Protein 6S2X (pdb70)

Radius of gyration: 28.88 Å; Cα contacts (8 Å, |Δi|>4): 1711; chains: 2; bounding box: 68×76×65 Å

B-factor: mean 22.98, std 7.36, range [11.02, 63.25]

Nearest PDB structures (foldseek):
  6s2x-assembly2_BBB  TM=1.002E+00  e=4.169E-82  Legionella pneumophila 130b
  4wiw-assembly6_F  TM=5.582E-01  e=1.006E-09  Desulfitobacterium hafniense DCB-2
  8zqa-assembly1_H  TM=5.591E-01  e=7.089E-05  Rhodothermus profundi
  8zqa-assembly1_E  TM=4.522E-01  e=8.534E-06  Rhodothermus profundi
  9g3z-assembly1_d  TM=2.606E-01  e=6.322E-03  Sus scrofa

Sequence (678 aa):
GRIIGYVPGWKTPPAAQELASAGYTHVMIAFGVFSTNTPGVIVPAFETITKEYIQSSLHQAGIKVILSLGGALTSIPNTTVDFHQVLVASSSPEAFKQTFINSLKELISQYGFDGFDTDIEHGIINASSGSFSQPQGDIAVLASIINTMYSQNSSLLITLTPQVANIAATSGFDQTWGNYASLIMQTHQSLAWVGIQLYNTGCAFGIDQVCYGPTPTDTPDFSVAMATDLLENWPATVNGRPTGFQPYISYLRPSQIVIGYPSPNASSGGSDGSPVTPTTTIKRAIQCLKTAIAGNTSCGVYVPPRAYGNIGGVFNWEVTYDKNNQFKFAKELKNCAINGVCEGRIIGYVPGWKTPPAAQELASAGYTHVMIAFGVFSTNTPGVIVPAFETITKEYIQSSLHQAGIKVILSLGGALTSIPNTTVDFHQVLVASSSPEAFKQTFINSLKELISQYGFDGFDTDIEHGIINASSGSFSQPQGDIAVLASIINTMYSQNSSLLITLTPQVANIAATSGFDQTWGNYASLIMQTHQSLAWVGIQLYNTGCAFGIDQVCYGPTPTDTPDFSVAMATDLLENWPATVNGRPTGFQPYISYLRPSQIVIGYPSPNASGGSDGSPVTPTTTIKRAIQCLKTAIAGNTSCGVYVPPRAYGNIGGVFNWEVTYDKNNQFKFAKELKNCAINGVCE

Foldseek 3Di:
DFEEFEAELVDQGDQLLLCLVLQHQEYEYDAFWAAQVQQQATHDPRPNAALVRCVRNVVSNHAYAHEAADDFDPDPRTGSANLSSCVSDPHLVSNLVSNLVNVVVCCVRSVHLAYEYPRLHHLFFDDALQDTDGNLVSVLCSQQVNCVVPVRHAYEYEDELQCQAFDLDGTSRHVSVLSSCSSHVSRHQAYEYELFPDFFGQALLRDTDHCPPLLFLQRQQRSQLSQQAFRDQDHPRHGPSTGGRHHPHALLRYEYEFWAAALVCDTPTDDGRDLQNVLQSQQQLQALDDDSSHHDPDGRPGHRHGGNFYYHDHVVRCVNVSVCNSNVCNCCRPVVPRD/DAEEFEAELVDQGDQLLLCLVLQHAEYEYDAFWAAQVQQQATHDPRNNAALVRCVRNVVSNHAYAHEAQDDADPDPRTGSANLSSCVSDPHLVSNLVSNLVNVVVVCVRSVHQAYEYPRLHHLFFDDALQDTDGNLVSVLCSQQVNCVVPVRHAYEYEDELQCQAFDLDHTSRHVSVLSSCSSHVVRHQAYEYELFPDFFGDALQRDTDHCPPLLFLQRVQRSQLSQQAFRDCDDPNHGNSTGGRHHPHALLRYEYEFWAAALVRDTPTDDGRDLQNVLQSQLQLQALDDDSSHHDPDGRPGHRHGGNFYYHHHVVRCVNVSVCNSNVCNCCRPPVPRD

Structure (mmCIF, N/CA/C/O backbone):
data_6S2X
#
_entry.id   6S2X
#
_cell.length_a   97.370
_cell.length_b   56.640
_cell.length_c   128.960
_cell.angle_alpha   90.000
_cell.angle_beta   93.790
_cell.angle_gamma   90.000
#
_symmetry.space_group_name_H-M   'C 1 2 1'
#
loop_
_entity.id
_entity.type
_entity.pdbx_description
1 polymer ChiA
2 non-polymer (4S)-2-METHYL-2,4-PENTANEDIOL
3 non-polymer (4R)-2-METHYLPENTANE-2,4-DIOL
4 water water
#
loop_
_atom_site.group_PDB
_atom_site.id
_atom_site.type_symbol
_atom_site.label_atom_id
_atom_site.label_alt_id
_atom_site.label_comp_id
_atom_site.label_asym_id
_atom_site.label_entity_id
_atom_site.label_seq_id
_atom_site.pdbx_PDB_ins_code
_atom_site.Cartn_x
_atom_site.Cartn_y
_atom_site.Cartn_z
_atom_site.occupancy
_atom_site.B_iso_or_equiv
_atom_site.auth_seq_id
_atom_site.auth_comp_id
_atom_site.auth_asym_id
_atom_site.auth_atom_id
_atom_site.pdbx_PDB_model_num
ATOM 1 N N . GLY A 1 21 ? 18.721 43.619 30.292 1.000 26.746 424 GLY AAA N 1
ATOM 2 C CA . GLY A 1 21 ? 18.942 43.520 28.842 1.000 24.061 424 GLY AAA CA 1
ATOM 3 C C . GLY A 1 21 ? 20.405 43.663 28.466 1.000 22.570 424 GLY AAA C 1
ATOM 4 O O . GLY A 1 21 ? 21.278 43.539 29.337 1.000 23.220 424 GLY AAA O 1
ATOM 8 N N . ARG A 1 22 ? 20.668 43.875 27.176 1.000 21.093 425 ARG AAA N 1
ATOM 9 C CA . ARG A 1 22 ? 22.012 43.676 26.588 1.000 20.645 425 ARG AAA CA 1
ATOM 10 C C . ARG A 1 22 ? 22.367 44.847 25.668 1.000 19.765 425 ARG AAA C 1
ATOM 11 O O . ARG A 1 22 ? 21.498 45.378 25.003 1.000 18.859 425 ARG AAA O 1
ATOM 32 N N . ILE A 1 23 ? 23.642 45.198 25.656 1.000 19.724 426 ILE AAA N 1
ATOM 33 C CA . ILE A 1 23 ? 24.255 46.066 24.625 1.000 19.536 426 ILE AAA CA 1
ATOM 34 C C . ILE A 1 23 ? 25.314 45.213 23.928 1.000 18.804 426 ILE AAA C 1
ATOM 35 O O . ILE A 1 23 ? 26.322 44.836 24.579 1.000 18.192 426 ILE AAA O 1
ATOM 51 N N . ILE A 1 24 ? 25.049 44.905 22.669 1.000 17.387 427 ILE AAA N 1
ATOM 52 C CA . ILE A 1 24 ? 25.810 43.909 21.884 1.000 17.073 427 ILE AAA CA 1
ATOM 53 C C . ILE A 1 24 ? 26.603 44.661 20.818 1.000 16.981 427 ILE AAA C 1
ATOM 54 O O . ILE A 1 24 ? 26.002 45.482 20.091 1.000 17.306 427 ILE AAA O 1
ATOM 70 N N . GLY A 1 25 ? 27.891 44.361 20.695 1.000 16.541 428 GLY AAA N 1
ATOM 71 C CA . GLY A 1 25 ? 28.716 44.964 19.642 1.000 16.842 428 GLY AAA CA 1
ATOM 72 C C . GLY A 1 25 ? 29.356 43.923 18.772 1.000 16.390 428 GLY AAA C 1
ATOM 73 O O . GLY A 1 25 ? 30.009 43.033 19.310 1.000 16.557 428 GLY AAA O 1
ATOM 77 N N . TYR A 1 26 ? 29.232 44.070 17.460 1.000 16.080 429 TYR AAA N 1
ATOM 78 C CA . TYR A 1 26 ? 30.009 43.275 16.486 1.000 16.305 429 TYR AAA CA 1
ATOM 79 C C . TYR A 1 26 ? 31.432 43.823 16.420 1.000 16.858 429 TYR AAA C 1
ATOM 80 O O . TYR A 1 26 ? 31.634 45.041 16.311 1.000 17.458 429 TYR AAA O 1
ATOM 98 N N . VAL A 1 27 ? 32.392 42.912 16.488 1.000 17.377 430 VAL AAA N 1
ATOM 99 C CA . VAL A 1 27 ? 33.845 43.214 16.457 1.000 18.687 430 VAL AAA CA 1
ATOM 100 C C . VAL A 1 27 ? 34.406 42.599 15.188 1.000 18.643 430 VAL AAA C 1
ATOM 101 O O . VAL A 1 27 ? 34.546 41.376 15.100 1.000 18.471 430 VAL AAA O 1
ATOM 114 N N . PRO A 1 28 ? 34.721 43.413 14.149 1.000 19.244 431 PRO AAA N 1
ATOM 115 C CA . PRO A 1 28 ? 35.315 42.871 12.931 1.000 19.296 431 PRO AAA CA 1
ATOM 116 C C . PRO A 1 28 ? 36.690 42.258 13.191 1.000 20.453 431 PRO AAA C 1
ATOM 117 O O . PRO A 1 28 ? 37.548 42.902 13.792 1.000 21.512 431 PRO AAA O 1
ATOM 128 N N . GLY A 1 29 ? 36.890 41.046 12.699 1.000 20.192 432 GLY AAA N 1
ATOM 129 C CA . GLY A 1 29 ? 38.137 40.297 12.929 1.000 21.184 432 GLY AAA CA 1
ATOM 130 C C . GLY A 1 29 ? 39.247 40.704 11.976 1.000 22.440 432 GLY AAA C 1
ATOM 131 O O . GLY A 1 29 ? 40.338 40.069 12.019 1.000 23.480 432 GLY AAA O 1
ATOM 135 N N . TRP A 1 30 ? 39.013 41.723 11.149 1.000 22.819 433 TRP AAA N 1
ATOM 136 C CA . TRP A 1 30 ? 40.002 42.248 10.176 1.000 24.713 433 TRP AAA CA 1
ATOM 137 C C . TRP A 1 30 ? 40.419 43.674 10.569 1.000 25.351 433 TRP AAA C 1
ATOM 138 O O . TRP A 1 30 ? 41.226 44.279 9.834 1.000 25.934 433 TRP AAA O 1
ATOM 159 N N . LYS A 1 31 ? 39.923 44.176 11.702 1.000 24.734 434 LYS AAA N 1
ATOM 160 C CA . LYS A 1 31 ? 40.293 45.513 12.233 1.000 25.607 434 LYS AAA CA 1
ATOM 161 C C . LYS A 1 31 ? 40.807 45.350 13.662 1.000 25.418 434 LYS AAA C 1
ATOM 162 O O . LYS A 1 31 ? 40.369 44.414 14.351 1.000 23.639 434 LYS AAA O 1
ATOM 181 N N . THR A 1 32 ? 41.679 46.258 14.109 1.000 26.764 435 THR AAA N 1
ATOM 182 C CA . THR A 1 32 ? 42.125 46.276 15.515 1.000 27.435 435 THR AAA CA 1
ATOM 183 C C . THR A 1 32 ? 40.897 46.488 16.385 1.000 26.054 435 THR AAA C 1
ATOM 184 O O . THR A 1 32 ? 40.117 47.402 16.142 1.000 25.831 435 THR AAA O 1
ATOM 195 N N . PRO A 1 33 ? 40.648 45.598 17.368 1.000 25.573 436 PRO AAA N 1
ATOM 196 C CA . PRO A 1 33 ? 39.463 45.713 18.214 1.000 24.759 436 PRO AAA CA 1
ATOM 197 C C . PRO A 1 33 ? 39.666 46.758 19.311 1.000 25.444 436 PRO AAA C 1
ATOM 198 O O . PRO A 1 33 ? 40.792 46.993 19.777 1.000 25.867 436 PRO AAA O 1
ATOM 209 N N . PRO A 1 34 ? 38.585 47.419 19.776 1.000 24.627 437 PRO AAA N 1
ATOM 210 C CA . PRO A 1 34 ? 38.701 48.326 20.915 1.000 25.985 437 PRO AAA CA 1
ATOM 211 C C . PRO A 1 34 ? 39.106 47.559 22.184 1.000 26.671 437 PRO AAA C 1
ATOM 212 O O . PRO A 1 34 ? 38.755 46.382 22.322 1.000 25.994 437 PRO AAA O 1
ATOM 223 N N . ALA A 1 35 ? 39.811 48.232 23.091 1.000 28.411 438 ALA AAA N 1
ATOM 224 C CA . ALA A 1 35 ? 40.228 47.653 24.384 1.000 29.579 438 ALA AAA CA 1
ATOM 225 C C . ALA A 1 35 ? 38.991 47.203 25.167 1.000 29.270 438 ALA AAA C 1
ATOM 226 O O . ALA A 1 35 ? 37.951 47.896 25.115 1.000 28.011 438 ALA AAA O 1
ATOM 233 N N . ALA A 1 36 ? 39.098 46.090 25.894 1.000 29.936 439 ALA AAA N 1
ATOM 234 C CA . ALA A 1 36 ? 37.976 45.538 26.693 1.000 30.137 439 ALA AAA CA 1
ATOM 235 C C . ALA A 1 36 ? 37.479 46.594 27.700 1.000 31.056 439 ALA AAA C 1
ATOM 236 O O . ALA A 1 36 ? 36.262 46.724 27.860 1.000 29.106 439 ALA AAA O 1
ATOM 243 N N . GLN A 1 37 ? 38.372 47.353 28.347 1.000 33.722 440 GLN AAA N 1
ATOM 244 C CA . GLN A 1 37 ? 37.957 48.337 29.381 1.000 35.614 440 GLN AAA CA 1
ATOM 245 C C . GLN A 1 37 ? 37.129 49.457 28.727 1.000 33.914 440 GLN AAA C 1
ATOM 246 O O . GLN A 1 37 ? 36.171 49.904 29.372 1.000 33.284 440 GLN AAA O 1
ATOM 260 N N . GLU A 1 38 ? 37.491 49.909 27.519 1.000 33.565 441 GLU AAA N 1
ATOM 261 C CA . GLU A 1 38 ? 36.734 50.922 26.724 1.000 33.861 441 GLU AAA CA 1
ATOM 262 C C . GLU A 1 38 ? 35.309 50.401 26.457 1.000 30.574 441 GLU AAA C 1
ATOM 263 O O . GLU A 1 38 ? 34.339 51.163 26.639 1.000 29.644 441 GLU AAA O 1
ATOM 275 N N . LEU A 1 39 ? 35.197 49.157 25.992 1.000 28.212 442 LEU AAA N 1
ATOM 276 C CA . LEU A 1 39 ? 33.892 48.528 25.672 1.000 26.403 442 LEU AAA CA 1
ATOM 277 C C . LEU A 1 39 ? 33.053 48.387 26.949 1.000 26.538 442 LEU AAA C 1
ATOM 278 O O . LEU A 1 39 ? 31.880 48.779 26.918 1.000 25.246 442 LEU AAA O 1
ATOM 294 N N . ALA A 1 40 ? 33.620 47.855 28.028 1.000 27.346 443 ALA AAA N 1
ATOM 295 C CA . ALA A 1 40 ? 32.908 47.652 29.311 1.000 28.303 443 ALA AAA CA 1
ATOM 296 C C . ALA A 1 40 ? 32.439 49.002 29.883 1.000 29.370 443 ALA AAA C 1
ATOM 297 O O . ALA A 1 40 ? 31.274 49.088 30.268 1.000 28.594 443 ALA AAA O 1
ATOM 304 N N . SER A 1 41 ? 33.287 50.026 29.874 1.000 30.460 444 SER AAA N 1
ATOM 305 C CA . SER A 1 41 ? 32.968 51.389 30.382 1.000 32.542 444 SER AAA CA 1
ATOM 306 C C . SER A 1 41 ? 31.815 51.991 29.587 1.000 30.911 444 SER AAA C 1
ATOM 307 O O . SER A 1 41 ? 30.981 52.662 30.185 1.000 32.161 444 SER AAA O 1
ATOM 315 N N . ALA A 1 42 ? 31.781 51.755 28.281 1.000 30.198 445 ALA AAA N 1
ATOM 316 C CA . ALA A 1 42 ? 30.743 52.269 27.364 1.000 29.201 445 ALA AAA CA 1
ATOM 317 C C . ALA A 1 42 ? 29.392 51.596 27.655 1.000 28.508 445 ALA AAA C 1
ATOM 318 O O . ALA A 1 42 ? 28.363 52.210 27.357 1.000 29.736 445 ALA AAA O 1
ATOM 325 N N . GLY A 1 43 ? 29.395 50.389 28.220 1.000 27.593 446 GLY AAA N 1
ATOM 326 C CA . GLY A 1 43 ? 28.159 49.674 28.588 1.000 26.520 446 GLY AAA CA 1
ATOM 327 C C . GLY A 1 43 ? 27.962 48.366 27.848 1.000 24.462 446 GLY AAA C 1
ATOM 328 O O . GLY A 1 43 ? 26.925 47.741 28.073 1.000 24.405 446 GLY AAA O 1
ATOM 332 N N . TYR A 1 44 ? 28.885 47.948 26.974 1.000 23.201 447 TYR AAA N 1
ATOM 333 C CA . TYR A 1 44 ? 28.755 46.674 26.226 1.000 21.436 447 TYR AAA CA 1
ATOM 334 C C . TYR A 1 44 ? 28.702 45.503 27.214 1.000 21.481 447 TYR AAA C 1
ATOM 335 O O . TYR A 1 44 ? 29.508 45.451 28.152 1.000 22.038 447 TYR AAA O 1
ATOM 353 N N . THR A 1 45 ? 27.773 44.573 26.986 1.000 20.511 448 THR AAA N 1
ATOM 354 C CA . THR A 1 45 ? 27.597 43.338 27.792 1.000 20.823 448 THR AAA CA 1
ATOM 355 C C . THR A 1 45 ? 28.040 42.118 26.976 1.000 20.254 448 THR AAA C 1
ATOM 356 O O . THR A 1 45 ? 28.459 41.099 27.583 1.000 20.595 448 THR AAA O 1
ATOM 367 N N . HIS A 1 46 ? 27.959 42.214 25.653 1.000 19.621 449 HIS AAA N 1
ATOM 368 C CA . HIS A 1 46 ? 28.237 41.088 24.730 1.000 19.353 449 HIS AAA CA 1
ATOM 369 C C . HIS A 1 46 ? 28.997 41.609 23.528 1.000 19.424 449 HIS AAA C 1
ATOM 370 O O . HIS A 1 46 ? 28.642 42.674 23.016 1.000 19.180 449 HIS AAA O 1
ATOM 385 N N . VAL A 1 47 ? 29.966 40.848 23.055 1.000 19.773 450 VAL AAA N 1
ATOM 386 C CA . VAL A 1 47 ? 30.568 41.158 21.734 1.000 19.850 450 VAL AAA CA 1
ATOM 387 C C . VAL A 1 47 ? 30.521 39.922 20.863 1.000 18.721 450 VAL AAA C 1
ATOM 388 O O . VAL A 1 47 ? 30.534 38.788 21.362 1.000 19.232 450 VAL AAA O 1
ATOM 401 N N . MET A 1 48 ? 30.429 40.190 19.580 1.000 18.138 451 MET AAA N 1
ATOM 402 C CA . MET A 1 48 ? 30.229 39.179 18.536 1.000 17.609 451 MET AAA CA 1
ATOM 403 C C . MET A 1 48 ? 31.466 39.258 17.651 1.000 18.198 451 MET AAA C 1
ATOM 404 O O . MET A 1 48 ? 31.679 40.337 17.033 1.000 18.884 451 MET AAA O 1
ATOM 418 N N . ILE A 1 49 ? 32.283 38.203 17.612 1.000 18.271 452 ILE AAA N 1
ATOM 419 C CA . ILE A 1 49 ? 33.506 38.189 16.770 1.000 18.369 452 ILE AAA CA 1
ATOM 420 C C . ILE A 1 49 ? 33.128 37.763 15.355 1.000 17.809 452 ILE AAA C 1
ATOM 421 O O . ILE A 1 49 ? 32.594 36.651 15.190 1.000 17.668 452 ILE AAA O 1
ATOM 437 N N . ALA A 1 50 ? 33.415 38.616 14.372 1.000 18.008 453 ALA AAA N 1
ATOM 438 C CA . ALA A 1 50 ? 33.080 38.426 12.948 1.000 17.961 453 ALA AAA CA 1
ATOM 439 C C . ALA A 1 50 ? 34.363 38.098 12.183 1.000 18.556 453 ALA AAA C 1
ATOM 440 O O . ALA A 1 50 ? 35.290 38.928 12.168 1.000 20.000 453 ALA AAA O 1
ATOM 447 N N . PHE A 1 51 ? 34.496 36.899 11.587 1.000 18.077 454 PHE AAA N 1
ATOM 448 C CA . PHE A 1 51 ? 33.525 35.832 11.438 1.000 17.538 454 PHE AAA CA 1
ATOM 449 C C . PHE A 1 51 ? 34.260 34.483 11.338 1.000 17.973 454 PHE AAA C 1
ATOM 450 O O . PHE A 1 51 ? 35.446 34.434 11.007 1.000 18.425 454 PHE AAA O 1
ATOM 467 N N . GLY A 1 52 ? 33.545 33.401 11.642 1.000 17.266 455 GLY AAA N 1
ATOM 468 C CA . GLY A 1 52 ? 33.901 32.061 11.174 1.000 17.619 455 GLY AAA CA 1
ATOM 469 C C . GLY A 1 52 ? 33.247 31.800 9.844 1.000 17.207 455 GLY AAA C 1
ATOM 470 O O . GLY A 1 52 ? 32.037 32.057 9.708 1.000 16.835 455 GLY AAA O 1
ATOM 474 N N . VAL A 1 53 ? 34.008 31.291 8.887 1.000 17.362 456 VAL AAA N 1
ATOM 475 C CA . VAL A 1 53 ? 33.503 30.980 7.527 1.000 17.324 456 VAL AAA CA 1
ATOM 476 C C . VAL A 1 53 ? 33.657 29.474 7.313 1.000 17.947 456 VAL AAA C 1
ATOM 477 O O . VAL A 1 53 ? 34.090 28.778 8.264 1.000 18.135 456 VAL AAA O 1
ATOM 490 N N . PHE A 1 54 ? 33.260 28.973 6.150 1.000 18.419 457 PHE AAA N 1
ATOM 491 C CA . PHE A 1 54 ? 33.118 27.507 5.940 1.000 19.022 457 PHE AAA CA 1
ATOM 492 C C . PHE A 1 54 ? 34.179 27.014 4.949 1.000 19.926 457 PHE AAA C 1
ATOM 493 O O . PHE A 1 54 ? 34.285 27.529 3.829 1.000 20.305 457 PHE AAA O 1
ATOM 510 N N . SER A 1 55 ? 34.944 26.013 5.372 1.000 20.621 458 SER AAA N 1
ATOM 511 C CA . SER A 1 55 ? 35.908 25.288 4.526 1.000 21.948 458 SER AAA CA 1
ATOM 512 C C . SER A 1 55 ? 35.153 24.631 3.378 1.000 22.389 458 SER AAA C 1
ATOM 513 O O . SER A 1 55 ? 34.166 23.946 3.665 1.000 21.799 458 SER AAA O 1
ATOM 521 N N . THR A 1 56 ? 35.622 24.809 2.147 1.000 23.384 459 THR AAA N 1
ATOM 522 C CA . THR A 1 56 ? 35.076 24.105 0.961 1.000 24.429 459 THR AAA CA 1
ATOM 523 C C . THR A 1 56 ? 35.750 22.741 0.801 1.000 25.910 459 THR AAA C 1
ATOM 524 O O . THR A 1 56 ? 35.252 21.941 -0.039 1.000 25.716 459 THR AAA O 1
ATOM 535 N N . ASN A 1 57 ? 36.858 22.463 1.516 1.000 26.428 460 ASN AAA N 1
ATOM 536 C CA . ASN A 1 57 ? 37.631 21.211 1.307 1.000 27.881 460 ASN AAA CA 1
ATOM 537 C C . ASN A 1 57 ? 37.306 20.163 2.370 1.000 28.002 460 ASN AAA C 1
ATOM 538 O O . ASN A 1 57 ? 37.482 18.941 2.083 1.000 30.078 460 ASN AAA O 1
ATOM 549 N N . THR A 1 58 ? 36.978 20.580 3.581 1.000 27.087 461 THR AAA N 1
ATOM 550 C CA . THR A 1 58 ? 36.491 19.689 4.656 1.000 27.290 461 THR AAA CA 1
ATOM 551 C C . THR A 1 58 ? 35.108 20.196 5.020 1.000 25.716 461 THR AAA C 1
ATOM 552 O O . THR A 1 58 ? 34.964 20.963 5.966 1.000 25.430 461 THR AAA O 1
ATOM 563 N N . PRO A 1 59 ? 34.065 19.808 4.256 1.000 25.894 462 PRO AAA N 1
ATOM 564 C CA . PRO A 1 59 ? 32.720 20.327 4.478 1.000 24.364 462 PRO AAA CA 1
ATOM 565 C C . PRO A 1 59 ? 32.299 20.113 5.931 1.000 24.071 462 PRO AAA C 1
ATOM 566 O O . PRO A 1 59 ? 32.307 18.977 6.406 1.000 25.963 462 PRO AAA O 1
ATOM 577 N N . GLY A 1 60 ? 31.958 21.195 6.611 1.000 22.421 463 GLY AAA N 1
ATOM 578 C CA . GLY A 1 60 ? 31.554 21.194 8.025 1.000 22.534 463 GLY AAA CA 1
ATOM 579 C C . GLY A 1 60 ? 32.568 21.917 8.888 1.000 22.020 463 GLY AAA C 1
ATOM 580 O O . GLY A 1 60 ? 32.190 22.441 9.924 1.000 22.079 463 GLY AAA O 1
ATOM 584 N N . VAL A 1 61 ? 33.804 22.002 8.440 1.000 23.209 464 VAL AAA N 1
ATOM 585 C CA . VAL A 1 61 ? 34.864 22.726 9.197 1.000 23.588 464 VAL AAA CA 1
ATOM 586 C C . VAL A 1 61 ? 34.614 24.226 9.062 1.000 22.489 464 VAL AAA C 1
ATOM 587 O O . VAL A 1 61 ? 34.294 24.700 7.938 1.000 21.967 464 VAL AAA O 1
ATOM 600 N N . ILE A 1 62 ? 34.714 24.895 10.207 1.000 21.907 465 ILE AAA N 1
ATOM 601 C CA . ILE A 1 62 ? 34.635 26.361 10.354 1.000 21.558 465 ILE AAA CA 1
ATOM 602 C C . ILE A 1 62 ? 36.069 26.893 10.398 1.000 22.349 465 ILE AAA C 1
ATOM 603 O O . ILE A 1 62 ? 36.898 26.364 11.179 1.000 23.359 465 ILE AAA O 1
ATOM 619 N N . VAL A 1 63 ? 36.362 27.806 9.480 1.000 21.752 466 VAL AAA N 1
ATOM 620 C CA . VAL A 1 63 ? 37.683 28.455 9.327 1.000 22.435 466 VAL AAA CA 1
ATOM 621 C C . VAL A 1 63 ? 37.583 29.818 9.994 1.000 21.904 466 VAL AAA C 1
ATOM 622 O O . VAL A 1 63 ? 36.756 30.634 9.610 1.000 20.241 466 VAL AAA O 1
ATOM 635 N N . PRO A 1 64 ? 38.409 30.097 11.023 1.000 23.023 467 PRO AAA N 1
ATOM 636 C CA . PRO A 1 64 ? 38.371 31.408 11.661 1.000 22.772 467 PRO AAA CA 1
ATOM 637 C C . PRO A 1 64 ? 38.869 32.469 10.667 1.000 23.190 467 PRO AAA C 1
ATOM 638 O O . PRO A 1 64 ? 39.920 32.305 10.066 1.000 24.230 467 PRO AAA O 1
ATOM 649 N N . ALA A 1 65 ? 38.098 33.536 10.498 1.000 22.015 468 ALA AAA N 1
ATOM 650 C CA . ALA A 1 65 ? 38.476 34.731 9.723 1.000 22.649 468 ALA AAA CA 1
ATOM 651 C C . ALA A 1 65 ? 38.449 35.933 10.679 1.000 22.473 468 ALA AAA C 1
ATOM 652 O O . ALA A 1 65 ? 37.698 36.881 10.436 1.000 22.600 468 ALA AAA O 1
ATOM 659 N N . PHE A 1 66 ? 39.244 35.880 11.741 1.000 23.032 469 PHE AAA N 1
ATOM 660 C CA . PHE A 1 66 ? 39.366 36.993 12.714 1.000 23.255 469 PHE AAA CA 1
ATOM 661 C C . PHE A 1 66 ? 40.808 37.095 13.199 1.000 25.241 469 PHE AAA C 1
ATOM 662 O O . PHE A 1 66 ? 41.049 36.982 14.395 1.000 25.247 469 PHE AAA O 1
ATOM 679 N N . GLU A 1 67 ? 41.718 37.391 12.274 1.000 27.376 470 GLU AAA N 1
ATOM 680 C CA . GLU A 1 67 ? 43.181 37.401 12.532 1.000 30.039 470 GLU AAA CA 1
ATOM 681 C C . GLU A 1 67 ? 43.542 38.437 13.599 1.000 28.983 470 GLU AAA C 1
ATOM 682 O O . GLU A 1 67 ? 44.585 38.241 14.247 1.000 29.806 470 GLU AAA O 1
ATOM 694 N N . THR A 1 68 ? 42.757 39.500 13.763 1.000 26.998 471 THR AAA N 1
ATOM 695 C CA . THR A 1 68 ? 43.055 40.603 14.718 1.000 27.081 471 THR AAA CA 1
ATOM 696 C C . THR A 1 68 ? 42.604 40.228 16.128 1.000 27.114 471 THR AAA C 1
ATOM 697 O O . THR A 1 68 ? 42.914 40.989 17.055 1.000 27.956 471 THR AAA O 1
ATOM 708 N N . ILE A 1 69 ? 41.891 39.111 16.282 1.000 26.512 472 ILE AAA N 1
ATOM 709 C CA . ILE A 1 69 ? 41.251 38.694 17.564 1.000 26.628 472 ILE AAA CA 1
ATOM 710 C C . ILE A 1 69 ? 42.007 37.493 18.134 1.000 28.030 472 ILE AAA C 1
ATOM 711 O O . ILE A 1 69 ? 41.961 36.438 17.516 1.000 29.645 472 ILE AAA O 1
ATOM 727 N N . THR A 1 70 ? 42.640 37.658 19.289 1.000 29.029 473 THR AAA N 1
ATOM 728 C CA . THR A 1 70 ? 43.444 36.612 19.967 1.000 30.488 473 THR AAA CA 1
ATOM 729 C C . THR A 1 70 ? 42.661 36.041 21.150 1.000 30.604 473 THR AAA C 1
ATOM 730 O O . THR A 1 70 ? 41.751 36.712 21.642 1.000 28.751 473 THR AAA O 1
ATOM 741 N N . LYS A 1 71 ? 43.041 34.846 21.601 1.000 32.060 474 LYS AAA N 1
ATOM 742 C CA . LYS A 1 71 ? 42.492 34.248 22.845 1.000 33.143 474 LYS AAA CA 1
ATOM 743 C C . LYS A 1 71 ? 42.808 35.177 24.030 1.000 32.332 474 LYS AAA C 1
ATOM 744 O O . LYS A 1 71 ? 41.981 35.242 24.945 1.000 31.685 474 LYS AAA O 1
ATOM 763 N N . GLU A 1 72 ? 43.938 35.896 24.002 1.000 32.975 475 GLU AAA N 1
ATOM 764 C CA . GLU A 1 72 ? 44.328 36.840 25.089 1.000 33.452 475 GLU AAA CA 1
ATOM 765 C C . GLU A 1 72 ? 43.340 38.012 25.110 1.000 31.478 475 GLU AAA C 1
ATOM 766 O O . GLU A 1 72 ? 42.913 38.426 26.206 1.000 31.673 475 GLU AAA O 1
ATOM 778 N N . TYR A 1 73 ? 42.994 38.537 23.936 1.000 29.735 476 TYR AAA N 1
ATOM 779 C CA . TYR A 1 73 ? 42.010 39.644 23.822 1.000 28.528 476 TYR AAA CA 1
ATOM 780 C C . TYR A 1 73 ? 40.647 39.172 24.357 1.000 27.343 476 TYR AAA C 1
ATOM 781 O O . TYR A 1 73 ? 39.969 39.910 25.105 1.000 27.038 476 TYR AAA O 1
ATOM 799 N N . ILE A 1 74 ? 40.218 37.969 23.980 1.000 27.498 477 ILE AAA N 1
ATOM 800 C CA . ILE A 1 74 ? 38.942 37.385 24.492 1.000 26.557 477 ILE AAA CA 1
ATOM 801 C C . ILE A 1 74 ? 39.035 37.227 26.019 1.000 27.633 477 ILE AAA C 1
ATOM 802 O O . ILE A 1 74 ? 38.061 37.520 26.716 1.000 27.389 477 ILE AAA O 1
ATOM 818 N N . GLN A 1 75 ? 40.180 36.822 26.549 1.000 29.680 478 GLN AAA N 1
ATOM 819 C CA . GLN A 1 75 ? 40.359 36.747 28.019 1.000 31.679 478 GLN AAA CA 1
ATOM 820 C C . GLN A 1 75 ? 40.142 38.150 28.616 1.000 30.815 478 GLN AAA C 1
ATOM 821 O O . GLN A 1 75 ? 39.461 38.231 29.645 1.000 31.214 478 GLN AAA O 1
ATOM 835 N N . SER A 1 76 ? 40.652 39.210 27.963 1.000 30.338 479 SER AAA N 1
ATOM 836 C CA A SER A 1 76 ? 40.544 40.620 28.445 0.500 30.760 479 SER AAA CA 1
ATOM 837 C CA B SER A 1 76 ? 40.548 40.612 28.464 0.500 30.131 479 SER AAA CA 1
ATOM 838 C C . SER A 1 76 ? 39.074 41.030 28.510 1.000 29.261 479 SER AAA C 1
ATOM 839 O O . SER A 1 76 ? 38.700 41.737 29.459 1.000 29.851 479 SER AAA O 1
ATOM 853 N N . LEU A 1 77 ? 38.295 40.607 27.521 1.000 27.493 480 LEU AAA N 1
ATOM 854 C CA . LEU A 1 77 ? 36.833 40.860 27.502 1.000 26.506 480 LEU AAA CA 1
ATOM 855 C C . LEU A 1 77 ? 36.181 40.167 28.713 1.000 26.512 480 LEU AAA C 1
ATOM 856 O O . LEU A 1 77 ? 35.422 40.819 29.441 1.000 26.391 480 LEU AAA O 1
ATOM 872 N N . HIS A 1 78 ? 36.507 38.899 28.957 1.000 26.751 481 HIS AAA N 1
ATOM 873 C CA . HIS A 1 78 ? 35.937 38.129 30.086 1.000 27.496 481 HIS AAA CA 1
ATOM 874 C C . HIS A 1 78 ? 36.331 38.796 31.413 1.000 29.635 481 HIS AAA C 1
ATOM 875 O O . HIS A 1 78 ? 35.489 38.871 32.314 1.000 29.228 481 HIS AAA O 1
ATOM 890 N N . GLN A 1 79 ? 37.564 39.291 31.517 1.000 31.616 482 GLN AAA N 1
ATOM 891 C CA . GLN A 1 79 ? 38.047 39.954 32.761 1.000 34.136 482 GLN AAA CA 1
ATOM 892 C C . GLN A 1 79 ? 37.238 41.234 33.005 1.000 33.354 482 GLN AAA C 1
ATOM 893 O O . GLN A 1 79 ? 37.042 41.584 34.177 1.000 34.319 482 GLN AAA O 1
ATOM 907 N N . ALA A 1 80 ? 36.740 41.876 31.945 1.000 31.754 483 ALA AAA N 1
ATOM 908 C CA . ALA A 1 80 ? 35.915 43.107 32.013 1.000 31.499 483 ALA AAA CA 1
ATOM 909 C C . ALA A 1 80 ? 34.424 42.767 32.160 1.000 30.870 483 ALA AAA C 1
ATOM 910 O O . ALA A 1 80 ? 33.618 43.712 32.196 1.000 31.249 483 ALA AAA O 1
ATOM 917 N N . GLY A 1 81 ? 34.063 41.478 32.198 1.000 30.112 484 GLY AAA N 1
ATOM 918 C CA . GLY A 1 81 ? 32.687 41.008 32.439 1.000 29.535 484 GLY AAA CA 1
ATOM 919 C C . GLY A 1 81 ? 31.847 40.914 31.172 1.000 27.453 484 GLY AAA C 1
ATOM 920 O O . GLY A 1 81 ? 30.653 40.730 31.294 1.000 27.500 484 GLY AAA O 1
ATOM 924 N N . ILE A 1 82 ? 32.460 40.971 29.990 1.000 26.546 485 ILE AAA N 1
ATOM 925 C CA . ILE A 1 82 ? 31.759 40.894 28.673 1.000 24.362 485 ILE AAA CA 1
ATOM 926 C C . ILE A 1 82 ? 31.740 39.446 28.179 1.000 23.743 485 ILE AAA C 1
ATOM 927 O O . ILE A 1 82 ? 32.762 38.765 28.273 1.000 24.077 485 ILE AAA O 1
ATOM 943 N N . LYS A 1 83 ? 30.603 39.000 27.659 1.000 22.519 486 LYS AAA N 1
ATOM 944 C CA . LYS A 1 83 ? 30.469 37.682 27.006 1.000 22.557 486 LYS AAA CA 1
ATOM 945 C C . LYS A 1 83 ? 30.870 37.813 25.534 1.000 20.895 486 LYS AAA C 1
ATOM 946 O O . LYS A 1 83 ? 30.628 38.875 24.910 1.000 20.738 486 LYS AAA O 1
ATOM 965 N N . VAL A 1 84 ? 31.400 36.731 24.983 1.000 20.165 487 VAL AAA N 1
ATOM 966 C CA . VAL A 1 84 ? 32.045 36.728 23.654 1.000 19.364 487 VAL AAA CA 1
ATOM 967 C C . VAL A 1 84 ? 31.474 35.586 22.824 1.000 19.112 487 VAL AAA C 1
ATOM 968 O O . VAL A 1 84 ? 31.650 34.404 23.194 1.000 19.497 487 VAL AAA O 1
ATOM 981 N N . ILE A 1 85 ? 30.866 35.946 21.707 1.000 18.398 488 ILE AAA N 1
ATOM 982 C CA . ILE A 1 85 ? 30.128 34.981 20.849 1.000 17.832 488 ILE AAA CA 1
ATOM 983 C C . ILE A 1 85 ? 30.818 34.962 19.490 1.000 17.750 488 ILE AAA C 1
ATOM 984 O O . ILE A 1 85 ? 31.161 36.052 18.969 1.000 17.860 488 ILE AAA O 1
ATOM 1000 N N . LEU A 1 86 ? 30.994 33.768 18.924 1.000 17.318 489 LEU AAA N 1
ATOM 1001 C CA . LEU A 1 86 ? 31.563 33.592 17.567 1.000 17.637 489 LEU AAA CA 1
ATOM 1002 C C . LEU A 1 86 ? 30.455 33.707 16.519 1.000 16.409 489 LEU AAA C 1
ATOM 1003 O O . LEU A 1 86 ? 29.566 32.854 16.516 1.000 15.611 489 LEU AAA O 1
ATOM 1019 N N . SER A 1 87 ? 30.536 34.698 15.643 1.000 16.350 490 SER AAA N 1
ATOM 1020 C CA . SER A 1 87 ? 29.547 34.899 14.560 1.000 15.729 490 SER AAA CA 1
ATOM 1021 C C . SER A 1 87 ? 29.974 34.094 13.331 1.000 15.715 490 SER AAA C 1
ATOM 1022 O O . SER A 1 87 ? 31.118 34.223 12.887 1.000 16.552 490 SER AAA O 1
ATOM 1030 N N . LEU A 1 88 ? 29.066 33.299 12.811 1.000 15.140 491 LEU AAA N 1
ATOM 1031 C CA . LEU A 1 88 ? 29.298 32.440 11.634 1.000 15.857 491 LEU AAA CA 1
ATOM 1032 C C . LEU A 1 88 ? 28.616 33.050 10.407 1.000 15.732 491 LEU AAA C 1
ATOM 1033 O O . LEU A 1 88 ? 27.446 33.456 10.508 1.000 15.470 491 LEU AAA O 1
ATOM 1049 N N . GLY A 1 89 ? 29.286 32.953 9.257 1.000 16.399 492 GLY AAA N 1
ATOM 1050 C CA . GLY A 1 89 ? 28.732 33.339 7.956 1.000 16.180 492 GLY AAA CA 1
ATOM 1051 C C . GLY A 1 89 ? 29.265 34.685 7.531 1.000 16.547 492 GLY AAA C 1
ATOM 1052 O O . GLY A 1 89 ? 30.453 34.766 7.192 1.000 17.112 492 GLY AAA O 1
ATOM 1056 N N . GLY A 1 90 ? 28.421 35.708 7.578 1.000 16.436 493 GLY AAA N 1
ATOM 1057 C CA . GLY A 1 90 ? 28.745 37.036 7.043 1.000 17.902 493 GLY AAA CA 1
ATOM 1058 C C . GLY A 1 90 ? 28.462 37.154 5.552 1.000 19.311 493 GLY AAA C 1
ATOM 1059 O O . GLY A 1 90 ? 27.884 36.254 4.967 1.000 19.789 493 GLY AAA O 1
ATOM 1063 N N . ALA A 1 91 ? 28.855 38.275 4.963 1.000 22.169 494 ALA AAA N 1
ATOM 1064 C CA . ALA A 1 91 ? 28.460 38.684 3.597 1.000 23.974 494 ALA AAA CA 1
ATOM 1065 C C . ALA A 1 91 ? 29.386 38.005 2.589 1.000 25.095 494 ALA AAA C 1
ATOM 1066 O O . ALA A 1 91 ? 28.871 37.612 1.526 1.000 26.012 494 ALA AAA O 1
ATOM 1073 N N . LEU A 1 92 ? 30.685 37.912 2.874 1.000 25.631 495 LEU AAA N 1
ATOM 1074 C CA . LEU A 1 92 ? 31.641 37.312 1.906 1.000 28.031 495 LEU AAA CA 1
ATOM 1075 C C . LEU A 1 92 ? 32.911 36.819 2.586 1.000 26.676 495 LEU AAA C 1
ATOM 1076 O O . LEU A 1 92 ? 33.136 37.090 3.767 1.000 25.715 495 LEU AAA O 1
ATOM 1092 N N . THR A 1 93 ? 33.725 36.082 1.840 1.000 27.024 496 THR AAA N 1
ATOM 1093 C CA . THR A 1 93 ? 35.048 35.637 2.322 1.000 27.921 496 THR AAA CA 1
ATOM 1094 C C . THR A 1 93 ? 36.098 35.898 1.243 1.000 30.518 496 THR AAA C 1
ATOM 1095 O O . THR A 1 93 ? 35.764 35.769 0.062 1.000 32.032 496 THR AAA O 1
ATOM 1106 N N . SER A 1 94 ? 37.330 36.190 1.654 1.000 32.090 497 SER AAA N 1
ATOM 1107 C CA . SER A 1 94 ? 38.508 36.302 0.760 1.000 34.558 497 SER AAA CA 1
ATOM 1108 C C . SER A 1 94 ? 39.527 35.209 1.092 1.000 34.514 497 SER AAA C 1
ATOM 1109 O O . SER A 1 94 ? 40.642 35.254 0.544 1.000 36.171 497 SER AAA O 1
ATOM 1117 N N . ILE A 1 95 ? 39.212 34.281 1.992 1.000 31.123 498 ILE AAA N 1
ATOM 1118 C CA . ILE A 1 95 ? 40.159 33.176 2.310 1.000 31.183 498 ILE AAA CA 1
ATOM 1119 C C . ILE A 1 95 ? 39.955 32.119 1.232 1.000 30.704 498 ILE AAA C 1
ATOM 1120 O O . ILE A 1 95 ? 38.827 31.694 0.989 1.000 29.869 498 ILE AAA O 1
ATOM 1136 N N . PRO A 1 96 ? 41.011 31.711 0.499 1.000 31.016 499 PRO AAA N 1
ATOM 1137 C CA . PRO A 1 96 ? 40.859 30.647 -0.488 1.000 30.830 499 PRO AAA CA 1
ATOM 1138 C C . PRO A 1 96 ? 40.243 29.389 0.136 1.000 28.938 499 PRO AAA C 1
ATOM 1139 O O . PRO A 1 96 ? 40.512 29.090 1.304 1.000 27.404 499 PRO AAA O 1
ATOM 1150 N N . ASN A 1 97 ? 39.448 28.677 -0.664 1.000 28.420 500 ASN AAA N 1
ATOM 1151 C CA . ASN A 1 97 ? 38.816 27.398 -0.269 1.000 27.404 500 ASN AAA CA 1
ATOM 1152 C C . ASN A 1 97 ? 37.926 27.640 0.949 1.000 25.313 500 ASN AAA C 1
ATOM 1153 O O . ASN A 1 97 ? 37.909 26.809 1.869 1.000 24.735 500 ASN AAA O 1
ATOM 1164 N N . THR A 1 98 ? 37.215 28.756 0.962 1.000 24.779 501 THR AAA N 1
ATOM 1165 C CA . THR A 1 98 ? 36.162 29.017 1.974 1.000 23.164 501 THR AAA CA 1
ATOM 1166 C C . THR A 1 98 ? 34.945 29.594 1.260 1.000 22.677 501 THR AAA C 1
ATOM 1167 O O . THR A 1 98 ? 35.052 30.073 0.115 1.000 23.297 501 THR AAA O 1
ATOM 1178 N N . THR A 1 99 ? 33.811 29.499 1.917 1.000 21.518 502 THR AAA N 1
ATOM 1179 C CA . THR A 1 99 ? 32.544 30.104 1.453 1.000 20.376 502 THR AAA CA 1
ATOM 1180 C C . THR A 1 99 ? 31.772 30.584 2.670 1.000 19.519 502 THR AAA C 1
ATOM 1181 O O . THR A 1 99 ? 32.051 30.117 3.784 1.000 18.627 502 THR AAA O 1
ATOM 1192 N N . VAL A 1 100 ? 30.827 31.500 2.446 1.000 18.712 503 VAL AAA N 1
ATOM 1193 C CA . VAL A 1 100 ? 29.868 31.948 3.484 1.000 17.891 503 VAL AAA CA 1
ATOM 1194 C C . VAL A 1 100 ? 28.507 31.328 3.158 1.000 17.617 503 VAL AAA C 1
ATOM 1195 O O . VAL A 1 100 ? 27.559 31.679 3.829 1.000 17.257 503 VAL AAA O 1
ATOM 1208 N N . ASP A 1 101 ? 28.446 30.411 2.197 1.000 18.420 504 ASP AAA N 1
ATOM 1209 C CA . ASP A 1 101 ? 27.195 29.736 1.764 1.000 18.543 504 ASP AAA CA 1
ATOM 1210 C C . ASP A 1 101 ? 27.080 28.393 2.501 1.000 18.149 504 ASP AAA C 1
ATOM 1211 O O . ASP A 1 101 ? 27.834 27.466 2.184 1.000 18.773 504 ASP AAA O 1
ATOM 1220 N N . PHE A 1 102 ? 26.134 28.285 3.432 1.000 16.885 505 PHE AAA N 1
ATOM 1221 C CA . PHE A 1 102 ? 25.927 27.074 4.262 1.000 16.578 505 PHE AAA CA 1
ATOM 1222 C C . PHE A 1 102 ? 25.532 25.872 3.399 1.000 16.807 505 PHE AAA C 1
ATOM 1223 O O . PHE A 1 102 ? 26.151 24.806 3.491 1.000 16.550 505 PHE AAA O 1
ATOM 1240 N N . HIS A 1 103 ? 24.483 26.008 2.592 1.000 16.666 506 HIS AAA N 1
ATOM 1241 C CA . HIS A 1 103 ? 24.002 24.939 1.682 1.000 17.446 506 HIS AAA CA 1
ATOM 1242 C C . HIS A 1 103 ? 25.176 24.361 0.876 1.000 17.666 506 HIS AAA C 1
ATOM 1243 O O . HIS A 1 103 ? 25.282 23.130 0.704 1.000 17.770 506 HIS AAA O 1
ATOM 1258 N N . GLN A 1 104 ? 26.010 25.237 0.335 1.000 17.744 507 GLN AAA N 1
ATOM 1259 C CA . GLN A 1 104 ? 27.116 24.815 -0.550 1.000 18.682 507 GLN AAA CA 1
ATOM 1260 C C . GLN A 1 104 ? 27.960 23.749 0.168 1.000 18.877 507 GLN AAA C 1
ATOM 1261 O O . GLN A 1 104 ? 28.281 22.723 -0.466 1.000 19.866 507 GLN AAA O 1
ATOM 1275 N N . VAL A 1 105 ? 28.331 23.981 1.421 1.000 17.755 508 VAL AAA N 1
ATOM 1276 C CA . VAL A 1 105 ? 29.208 23.035 2.165 1.000 18.192 508 VAL AAA CA 1
ATOM 1277 C C . VAL A 1 105 ? 28.379 21.850 2.687 1.000 18.066 508 VAL AAA C 1
ATOM 1278 O O . VAL A 1 105 ? 28.927 20.763 2.731 1.000 18.860 508 VAL AAA O 1
ATOM 1291 N N . LEU A 1 106 ? 27.100 22.027 3.006 1.000 17.479 509 LEU AAA N 1
ATOM 1292 C CA . LEU A 1 106 ? 26.237 20.898 3.436 1.000 17.917 509 LEU AAA CA 1
ATOM 1293 C C . LEU A 1 106 ? 26.163 19.862 2.306 1.000 18.773 509 LEU AAA C 1
ATOM 1294 O O . LEU A 1 106 ? 26.345 18.641 2.565 1.000 19.020 509 LEU AAA O 1
ATOM 1310 N N . VAL A 1 107 ? 25.936 20.308 1.068 1.000 18.945 510 VAL AAA N 1
ATOM 1311 C CA . VAL A 1 107 ? 25.773 19.369 -0.077 1.000 20.389 510 VAL AAA CA 1
ATOM 1312 C C . VAL A 1 107 ? 27.138 18.841 -0.547 1.000 21.288 510 VAL AAA C 1
ATOM 1313 O O . VAL A 1 107 ? 27.162 17.812 -1.237 1.000 22.615 510 VAL AAA O 1
ATOM 1326 N N . ALA A 1 108 ? 28.237 19.499 -0.192 1.000 21.375 511 ALA AAA N 1
ATOM 1327 C CA . ALA A 1 108 ? 29.608 19.044 -0.541 1.000 22.420 511 ALA AAA CA 1
ATOM 1328 C C . ALA A 1 108 ? 29.980 17.848 0.339 1.000 23.301 511 ALA AAA C 1
ATOM 1329 O O . ALA A 1 108 ? 30.857 17.083 -0.021 1.000 23.997 511 ALA AAA O 1
ATOM 1336 N N . SER A 1 109 ? 29.354 17.750 1.514 1.000 23.806 512 SER AAA N 1
ATOM 1337 C CA . SER A 1 109 ? 29.626 16.668 2.505 1.000 24.778 512 SER AAA CA 1
ATOM 1338 C C . SER A 1 109 ? 29.184 15.318 1.934 1.000 25.984 512 SER AAA C 1
ATOM 1339 O O . SER A 1 109 ? 28.272 15.274 1.071 1.000 25.844 512 SER AAA O 1
ATOM 1347 N N . SER A 1 110 ? 29.763 14.223 2.427 1.000 26.916 513 SER AAA N 1
ATOM 1348 C CA . SER A 1 110 ? 29.365 12.850 2.040 1.000 28.565 513 SER AAA CA 1
ATOM 1349 C C . SER A 1 110 ? 27.921 12.588 2.480 1.000 28.423 513 SER AAA C 1
ATOM 1350 O O . SER A 1 110 ? 27.250 11.766 1.838 1.000 29.999 513 SER AAA O 1
ATOM 1358 N N . SER A 1 111 ? 27.463 13.213 3.554 1.000 27.746 514 SER AAA N 1
ATOM 1359 C CA . SER A 1 111 ? 26.075 13.072 4.054 1.000 27.570 514 SER AAA CA 1
ATOM 1360 C C . SER A 1 111 ? 25.752 14.225 4.982 1.000 26.538 514 SER AAA C 1
ATOM 1361 O O . SER A 1 111 ? 26.658 14.811 5.592 1.000 26.178 514 SER AAA O 1
ATOM 1369 N N . PRO A 1 112 ? 24.458 14.557 5.143 1.000 25.888 515 PRO AAA N 1
ATOM 1370 C CA . PRO A 1 112 ? 24.062 15.564 6.130 1.000 25.412 515 PRO AAA CA 1
ATOM 1371 C C . PRO A 1 112 ? 24.524 15.183 7.550 1.000 26.141 515 PRO AAA C 1
ATOM 1372 O O . PRO A 1 112 ? 24.897 16.077 8.292 1.000 25.381 515 PRO AAA O 1
ATOM 1383 N N . GLU A 1 113 ? 24.531 13.891 7.890 1.000 27.916 516 GLU AAA N 1
ATOM 1384 C CA . GLU A 1 113 ? 24.986 13.428 9.228 1.000 29.486 516 GLU AAA CA 1
ATOM 1385 C C . GLU A 1 113 ? 26.485 13.696 9.403 1.000 27.899 516 GLU AAA C 1
ATOM 1386 O O . GLU A 1 113 ? 26.880 14.193 10.482 1.000 26.626 516 GLU AAA O 1
ATOM 1398 N N . ALA A 1 114 ? 27.302 13.392 8.398 1.000 26.873 517 ALA AAA N 1
ATOM 1399 C CA . ALA A 1 114 ? 28.757 13.664 8.443 1.000 26.930 517 ALA AAA CA 1
ATOM 1400 C C . ALA A 1 114 ? 28.979 15.174 8.580 1.000 25.280 517 ALA AAA C 1
ATOM 1401 O O . ALA A 1 114 ? 29.822 15.611 9.404 1.000 24.534 517 ALA AAA O 1
ATOM 1408 N N . PHE A 1 115 ? 28.249 15.967 7.801 1.000 24.188 518 PHE AAA N 1
ATOM 1409 C CA . PHE A 1 115 ? 28.330 17.444 7.868 1.000 23.176 518 PHE AAA CA 1
ATOM 1410 C C . PHE A 1 115 ? 28.045 17.914 9.303 1.000 23.333 518 PHE AAA C 1
ATOM 1411 O O . PHE A 1 115 ? 28.832 18.694 9.846 1.000 21.690 518 PHE AAA O 1
ATOM 1428 N N . LYS A 1 116 ? 26.915 17.492 9.876 1.000 24.540 519 LYS AAA N 1
ATOM 1429 C CA . LYS A 1 116 ? 26.492 17.898 11.246 1.000 26.492 519 LYS AAA CA 1
ATOM 1430 C C . LYS A 1 116 ? 27.602 17.546 12.234 1.000 26.425 519 LYS AAA C 1
ATOM 1431 O O . LYS A 1 116 ? 27.932 18.399 13.039 1.000 25.077 519 LYS AAA O 1
ATOM 1450 N N . GLN A 1 117 ? 28.150 16.327 12.172 1.000 27.723 520 GLN AAA N 1
ATOM 1451 C CA . GLN A 1 117 ? 29.166 15.880 13.159 1.000 29.390 520 GLN AAA CA 1
ATOM 1452 C C . GLN A 1 117 ? 30.418 16.745 12.996 1.000 27.973 520 GLN AAA C 1
ATOM 1453 O O . GLN A 1 117 ? 30.941 17.221 14.014 1.000 26.910 520 GLN AAA O 1
ATOM 1467 N N . THR A 1 118 ? 30.859 16.964 11.759 1.000 26.725 521 THR AAA N 1
ATOM 1468 C CA . THR A 1 118 ? 32.058 17.782 11.441 1.000 26.407 521 THR AAA CA 1
ATOM 1469 C C . THR A 1 118 ? 31.829 19.212 11.927 1.000 24.931 521 THR AAA C 1
ATOM 1470 O O . THR A 1 118 ? 32.746 19.782 12.557 1.000 24.679 521 THR AAA O 1
ATOM 1481 N N . PHE A 1 119 ? 30.650 19.782 11.662 1.000 23.824 522 PHE AAA N 1
ATOM 1482 C CA . PHE A 1 119 ? 30.345 21.188 12.019 1.000 22.887 522 PHE AAA CA 1
ATOM 1483 C C . PHE A 1 119 ? 30.371 21.347 13.546 1.000 23.125 522 PHE AAA C 1
ATOM 1484 O O . PHE A 1 119 ? 30.999 22.281 14.072 1.000 23.052 522 PHE AAA O 1
ATOM 1501 N N . ILE A 1 120 ? 29.700 20.437 14.249 1.000 23.831 523 ILE AAA N 1
ATOM 1502 C CA . ILE A 1 120 ? 29.616 20.457 15.731 1.000 24.415 523 ILE AAA CA 1
ATOM 1503 C C . ILE A 1 120 ? 31.033 20.339 16.299 1.000 26.011 523 ILE AAA C 1
ATOM 1504 O O . ILE A 1 120 ? 31.399 21.153 17.180 1.000 25.157 523 ILE AAA O 1
ATOM 1520 N N . ASN A 1 121 ? 31.818 19.382 15.798 1.000 26.919 524 ASN AAA N 1
ATOM 1521 C CA . ASN A 1 121 ? 33.177 19.131 16.341 1.000 29.648 524 ASN AAA CA 1
ATOM 1522 C C . ASN A 1 121 ? 34.034 20.376 16.104 1.000 28.138 524 ASN AAA C 1
ATOM 1523 O O . ASN A 1 121 ? 34.752 20.800 17.044 1.000 27.910 524 ASN AAA O 1
ATOM 1534 N N . SER A 1 122 ? 33.963 20.933 14.895 1.000 26.763 525 SER AAA N 1
ATOM 1535 C CA . SER A 1 122 ? 34.762 22.114 14.488 1.000 26.914 525 SER AAA CA 1
ATOM 1536 C C . SER A 1 122 ? 34.358 23.311 15.346 1.000 25.787 525 SER AAA C 1
ATOM 1537 O O . SER A 1 122 ? 35.246 24.007 15.864 1.000 25.577 525 SER AAA O 1
ATOM 1545 N N . LEU A 1 123 ? 33.068 23.537 15.517 1.000 24.964 526 LEU AAA N 1
ATOM 1546 C CA . LEU A 1 123 ? 32.565 24.645 16.363 1.000 25.207 526 LEU AAA CA 1
ATOM 1547 C C . LEU A 1 123 ? 32.992 24.436 17.823 1.000 26.174 526 LEU AAA C 1
ATOM 1548 O O . LEU A 1 123 ? 33.508 25.391 18.441 1.000 25.843 526 LEU AAA O 1
ATOM 1564 N N . LYS A 1 124 ? 32.893 23.218 18.357 1.000 27.606 527 LYS AAA N 1
ATOM 1565 C CA . LYS A 1 124 ? 33.362 22.946 19.741 1.000 29.178 527 LYS AAA CA 1
ATOM 1566 C C . LYS A 1 124 ? 34.857 23.252 19.876 1.000 29.908 527 LYS AAA C 1
ATOM 1567 O O . LYS A 1 124 ? 35.246 23.828 20.912 1.000 29.883 527 LYS AAA O 1
ATOM 1586 N N . GLU A 1 125 ? 35.664 22.846 18.893 1.000 30.389 528 GLU AAA N 1
ATOM 1587 C CA . GLU A 1 125 ? 37.129 23.086 18.864 1.000 32.408 528 GLU AAA CA 1
ATOM 1588 C C . GLU A 1 125 ? 37.405 24.595 18.935 1.000 30.011 528 GLU AAA C 1
ATOM 1589 O O . GLU A 1 125 ? 38.220 25.015 19.763 1.000 29.363 528 GLU AAA O 1
ATOM 1601 N N . LEU A 1 126 ? 36.747 25.394 18.101 1.000 28.043 529 LEU AAA N 1
ATOM 1602 C CA . LEU A 1 126 ? 36.962 26.868 18.083 1.000 27.393 529 LEU AAA CA 1
ATOM 1603 C C . LEU A 1 126 ? 36.503 27.473 19.414 1.000 27.109 529 LEU AAA C 1
ATOM 1604 O O . LEU A 1 126 ? 37.211 28.347 19.947 1.000 25.997 529 LEU AAA O 1
ATOM 1620 N N . ILE A 1 127 ? 35.371 27.016 19.943 1.000 27.233 530 ILE AAA N 1
ATOM 1621 C CA . ILE A 1 127 ? 34.820 27.529 21.231 1.000 28.248 530 ILE AAA CA 1
ATOM 1622 C C . ILE A 1 127 ? 35.839 27.246 22.335 1.000 29.867 530 ILE AAA C 1
ATOM 1623 O O . ILE A 1 127 ? 36.113 28.168 23.122 1.000 29.396 530 ILE AAA O 1
ATOM 1639 N N . SER A 1 128 ? 36.388 26.030 22.388 1.000 30.576 531 SER AAA N 1
ATOM 1640 C CA . SER A 1 128 ? 37.371 25.620 23.423 1.000 33.073 531 SER AAA CA 1
ATOM 1641 C C . SER A 1 128 ? 38.680 26.396 23.238 1.000 33.570 531 SER AAA C 1
ATOM 1642 O O . SER A 1 128 ? 39.238 26.880 24.246 1.000 34.676 531 SER AAA O 1
ATOM 1650 N N . GLN A 1 129 ? 39.175 26.487 22.005 1.000 33.176 532 GLN AAA N 1
ATOM 1651 C CA . GLN A 1 129 ? 40.494 27.089 21.683 1.000 33.802 532 GLN AAA CA 1
ATOM 1652 C C . GLN A 1 129 ? 40.480 28.578 22.047 1.000 32.105 532 GLN AAA C 1
ATOM 1653 O O . GLN A 1 129 ? 41.479 29.045 22.591 1.000 31.519 532 GLN AAA O 1
ATOM 1667 N N . TYR A 1 130 ? 39.386 29.293 21.760 1.000 29.123 533 TYR AAA N 1
ATOM 1668 C CA . TYR A 1 130 ? 39.325 30.772 21.901 1.000 28.713 533 TYR AAA CA 1
ATOM 1669 C C . TYR A 1 130 ? 38.599 31.200 23.176 1.000 27.729 533 TYR AAA C 1
ATOM 1670 O O . TYR A 1 130 ? 38.704 32.379 23.511 1.000 27.492 533 TYR AAA O 1
ATOM 1688 N N . GLY A 1 131 ? 37.860 30.303 23.830 1.000 26.817 534 GLY AAA N 1
ATOM 1689 C CA . GLY A 1 131 ? 37.063 30.607 25.035 1.000 26.083 534 GLY AAA CA 1
ATOM 1690 C C . GLY A 1 131 ? 35.772 31.338 24.706 1.000 24.629 534 GLY AAA C 1
ATOM 1691 O O . GLY A 1 131 ? 35.334 32.164 25.531 1.000 25.078 534 GLY AAA O 1
ATOM 1695 N N . PHE A 1 132 ? 35.138 31.031 23.580 1.000 22.662 535 PHE AAA N 1
ATOM 1696 C CA . PHE A 1 132 ? 33.818 31.627 23.244 1.000 21.566 535 PHE AAA CA 1
ATOM 1697 C C . PHE A 1 132 ? 32.747 31.138 24.226 1.000 21.632 535 PHE AAA C 1
ATOM 1698 O O . PHE A 1 132 ? 32.837 29.987 24.699 1.000 23.264 535 PHE AAA O 1
ATOM 1715 N N . ASP A 1 133 ? 31.729 31.971 24.455 1.000 20.679 536 ASP AAA N 1
ATOM 1716 C CA . ASP A 1 133 ? 30.547 31.680 25.321 1.000 20.793 536 ASP AAA CA 1
ATOM 1717 C C . ASP A 1 133 ? 29.382 31.143 24.480 1.000 20.015 536 ASP AAA C 1
ATOM 1718 O O . ASP A 1 133 ? 28.339 30.725 25.056 1.000 20.232 536 ASP AAA O 1
ATOM 1727 N N . GLY A 1 134 ? 29.550 31.133 23.164 1.000 19.169 537 GLY AAA N 1
ATOM 1728 C CA . GLY A 1 134 ? 28.484 30.682 22.262 1.000 18.469 537 GLY AAA CA 1
ATOM 1729 C C . GLY A 1 134 ? 28.779 31.071 20.834 1.000 17.875 537 GLY AAA C 1
ATOM 1730 O O . GLY A 1 134 ? 29.934 31.441 20.514 1.000 18.050 537 GLY AAA O 1
ATOM 1734 N N . PHE A 1 135 ? 27.766 30.975 19.992 1.000 16.877 538 PHE AAA N 1
ATOM 1735 C CA . PHE A 1 135 ? 27.918 31.270 18.556 1.000 16.590 538 PHE AAA CA 1
ATOM 1736 C C . PHE A 1 135 ? 26.645 31.906 18.035 1.000 16.140 538 PHE AAA C 1
ATOM 1737 O O . PHE A 1 135 ? 25.557 31.677 18.559 1.000 16.129 538 PHE AAA O 1
ATOM 1754 N N . ASP A 1 136 ? 26.848 32.686 16.981 1.000 16.027 539 ASP AAA N 1
ATOM 1755 C CA . ASP A 1 136 ? 25.817 33.499 16.308 1.000 15.316 539 ASP AAA CA 1
ATOM 1756 C C . ASP A 1 136 ? 25.685 33.013 14.869 1.000 15.043 539 ASP AAA C 1
ATOM 1757 O O . ASP A 1 136 ? 26.709 32.782 14.174 1.000 15.192 539 ASP AAA O 1
ATOM 1766 N N . THR A 1 137 ? 24.454 32.874 14.410 1.000 14.911 540 THR AAA N 1
ATOM 1767 C CA . THR A 1 137 ? 24.147 32.490 13.026 1.000 15.102 540 THR AAA CA 1
ATOM 1768 C C . THR A 1 137 ? 23.879 33.768 12.238 1.000 14.463 540 THR AAA C 1
ATOM 1769 O O . THR A 1 137 ? 22.737 34.279 12.230 1.000 14.290 540 THR AAA O 1
ATOM 1780 N N . ASP A 1 138 ? 24.907 34.278 11.578 1.000 14.264 541 ASP AAA N 1
ATOM 1781 C CA . ASP A 1 138 ? 24.776 35.393 10.611 1.000 13.696 541 ASP AAA CA 1
ATOM 1782 C C . ASP A 1 138 ? 24.928 34.801 9.209 1.000 13.388 541 ASP AAA C 1
ATOM 1783 O O . ASP A 1 138 ? 25.713 35.309 8.416 1.000 13.888 541 ASP AAA O 1
ATOM 1792 N N . ILE A 1 139 ? 24.179 33.741 8.912 1.000 13.482 542 ILE AAA N 1
ATOM 1793 C CA . ILE A 1 139 ? 24.330 33.021 7.620 1.000 14.082 542 ILE AAA CA 1
ATOM 1794 C C . ILE A 1 139 ? 23.383 33.687 6.625 1.000 14.489 542 ILE AAA C 1
ATOM 1795 O O . ILE A 1 139 ? 22.149 33.503 6.710 1.000 14.402 542 ILE AAA O 1
ATOM 1811 N N . GLU A 1 140 ? 23.960 34.519 5.761 1.000 15.391 543 GLU AAA N 1
ATOM 1812 C CA . GLU A 1 140 ? 23.217 35.398 4.832 1.000 15.972 543 GLU AAA CA 1
ATOM 1813 C C . GLU A 1 140 ? 23.092 34.715 3.472 1.000 16.821 543 GLU AAA C 1
ATOM 1814 O O . GLU A 1 140 ? 22.430 35.295 2.582 1.000 16.728 543 GLU AAA O 1
ATOM 1826 N N . HIS A 1 141 ? 23.714 33.549 3.284 1.000 17.022 544 HIS AAA N 1
ATOM 1827 C CA . HIS A 1 141 ? 23.764 32.837 1.980 1.000 18.345 544 HIS AAA CA 1
ATOM 1828 C C . HIS A 1 141 ? 23.566 31.347 2.229 1.000 17.789 544 HIS AAA C 1
ATOM 1829 O O . HIS A 1 141 ? 24.197 30.809 3.169 1.000 16.874 544 HIS AAA O 1
ATOM 1844 N N . GLY A 1 142 ? 22.672 30.726 1.481 1.000 17.878 545 GLY AAA N 1
ATOM 1845 C CA . GLY A 1 142 ? 22.540 29.261 1.455 1.000 18.069 545 GLY AAA CA 1
ATOM 1846 C C . GLY A 1 142 ? 21.814 28.702 2.662 1.000 17.759 545 GLY AAA C 1
ATOM 1847 O O . GLY A 1 142 ? 22.192 27.635 3.131 1.000 17.592 545 GLY AAA O 1
ATOM 1851 N N A ILE A 1 143 ? 20.777 29.395 3.138 0.500 17.539 546 ILE AAA N 1
ATOM 1852 N N B ILE A 1 143 ? 20.777 29.392 3.146 0.500 17.333 546 ILE AAA N 1
ATOM 1853 C CA A ILE A 1 143 ? 19.713 28.763 3.965 0.500 17.705 546 ILE AAA CA 1
ATOM 1854 C CA B ILE A 1 143 ? 19.717 28.737 3.964 0.500 17.364 546 ILE AAA CA 1
ATOM 1855 C C A ILE A 1 143 ? 18.474 28.674 3.073 0.500 18.107 546 ILE AAA C 1
ATOM 1856 C C B ILE A 1 143 ? 18.474 28.670 3.077 0.500 17.905 546 ILE AAA C 1
ATOM 1857 O O A ILE A 1 143 ? 17.613 29.571 3.151 0.500 17.265 546 ILE AAA O 1
ATOM 1858 O O B ILE A 1 143 ? 17.618 29.572 3.155 0.500 17.090 546 ILE AAA O 1
ATOM 1889 N N . ASN A 1 144 ? 18.444 27.653 2.220 1.000 18.517 547 ASN AAA N 1
ATOM 1890 C CA . ASN A 1 144 ? 17.368 27.416 1.237 1.000 19.918 547 ASN AAA CA 1
ATOM 1891 C C . ASN A 1 144 ? 16.208 26.724 1.933 1.000 20.303 547 ASN AAA C 1
ATOM 1892 O O . ASN A 1 144 ? 16.425 25.915 2.840 1.000 20.824 547 ASN AAA O 1
ATOM 1903 N N . ALA A 1 145 ? 14.998 27.045 1.505 1.000 20.312 548 ALA AAA N 1
ATOM 1904 C CA . ALA A 1 145 ? 13.761 26.413 1.985 1.000 20.461 548 ALA AAA CA 1
ATOM 1905 C C . ALA A 1 145 ? 13.581 25.074 1.273 1.000 21.585 548 ALA AAA C 1
ATOM 1906 O O . ALA A 1 145 ? 13.750 24.986 0.041 1.000 22.894 548 ALA AAA O 1
ATOM 1913 N N A SER A 1 146 ? 13.257 24.042 2.051 0.500 21.722 549 SER AAA N 1
ATOM 1914 N N B SER A 1 146 ? 13.258 24.035 2.035 0.500 21.450 549 SER AAA N 1
ATOM 1915 C CA A SER A 1 146 ? 12.805 22.711 1.579 0.500 22.894 549 SER AAA CA 1
ATOM 1916 C CA B SER A 1 146 ? 12.711 22.762 1.512 0.500 22.441 549 SER AAA CA 1
ATOM 1917 C C A SER A 1 146 ? 11.799 22.165 2.591 0.500 22.783 549 SER AAA C 1
ATOM 1918 C C B SER A 1 146 ? 11.795 22.166 2.579 0.500 22.540 549 SER AAA C 1
ATOM 1919 O O A SER A 1 146 ? 11.763 22.692 3.737 0.500 21.311 549 SER AAA O 1
ATOM 1920 O O B SER A 1 146 ? 11.774 22.690 3.731 0.500 21.094 549 SER AAA O 1
ATOM 1935 N N . GLY A 1 147 ? 11.013 21.159 2.195 1.000 23.831 550 GLY AAA N 1
ATOM 1936 C CA . GLY A 1 147 ? 9.892 20.688 3.016 1.000 24.989 550 GLY AAA CA 1
ATOM 1937 C C . GLY A 1 147 ? 8.881 21.809 3.149 1.000 24.952 550 GLY AAA C 1
ATOM 1938 O O . GLY A 1 147 ? 8.753 22.639 2.207 1.000 25.989 550 GLY AAA O 1
ATOM 1942 N N . SER A 1 148 ? 8.198 21.882 4.277 1.000 24.351 551 SER AAA N 1
ATOM 1943 C CA . SER A 1 148 ? 7.162 22.908 4.514 1.000 23.527 551 SER AAA CA 1
ATOM 1944 C C . SER A 1 148 ? 7.702 23.904 5.528 1.000 22.322 551 SER AAA C 1
ATOM 1945 O O . SER A 1 148 ? 8.658 23.585 6.248 1.000 21.281 551 SER AAA O 1
ATOM 1953 N N . PHE A 1 149 ? 7.085 25.072 5.576 1.000 21.071 552 PHE AAA N 1
ATOM 1954 C CA . PHE A 1 149 ? 7.429 26.140 6.537 1.000 20.269 552 PHE AAA CA 1
ATOM 1955 C C . PHE A 1 149 ? 7.433 25.557 7.963 1.000 20.225 552 PHE AAA C 1
ATOM 1956 O O . PHE A 1 149 ? 8.376 25.842 8.739 1.000 19.543 552 PHE AAA O 1
ATOM 1973 N N . SER A 1 150 ? 6.426 24.748 8.294 1.000 21.399 553 SER AAA N 1
ATOM 1974 C CA . SER A 1 150 ? 6.207 24.204 9.659 1.000 22.155 553 SER AAA CA 1
ATOM 1975 C C . SER A 1 150 ? 7.068 22.963 9.910 1.000 22.491 553 SER AAA C 1
ATOM 1976 O O . SER A 1 150 ? 7.358 22.691 11.085 1.000 21.980 553 SER AAA O 1
ATOM 1984 N N . GLN A 1 151 ? 7.409 22.220 8.856 1.000 23.302 554 GLN AAA N 1
ATOM 1985 C CA . GLN A 1 151 ? 8.197 20.962 8.927 1.000 25.005 554 GLN AAA CA 1
ATOM 1986 C C . GLN A 1 151 ? 9.304 21.048 7.890 1.000 23.318 554 GLN AAA C 1
ATOM 1987 O O . GLN A 1 151 ? 9.282 20.367 6.862 1.000 23.658 554 GLN AAA O 1
ATOM 2001 N N . PRO A 1 152 ? 10.282 21.951 8.094 1.000 21.469 555 PRO AAA N 1
ATOM 2002 C CA . PRO A 1 152 ? 11.313 22.168 7.078 1.000 21.183 555 PRO AAA CA 1
ATOM 2003 C C . PRO A 1 152 ? 12.227 20.945 6.937 1.000 22.024 555 PRO AAA C 1
ATOM 2004 O O . PRO A 1 152 ? 12.377 20.168 7.874 1.000 21.656 555 PRO AAA O 1
ATOM 2015 N N . GLN A 1 153 ? 12.797 20.780 5.751 1.000 22.552 556 GLN AAA N 1
ATOM 2016 C CA . GLN A 1 153 ? 13.796 19.725 5.444 1.000 24.254 556 GLN AAA CA 1
ATOM 2017 C C . GLN A 1 153 ? 15.079 20.436 5.010 1.000 23.266 556 GLN AAA C 1
ATOM 2018 O O . GLN A 1 153 ? 15.122 21.670 5.106 1.000 24.568 556 GLN AAA O 1
ATOM 2032 N N . GLY A 1 154 ? 16.102 19.691 4.599 1.000 22.551 557 GLY AAA N 1
ATOM 2033 C CA . GLY A 1 154 ? 17.326 20.274 4.033 1.000 21.670 557 GLY AAA CA 1
ATOM 2034 C C . GLY A 1 154 ? 17.994 21.256 4.970 1.000 20.391 557 GLY AAA C 1
ATOM 2035 O O . GLY A 1 154 ? 18.147 20.960 6.167 1.000 19.110 557 GLY AAA O 1
ATOM 2039 N N . ASP A 1 155 ? 18.345 22.434 4.450 1.000 19.179 558 ASP AAA N 1
ATOM 2040 C CA . ASP A 1 155 ? 19.278 23.364 5.117 1.000 18.125 558 ASP AAA CA 1
ATOM 2041 C C . ASP A 1 155 ? 18.731 23.748 6.497 1.000 17.116 558 ASP AAA C 1
ATOM 2042 O O . ASP A 1 155 ? 19.487 23.740 7.467 1.000 16.335 558 ASP AAA O 1
ATOM 2051 N N . ILE A 1 156 ? 17.457 24.120 6.587 1.000 16.499 559 ILE AAA N 1
ATOM 2052 C CA . ILE A 1 156 ? 16.891 24.608 7.874 1.000 16.138 559 ILE AAA CA 1
ATOM 2053 C C . ILE A 1 156 ? 16.878 23.448 8.884 1.000 16.536 559 ILE AAA C 1
ATOM 2054 O O . ILE A 1 156 ? 17.180 23.697 10.071 1.000 16.344 559 ILE AAA O 1
ATOM 2070 N N . ALA A 1 157 ? 16.471 22.250 8.463 1.000 16.988 560 ALA AAA N 1
ATOM 2071 C CA . ALA A 1 157 ? 16.411 21.072 9.369 1.000 17.686 560 ALA AAA CA 1
ATOM 2072 C C . ALA A 1 157 ? 17.823 20.771 9.893 1.000 18.081 560 ALA AAA C 1
ATOM 2073 O O . ALA A 1 157 ? 17.977 20.489 11.114 1.000 18.035 560 ALA AAA O 1
ATOM 2080 N N . VAL A 1 158 ? 18.831 20.802 9.022 1.000 17.777 561 VAL AAA N 1
ATOM 2081 C CA . VAL A 1 158 ? 20.234 20.485 9.426 1.000 18.337 561 VAL AAA CA 1
ATOM 2082 C C . VAL A 1 158 ? 20.721 21.559 10.393 1.000 17.568 561 VAL AAA C 1
ATOM 2083 O O . VAL A 1 158 ? 21.307 21.201 11.432 1.000 18.146 561 VAL AAA O 1
ATOM 2096 N N . LEU A 1 159 ? 20.519 22.837 10.073 1.000 16.877 562 LEU AAA N 1
ATOM 2097 C CA . LEU A 1 159 ? 21.000 23.930 10.951 1.000 16.215 562 LEU AAA CA 1
ATOM 2098 C C . LEU A 1 159 ? 20.262 23.850 12.303 1.000 16.088 562 LEU AAA C 1
ATOM 2099 O O . LEU A 1 159 ? 20.894 24.023 13.346 1.000 15.394 562 LEU AAA O 1
ATOM 2115 N N . ALA A 1 160 ? 18.958 23.600 12.290 1.000 15.870 563 ALA AAA N 1
ATOM 2116 C CA . ALA A 1 160 ? 18.185 23.437 13.541 1.000 16.516 563 A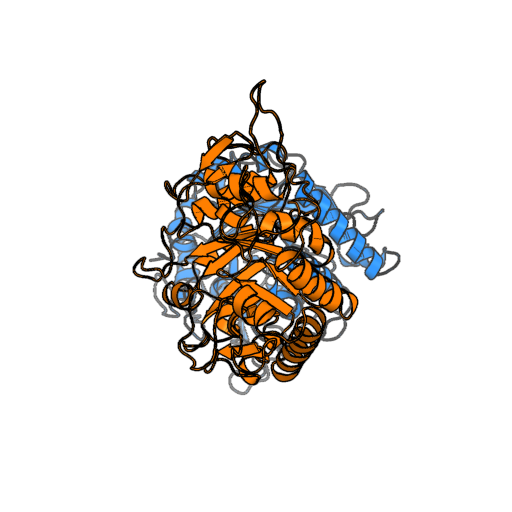LA AAA CA 1
ATOM 2117 C C . ALA A 1 160 ? 18.783 22.295 14.362 1.000 17.880 563 ALA AAA C 1
ATOM 2118 O O . ALA A 1 160 ? 18.891 22.432 15.587 1.000 18.745 563 ALA AAA O 1
ATOM 2125 N N . SER A 1 161 ? 19.126 21.175 13.721 1.000 18.306 564 SER AAA N 1
ATOM 2126 C CA . SER A 1 161 ? 19.679 19.994 14.416 1.000 19.605 564 SER AAA CA 1
ATOM 2127 C C . SER A 1 161 ? 21.014 20.384 15.048 1.000 19.174 564 SER AAA C 1
ATOM 2128 O O . SER A 1 161 ? 21.252 20.020 16.205 1.000 18.931 564 SER AAA O 1
ATOM 2136 N N . ILE A 1 162 ? 21.850 21.125 14.336 1.000 17.969 565 ILE AAA N 1
ATOM 2137 C CA . ILE A 1 162 ? 23.174 21.545 14.868 1.000 18.199 565 ILE AAA CA 1
ATOM 2138 C C . ILE A 1 162 ? 22.934 22.413 16.107 1.000 17.845 565 ILE AAA C 1
ATOM 2139 O O . ILE A 1 162 ? 23.538 22.144 17.153 1.000 18.435 565 ILE AAA O 1
ATOM 2155 N N . ILE A 1 163 ? 22.050 23.382 16.004 1.000 16.921 566 ILE AAA N 1
ATOM 2156 C CA . ILE A 1 163 ? 21.774 24.343 17.109 1.000 16.792 566 ILE AAA CA 1
ATOM 2157 C C . ILE A 1 163 ? 21.214 23.570 18.299 1.000 17.549 566 ILE AAA C 1
ATOM 2158 O O . ILE A 1 163 ? 21.710 23.739 19.424 1.000 17.570 566 ILE AAA O 1
ATOM 2174 N N . ASN A 1 164 ? 20.192 22.760 18.070 1.000 18.048 567 ASN AAA N 1
ATOM 2175 C CA . ASN A 1 164 ? 19.510 22.050 19.183 1.000 19.269 567 ASN AAA CA 1
ATOM 2176 C C . ASN A 1 164 ? 20.450 21.014 19.821 1.000 20.821 567 ASN AAA C 1
ATOM 2177 O O . ASN A 1 164 ? 20.385 20.827 21.046 1.000 20.837 567 ASN AAA O 1
ATOM 2188 N N . THR A 1 165 ? 21.277 20.327 19.038 1.000 21.240 568 THR AAA N 1
ATOM 2189 C CA . THR A 1 165 ? 22.266 19.364 19.578 1.000 22.779 568 THR AAA CA 1
ATOM 2190 C C . THR A 1 165 ? 23.286 20.117 20.438 1.000 23.110 568 THR AAA C 1
ATOM 2191 O O . THR A 1 165 ? 23.582 19.642 21.552 1.000 24.098 568 THR AAA O 1
ATOM 2202 N N . MET A 1 166 ? 23.841 21.211 19.938 1.000 22.848 569 MET AAA N 1
ATOM 2203 C CA . MET A 1 166 ? 24.864 21.999 20.695 1.000 24.098 569 MET AAA CA 1
ATOM 2204 C C . MET A 1 166 ? 24.234 22.426 22.034 1.000 22.989 569 MET AAA C 1
ATOM 2205 O O . MET A 1 166 ? 24.879 22.285 23.065 1.000 23.691 569 MET AAA O 1
ATOM 2219 N N . TYR A 1 167 ? 22.989 22.904 22.025 1.000 21.606 570 TYR AAA N 1
ATOM 2220 C CA . TYR A 1 167 ? 22.345 23.427 23.254 1.000 21.942 570 TYR AAA CA 1
ATOM 2221 C C . TYR A 1 167 ? 22.020 22.275 24.208 1.000 23.480 570 TYR AAA C 1
ATOM 2222 O O . TYR A 1 167 ? 22.196 22.411 25.432 1.000 24.078 570 TYR AAA O 1
ATOM 2240 N N . SER A 1 168 ? 21.591 21.143 23.675 1.000 24.015 571 SER AAA N 1
ATOM 2241 C CA . SER A 1 168 ? 21.269 19.944 24.490 1.000 26.122 571 SER AAA CA 1
ATOM 2242 C C . SER A 1 168 ? 22.521 19.469 25.245 1.000 27.201 571 SER AAA C 1
ATOM 2243 O O . SER A 1 168 ? 22.406 19.032 26.438 1.000 27.782 571 SER AAA O 1
ATOM 2251 N N . GLN A 1 169 ? 23.685 19.558 24.597 1.000 26.734 572 GLN AAA N 1
ATOM 2252 C CA . GLN A 1 169 ? 24.978 19.075 25.141 1.000 28.181 572 GLN AAA CA 1
ATOM 2253 C C . GLN A 1 169 ? 25.523 20.091 26.150 1.000 27.372 572 GLN AAA C 1
ATOM 2254 O O . GLN A 1 169 ? 26.245 19.673 27.057 1.000 27.785 572 GLN AAA O 1
ATOM 2268 N N . ASN A 1 170 ? 25.175 21.369 25.987 1.000 25.771 573 ASN AAA N 1
ATOM 2269 C CA . ASN A 1 170 ? 25.693 22.460 26.842 1.000 25.391 573 ASN AAA CA 1
ATOM 2270 C C . ASN A 1 170 ? 24.676 23.597 26.876 1.000 24.152 573 ASN AAA C 1
ATOM 2271 O O . ASN A 1 170 ? 24.752 24.505 26.023 1.000 22.714 573 ASN AAA O 1
ATOM 2282 N N . SER A 1 171 ? 23.768 23.541 27.855 1.000 24.597 574 SER AAA N 1
ATOM 2283 C CA . SER A 1 171 ? 22.665 24.523 27.989 1.000 24.324 574 SER AAA CA 1
ATOM 2284 C C . SER A 1 171 ? 23.212 25.887 28.447 1.000 24.427 574 SER AAA C 1
ATOM 2285 O O . SER A 1 171 ? 22.408 26.811 28.533 1.000 24.919 574 SER AAA O 1
ATOM 2293 N N . SER A 1 172 ? 24.515 26.047 28.670 1.000 24.983 575 SER AAA N 1
ATOM 2294 C CA . SER A 1 172 ? 25.115 27.358 29.011 1.000 25.798 575 SER AAA CA 1
ATOM 2295 C C . SER A 1 172 ? 25.517 28.095 27.726 1.000 23.764 575 SER AAA C 1
ATOM 2296 O O . SER A 1 172 ? 25.886 29.262 27.816 1.000 23.132 575 SER AAA O 1
ATOM 2304 N N . LEU A 1 173 ? 25.514 27.430 26.572 1.000 22.812 576 LEU AAA N 1
ATOM 2305 C CA . LEU A 1 173 ? 25.940 28.107 25.320 1.000 22.705 576 LEU AAA CA 1
ATOM 2306 C C . LEU A 1 173 ? 24.952 29.225 24.996 1.000 21.495 576 LEU AAA C 1
ATOM 2307 O O . LEU A 1 173 ? 23.745 28.973 25.049 1.000 21.239 576 LEU AAA O 1
ATOM 2323 N N . LEU A 1 174 ? 25.459 30.397 24.626 1.000 20.608 577 LEU AAA N 1
ATOM 2324 C CA . LEU A 1 174 ? 24.640 31.504 24.100 1.000 20.209 577 LEU AAA CA 1
ATOM 2325 C C . LEU A 1 174 ? 24.559 31.321 22.590 1.000 19.099 577 LEU AAA C 1
ATOM 2326 O O . LEU A 1 174 ? 25.578 31.462 21.913 1.000 19.612 577 LEU AAA O 1
ATOM 2342 N N . ILE A 1 175 ? 23.414 30.891 22.084 1.000 17.738 578 ILE AAA N 1
ATOM 2343 C CA . ILE A 1 175 ? 23.254 30.625 20.633 1.000 16.786 578 ILE AAA CA 1
ATOM 2344 C C . ILE A 1 175 ? 22.282 31.670 20.114 1.000 15.982 578 ILE AAA C 1
ATOM 2345 O O . ILE A 1 175 ? 21.166 31.793 20.662 1.000 16.408 578 ILE AAA O 1
ATOM 2361 N N . THR A 1 176 ? 22.684 32.401 19.103 1.000 15.288 579 THR AAA N 1
ATOM 2362 C CA . THR A 1 176 ? 21.888 33.551 18.595 1.000 14.744 579 THR AAA CA 1
ATOM 2363 C C . THR A 1 176 ? 21.670 33.405 17.088 1.000 13.898 579 THR AAA C 1
ATOM 2364 O O . THR A 1 176 ? 22.443 32.718 16.427 1.000 14.200 579 THR AAA O 1
ATOM 2375 N N . LEU A 1 177 ? 20.623 34.032 16.574 1.000 13.679 580 LEU AAA N 1
ATOM 2376 C CA . LEU A 1 177 ? 20.376 34.171 15.126 1.000 13.274 580 LEU AAA CA 1
ATOM 2377 C C . LEU A 1 177 ? 20.399 35.656 14.818 1.000 13.290 580 LEU AAA C 1
ATOM 2378 O O . LEU A 1 177 ? 19.857 36.411 15.638 1.000 13.694 580 LEU AAA O 1
ATOM 2394 N N . THR A 1 178 ? 20.953 36.030 13.681 1.000 13.080 581 THR AAA N 1
ATOM 2395 C CA . THR A 1 178 ? 21.006 37.448 13.276 1.000 13.128 581 THR AAA CA 1
ATOM 2396 C C . THR A 1 178 ? 20.449 37.582 11.872 1.000 13.110 581 THR AAA C 1
ATOM 2397 O O . THR A 1 178 ? 21.149 37.807 10.900 1.000 12.516 581 THR AAA O 1
ATOM 2408 N N . PRO A 1 179 ? 19.120 37.415 11.742 1.000 12.975 582 PRO AAA N 1
ATOM 2409 C CA . PRO A 1 179 ? 18.476 37.482 10.444 1.000 13.177 582 PRO AAA CA 1
ATOM 2410 C C . PRO A 1 179 ? 18.389 38.868 9.829 1.000 13.029 582 PRO AAA C 1
ATOM 2411 O O . PRO A 1 179 ? 18.372 39.889 10.548 1.000 13.663 582 PRO AAA O 1
ATOM 2422 N N . GLN A 1 180 ? 18.291 38.880 8.510 1.000 12.977 583 GLN AAA N 1
ATOM 2423 C CA . GLN A 1 180 ? 17.798 40.058 7.755 1.000 13.782 583 GLN AAA CA 1
ATOM 2424 C C . GLN A 1 180 ? 16.282 40.131 7.898 1.000 14.188 583 GLN AAA C 1
ATOM 2425 O O . GLN A 1 180 ? 15.645 39.086 8.148 1.000 13.690 583 GLN AAA O 1
ATOM 2439 N N . VAL A 1 181 ? 15.689 41.305 7.720 1.000 14.759 584 VAL AAA N 1
ATOM 2440 C CA . VAL A 1 181 ? 14.225 41.428 7.971 1.000 15.466 584 VAL AAA CA 1
ATOM 2441 C C . VAL A 1 181 ? 13.448 40.509 7.029 1.000 14.733 584 VAL AAA C 1
ATOM 2442 O O . VAL A 1 181 ? 12.449 39.941 7.504 1.000 14.939 584 VAL AAA O 1
ATOM 2455 N N . ALA A 1 182 ? 13.820 40.357 5.757 1.000 14.037 585 ALA AAA N 1
ATOM 2456 C CA . ALA A 1 182 ? 13.026 39.488 4.835 1.000 14.096 585 ALA AAA CA 1
ATOM 2457 C C . ALA A 1 182 ? 12.957 38.075 5.425 1.000 14.342 585 ALA AAA C 1
ATOM 2458 O O . ALA A 1 182 ? 11.952 37.349 5.172 1.000 13.683 585 ALA AAA O 1
ATOM 2465 N N . ASN A 1 183 ? 13.992 37.681 6.169 1.000 13.722 586 ASN AAA N 1
ATOM 2466 C CA . ASN A 1 183 ? 14.087 36.296 6.713 1.000 13.829 586 ASN AAA CA 1
ATOM 2467 C C . ASN A 1 183 ? 13.034 36.055 7.818 1.000 14.014 586 ASN AAA C 1
ATOM 2468 O O . ASN A 1 183 ? 12.694 34.875 8.061 1.000 14.200 586 ASN AAA O 1
ATOM 2479 N N . ILE A 1 184 ? 12.584 37.101 8.520 1.000 13.497 587 ILE AAA N 1
ATOM 2480 C CA . ILE A 1 184 ? 11.724 36.956 9.736 1.000 13.942 587 ILE AAA CA 1
ATOM 2481 C C . ILE A 1 184 ? 10.396 37.728 9.635 1.000 13.984 587 ILE AAA C 1
ATOM 2482 O O . ILE A 1 184 ? 9.581 37.545 10.517 1.000 14.573 587 ILE AAA O 1
ATOM 2498 N N . ALA A 1 185 ? 10.211 38.604 8.648 1.000 13.888 588 ALA AAA N 1
ATOM 2499 C CA . ALA A 1 185 ? 8.990 39.445 8.607 1.000 13.962 588 ALA AAA CA 1
ATOM 2500 C C . ALA A 1 185 ? 7.824 38.606 8.078 1.000 14.275 588 ALA AAA C 1
ATOM 2501 O O . ALA A 1 185 ? 8.036 37.700 7.265 1.000 14.799 588 ALA AAA O 1
ATOM 2508 N N . ALA A 1 186 ? 6.612 38.919 8.501 1.000 14.757 589 ALA AAA N 1
ATOM 2509 C CA . ALA A 1 186 ? 5.384 38.243 8.001 1.000 15.920 589 ALA AAA CA 1
ATOM 2510 C C . ALA A 1 186 ? 5.398 38.218 6.464 1.000 15.949 589 ALA AAA C 1
ATOM 2511 O O . ALA A 1 186 ? 5.591 39.275 5.808 1.000 16.060 589 ALA AAA O 1
ATOM 2518 N N . THR A 1 187 ? 5.264 37.028 5.891 1.000 16.221 590 THR AAA N 1
ATOM 2519 C CA . THR A 1 187 ? 5.428 36.803 4.442 1.000 16.780 590 THR AAA CA 1
ATOM 2520 C C . THR A 1 187 ? 4.659 35.557 4.029 1.000 17.694 590 THR AAA C 1
ATOM 2521 O O . THR A 1 187 ? 4.504 34.648 4.849 1.000 17.532 590 THR AAA O 1
ATOM 2532 N N . SER A 1 188 ? 4.267 35.520 2.768 1.000 18.550 591 SER AAA N 1
ATOM 2533 C CA . SER A 1 188 ? 3.750 34.323 2.072 1.000 19.774 591 SER AAA CA 1
ATOM 2534 C C . SER A 1 188 ? 4.925 33.497 1.558 1.000 19.391 591 SER AAA C 1
ATOM 2535 O O . SER A 1 188 ? 4.725 32.330 1.209 1.000 19.695 591 SER AAA O 1
ATOM 2543 N N . GLY A 1 189 ? 6.123 34.079 1.515 1.000 18.484 592 GLY AAA N 1
ATOM 2544 C CA . GLY A 1 189 ? 7.276 33.404 0.917 1.000 18.625 592 GLY AAA CA 1
ATOM 2545 C C . GLY A 1 189 ? 7.865 32.371 1.858 1.000 17.895 592 GLY AAA C 1
ATOM 2546 O O . GLY A 1 189 ? 7.670 32.436 3.083 1.000 18.152 592 GLY AAA O 1
ATOM 2550 N N . PHE A 1 190 ? 8.594 31.438 1.281 1.000 17.800 593 PHE AAA N 1
ATOM 2551 C CA . PHE A 1 190 ? 9.422 30.474 2.026 1.000 17.861 593 PHE AAA CA 1
ATOM 2552 C C . PHE A 1 190 ? 10.564 30.091 1.100 1.000 17.732 593 PHE AAA C 1
ATOM 2553 O O . PHE A 1 190 ? 10.413 29.165 0.284 1.000 18.367 593 PHE AAA O 1
ATOM 2570 N N . ASP A 1 191 ? 11.657 30.845 1.162 1.000 16.927 594 ASP AAA N 1
ATOM 2571 C CA . ASP A 1 191 ? 12.814 30.595 0.282 1.000 17.685 594 ASP AAA CA 1
ATOM 2572 C C . ASP A 1 191 ? 14.062 31.153 0.972 1.000 16.694 594 ASP AAA C 1
ATOM 2573 O O . ASP A 1 191 ? 14.005 31.470 2.178 1.000 15.548 594 ASP AAA O 1
ATOM 2582 N N . GLN A 1 192 ? 15.152 31.247 0.221 1.000 17.816 595 GLN AAA N 1
ATOM 2583 C CA . GLN A 1 192 ? 16.480 31.613 0.780 1.000 17.586 595 GLN AAA CA 1
ATOM 2584 C C . GLN A 1 192 ? 16.468 33.060 1.278 1.000 17.164 595 GLN AAA C 1
ATOM 2585 O O . GLN A 1 192 ? 17.420 33.439 1.972 1.000 16.209 595 GLN AAA O 1
ATOM 2599 N N . THR A 1 193 ? 15.462 33.852 0.902 1.000 16.613 596 THR AAA N 1
ATOM 2600 C CA . THR A 1 193 ? 15.310 35.270 1.314 1.000 16.067 596 THR AAA CA 1
ATOM 2601 C C . THR A 1 193 ? 14.131 35.410 2.281 1.000 15.247 596 THR AAA C 1
ATOM 2602 O O . THR A 1 193 ? 14.281 36.028 3.370 1.000 14.555 596 THR AAA O 1
ATOM 2613 N N . TRP A 1 194 ? 12.977 34.883 1.892 1.000 14.869 597 TRP AAA N 1
ATOM 2614 C CA . TRP A 1 194 ? 11.699 35.153 2.592 1.000 14.690 597 TRP AAA CA 1
ATOM 2615 C C . TRP A 1 194 ? 11.354 34.043 3.597 1.000 14.160 597 TRP AAA C 1
ATOM 2616 O O . TRP A 1 194 ? 11.142 32.908 3.182 1.000 14.263 597 TRP AAA O 1
ATOM 2637 N N . GLY A 1 195 ? 11.306 34.391 4.878 1.000 13.890 598 GLY AAA N 1
ATOM 2638 C CA . GLY A 1 195 ? 10.687 33.541 5.913 1.000 14.473 598 GLY AAA CA 1
ATOM 2639 C C . GLY A 1 195 ? 11.565 32.390 6.377 1.000 14.617 598 GLY AAA C 1
ATOM 2640 O O . GLY A 1 195 ? 11.104 31.637 7.245 1.000 15.479 598 GLY AAA O 1
ATOM 2644 N N . ASN A 1 196 ? 12.780 32.241 5.856 1.000 14.056 599 ASN AAA N 1
ATOM 2645 C CA . ASN A 1 196 ? 13.622 31.057 6.179 1.000 14.196 599 ASN AAA CA 1
ATOM 2646 C C . ASN A 1 196 ? 13.988 31.076 7.671 1.000 14.068 599 ASN AAA C 1
ATOM 2647 O O . ASN A 1 196 ? 13.932 30.017 8.316 1.000 14.090 599 ASN AAA O 1
ATOM 2658 N N . TYR A 1 197 ? 14.378 32.222 8.238 1.000 13.049 600 TYR AAA N 1
ATOM 2659 C CA . TYR A 1 197 ? 14.735 32.264 9.681 1.000 13.510 600 TYR AAA CA 1
ATOM 2660 C C . TYR A 1 197 ? 13.494 32.160 10.570 1.000 13.517 600 TYR AAA C 1
ATOM 2661 O O . TYR A 1 197 ? 13.601 31.609 11.666 1.000 13.862 600 TYR AAA O 1
ATOM 2679 N N . ALA A 1 198 ? 12.315 32.606 10.116 1.000 13.588 601 ALA AAA N 1
ATOM 2680 C CA . ALA A 1 198 ? 11.069 32.427 10.897 1.000 14.308 601 ALA AAA CA 1
ATOM 2681 C C . ALA A 1 198 ? 10.795 30.923 11.045 1.000 14.558 601 ALA AAA C 1
ATOM 2682 O O . ALA A 1 198 ? 10.473 30.447 12.160 1.000 15.299 601 ALA AAA O 1
ATOM 2689 N N . SER A 1 199 ? 10.966 30.175 9.964 1.000 14.741 602 SER AAA N 1
ATOM 2690 C CA . SER A 1 199 ? 10.844 28.698 9.962 1.000 15.191 602 SER AAA CA 1
ATOM 2691 C C . SER A 1 199 ? 11.881 28.109 10.929 1.000 15.009 602 SER AAA C 1
ATOM 2692 O O . SER A 1 199 ? 11.539 27.286 11.785 1.000 15.349 602 SER AAA O 1
ATOM 2700 N N . LEU A 1 200 ? 13.125 28.548 10.830 1.000 14.574 603 LEU AAA N 1
ATOM 2701 C CA . LEU A 1 200 ? 14.224 28.032 11.694 1.000 14.528 603 LEU AAA CA 1
ATOM 2702 C C . LEU A 1 200 ? 13.904 28.321 13.166 1.000 14.857 603 LEU AAA C 1
ATOM 2703 O O . LEU A 1 200 ? 14.124 27.452 14.019 1.000 15.580 603 LEU AAA O 1
ATOM 2719 N N . ILE A 1 201 ? 13.381 29.504 13.467 1.000 14.822 604 ILE AAA N 1
ATOM 2720 C CA . ILE A 1 201 ? 13.027 29.891 14.861 1.000 15.221 604 ILE AAA CA 1
ATOM 2721 C C . ILE A 1 201 ? 12.000 28.924 15.434 1.000 15.778 604 ILE AAA C 1
ATOM 2722 O O . ILE A 1 201 ? 12.143 28.532 16.599 1.000 16.102 604 ILE AAA O 1
ATOM 2738 N N . MET A 1 202 ? 11.000 28.495 14.662 1.000 16.573 605 MET AAA N 1
ATOM 2739 C CA . MET A 1 202 ? 10.000 27.576 15.246 1.000 17.936 605 MET AAA CA 1
ATOM 2740 C C . MET A 1 202 ? 10.653 26.247 15.643 1.000 18.378 605 MET AAA C 1
ATOM 2741 O O . MET A 1 202 ? 10.125 25.601 16.563 1.000 19.487 605 MET AAA O 1
ATOM 2755 N N . GLN A 1 203 ? 11.768 25.871 15.012 1.000 18.013 606 GLN AAA N 1
ATOM 2756 C CA . GLN A 1 203 ? 12.491 24.608 15.268 1.000 18.325 606 GLN AAA CA 1
ATOM 2757 C C . GLN A 1 203 ? 13.534 24.757 16.389 1.000 17.979 606 GLN AAA C 1
ATOM 2758 O O . GLN A 1 203 ? 14.002 23.725 16.858 1.000 19.051 606 GLN AAA O 1
ATOM 2772 N N . THR A 1 204 ? 13.914 25.958 16.792 1.000 17.545 607 THR AAA N 1
ATOM 2773 C CA . THR A 1 204 ? 15.123 26.189 17.634 1.000 17.007 607 THR AAA CA 1
ATOM 2774 C C . THR A 1 204 ? 14.853 27.114 18.820 1.000 17.400 607 THR AAA C 1
ATOM 2775 O O . THR A 1 204 ? 15.806 27.346 19.579 1.000 17.045 607 THR AAA O 1
ATOM 2786 N N . HIS A 1 205 ? 13.650 27.669 18.971 1.000 17.919 608 HIS AAA N 1
ATOM 2787 C CA . HIS A 1 205 ? 13.384 28.738 19.979 1.000 18.476 608 HIS AAA CA 1
ATOM 2788 C C . HIS A 1 205 ? 13.901 28.333 21.368 1.000 19.100 608 HIS AAA C 1
ATOM 2789 O O . HIS A 1 205 ? 14.352 29.230 22.101 1.000 19.158 608 HIS AAA O 1
ATOM 2804 N N . GLN A 1 206 ? 13.796 27.049 21.725 1.000 19.502 609 GLN AAA N 1
ATOM 2805 C CA . GLN A 1 206 ? 14.127 26.498 23.057 1.000 20.914 609 GLN AAA CA 1
ATOM 2806 C C . GLN A 1 206 ? 15.640 26.583 23.303 1.000 20.471 609 GLN AAA C 1
ATOM 2807 O O . GLN A 1 206 ? 16.047 26.414 24.446 1.000 22.382 609 GLN AAA O 1
ATOM 2821 N N . SER A 1 207 ? 16.426 26.809 22.256 1.000 18.929 610 SER AAA N 1
ATOM 2822 C CA . SER A 1 207 ? 17.906 26.787 22.298 1.000 18.468 610 SER AAA CA 1
ATOM 2823 C C . SER A 1 207 ? 18.499 28.192 22.201 1.000 17.447 610 SER AAA C 1
ATOM 2824 O O . SER A 1 207 ? 19.734 28.304 22.270 1.000 16.960 610 SER AAA O 1
ATOM 2832 N N . LEU A 1 208 ? 17.689 29.221 21.940 1.000 17.077 611 LEU AAA N 1
ATOM 2833 C CA . LEU A 1 208 ? 18.216 30.541 21.496 1.000 16.875 611 LEU AAA CA 1
ATOM 2834 C C . LEU A 1 208 ? 18.281 31.512 22.669 1.000 17.243 611 LEU AAA C 1
ATOM 2835 O O . LEU A 1 208 ? 17.272 31.687 23.388 1.000 18.495 611 LEU AAA O 1
ATOM 2851 N N . ALA A 1 209 ? 19.426 32.159 22.829 1.000 17.084 612 ALA AAA N 1
ATOM 2852 C CA . ALA A 1 209 ? 19.586 33.327 23.717 1.000 16.789 612 ALA AAA CA 1
ATOM 2853 C C . ALA A 1 209 ? 18.793 34.499 23.132 1.000 16.199 612 ALA AAA C 1
ATOM 2854 O O . ALA A 1 209 ? 18.021 35.133 23.862 1.000 16.249 612 ALA AAA O 1
ATOM 2861 N N . TRP A 1 210 ? 19.010 34.807 21.855 1.000 14.972 613 TRP AAA N 1
ATOM 2862 C CA . TRP A 1 210 ? 18.240 35.873 21.181 1.000 14.615 613 TRP AAA CA 1
ATOM 2863 C C . TRP A 1 210 ? 18.268 35.729 19.666 1.000 14.243 613 TRP AAA C 1
ATOM 2864 O O . TRP A 1 210 ? 19.107 35.006 19.103 1.000 13.631 613 TRP AAA O 1
ATOM 2885 N N . VAL A 1 211 ? 17.313 36.429 19.052 1.000 13.966 614 VAL AAA N 1
ATOM 2886 C CA . VAL A 1 211 ? 17.261 36.705 17.605 1.000 13.532 614 VAL AAA CA 1
ATOM 2887 C C . VAL A 1 211 ? 17.466 38.204 17.448 1.000 13.536 614 VAL AAA C 1
ATOM 2888 O O . VAL A 1 211 ? 16.680 38.970 18.048 1.000 14.203 614 VAL AAA O 1
ATOM 2901 N N . GLY A 1 212 ? 18.558 38.595 16.800 1.000 13.847 615 GLY AAA N 1
ATOM 2902 C CA . GLY A 1 212 ? 18.899 40.002 16.581 1.000 14.017 615 GLY AAA CA 1
ATOM 2903 C C . GLY A 1 212 ? 18.557 40.420 15.171 1.000 13.934 615 GLY AAA C 1
ATOM 2904 O O . GLY A 1 212 ? 19.093 39.849 14.219 1.000 14.219 615 GLY AAA O 1
ATOM 2908 N N . ILE A 1 213 ? 17.633 41.356 15.025 1.000 13.958 616 ILE AAA N 1
ATOM 2909 C CA . ILE A 1 213 ? 17.118 41.753 13.704 1.000 13.730 616 ILE AAA CA 1
ATOM 2910 C C . ILE A 1 213 ? 18.018 42.829 13.090 1.000 13.441 616 ILE AAA C 1
ATOM 2911 O O . ILE A 1 213 ? 18.256 43.846 13.730 1.000 13.621 616 ILE AAA O 1
ATOM 2927 N N . GLN A 1 214 ? 18.466 42.608 11.864 1.000 13.473 617 GLN AAA N 1
ATOM 2928 C CA . GLN A 1 214 ? 19.219 43.615 11.084 1.000 13.806 617 GLN AAA CA 1
ATOM 2929 C C . GLN A 1 214 ? 18.252 44.686 10.562 1.000 14.557 617 GLN AAA C 1
ATOM 2930 O O . GLN A 1 214 ? 17.728 44.535 9.446 1.000 15.504 617 GLN AAA O 1
ATOM 2944 N N . LEU A 1 215 ? 18.058 45.764 11.319 1.000 14.090 618 LEU AAA N 1
ATOM 2945 C CA . LEU A 1 215 ? 17.111 46.839 10.922 1.000 14.841 618 LEU AAA CA 1
ATOM 2946 C C . LEU A 1 215 ? 17.818 47.871 10.024 1.000 15.015 618 LEU AAA C 1
ATOM 2947 O O . LEU A 1 215 ? 17.771 49.094 10.298 1.000 15.665 618 LEU AAA O 1
ATOM 2963 N N . TYR A 1 216 ? 18.386 47.391 8.916 1.000 14.542 619 TYR AAA N 1
ATOM 2964 C CA . TYR A 1 216 ? 19.159 48.183 7.946 1.000 14.983 619 TYR AAA CA 1
ATOM 2965 C C . TYR A 1 216 ? 19.436 47.307 6.726 1.000 14.864 619 TYR AAA C 1
ATOM 2966 O O . TYR A 1 216 ? 19.191 46.065 6.780 1.000 14.605 619 TYR AAA O 1
ATOM 2984 N N . ASN A 1 217 ? 19.944 47.922 5.661 1.000 15.595 620 ASN AAA N 1
ATOM 2985 C CA . ASN A 1 217 ? 20.365 47.217 4.421 1.000 16.456 620 ASN AAA CA 1
ATOM 2986 C C . ASN A 1 217 ? 19.195 46.381 3.909 1.000 15.987 620 ASN AAA C 1
ATOM 2987 O O . ASN A 1 217 ? 19.378 45.170 3.651 1.000 15.810 620 ASN AAA O 1
ATOM 2998 N N . THR A 1 218 ? 18.018 46.981 3.813 1.000 16.183 621 THR AAA N 1
ATOM 2999 C CA . THR A 1 218 ? 16.802 46.226 3.419 1.000 16.271 621 THR AAA CA 1
ATOM 3000 C C . THR A 1 218 ? 15.765 47.171 2.828 1.000 16.765 621 THR AAA C 1
ATOM 3001 O O . THR A 1 218 ? 15.682 48.331 3.250 1.000 16.991 621 THR AAA O 1
ATOM 3012 N N . GLY A 1 219 ? 14.976 46.659 1.889 1.000 16.917 622 GLY AAA N 1
ATOM 3013 C CA . GLY A 1 219 ? 13.684 47.259 1.533 1.000 17.607 622 GLY AAA CA 1
ATOM 3014 C C . GLY A 1 219 ? 12.651 47.041 2.629 1.000 16.994 622 GLY AAA C 1
ATOM 3015 O O . GLY A 1 219 ? 12.947 46.368 3.635 1.000 16.163 622 GLY AAA O 1
ATOM 3019 N N . CYS A 1 220 ? 11.429 47.540 2.429 1.000 17.735 623 CYS AAA N 1
ATOM 3020 C CA . CYS A 1 220 ? 10.398 47.359 3.472 1.000 17.640 623 CYS AAA CA 1
ATOM 3021 C C . CYS A 1 220 ? 10.022 45.876 3.528 1.000 16.582 623 CYS AAA C 1
ATOM 3022 O O . CYS A 1 220 ? 10.192 45.151 2.519 1.000 16.812 623 CYS AAA O 1
ATOM 3029 N N . ALA A 1 221 ? 9.509 45.449 4.666 1.000 16.459 624 ALA AAA N 1
ATOM 3030 C CA . ALA A 1 221 ? 8.899 44.113 4.834 1.000 16.642 624 ALA AAA CA 1
ATOM 3031 C C . ALA A 1 221 ? 7.630 44.264 5.676 1.000 16.694 624 ALA AAA C 1
ATOM 3032 O O . ALA A 1 221 ? 7.402 45.336 6.265 1.000 16.495 624 ALA AAA O 1
ATOM 3039 N N . PHE A 1 222 ? 6.778 43.253 5.672 1.000 17.278 625 PHE AAA N 1
ATOM 3040 C CA . PHE A 1 222 ? 5.411 43.393 6.219 1.000 17.942 625 PHE AAA CA 1
ATOM 3041 C C . PHE A 1 222 ? 5.399 43.196 7.731 1.000 17.104 625 PHE AAA C 1
ATOM 3042 O O . PHE A 1 222 ? 6.057 42.292 8.264 1.000 15.988 625 PHE AAA O 1
ATOM 3059 N N . GLY A 1 223 ? 4.633 44.050 8.390 1.000 17.435 626 GLY AAA N 1
ATOM 3060 C CA . GLY A 1 223 ? 4.113 43.789 9.738 1.000 17.260 626 GLY AAA CA 1
ATOM 3061 C C . GLY A 1 223 ? 2.925 42.837 9.655 1.000 17.926 626 GLY AAA C 1
ATOM 3062 O O . GLY A 1 223 ? 2.403 42.563 8.522 1.000 18.523 626 GLY AAA O 1
ATOM 3066 N N . ILE A 1 224 ? 2.438 42.380 10.800 1.000 17.981 627 ILE AAA N 1
ATOM 3067 C CA . ILE A 1 224 ? 1.273 41.454 10.825 1.000 18.343 627 ILE AAA CA 1
ATOM 3068 C C . ILE A 1 224 ? 0.005 42.234 10.480 1.000 19.447 627 ILE AAA C 1
ATOM 3069 O O . ILE A 1 224 ? -1.049 41.591 10.326 1.000 20.320 627 ILE AAA O 1
ATOM 3085 N N . ASP A 1 225 ? 0.091 43.561 10.365 1.000 19.659 628 ASP AAA N 1
ATOM 3086 C CA . ASP A 1 225 ? -1.008 44.435 9.882 1.000 21.095 628 ASP AAA CA 1
ATOM 3087 C C . ASP A 1 225 ? -1.030 44.535 8.342 1.000 21.460 628 ASP AAA C 1
ATOM 3088 O O . ASP A 1 225 ? -1.903 45.251 7.840 1.000 22.310 628 ASP AAA O 1
ATOM 3097 N N . GLN A 1 226 ? -0.157 43.833 7.629 1.000 21.821 629 GLN AAA N 1
ATOM 3098 C CA . GLN A 1 226 ? -0.032 43.843 6.141 1.000 23.182 629 GLN AAA CA 1
ATOM 3099 C C . GLN A 1 226 ? 0.456 45.202 5.634 1.000 22.524 629 GLN AAA C 1
ATOM 3100 O O . GLN A 1 226 ? 0.241 45.510 4.443 1.000 23.051 629 GLN AAA O 1
ATOM 3114 N N . VAL A 1 227 ? 1.105 45.990 6.483 1.000 21.052 630 VAL AAA N 1
ATOM 3115 C CA . VAL A 1 227 ? 1.744 47.272 6.066 1.000 20.536 630 VAL AAA CA 1
ATOM 3116 C C . VAL A 1 227 ? 3.229 46.989 5.864 1.000 19.241 630 VAL AAA C 1
ATOM 3117 O O . VAL A 1 227 ? 3.793 46.263 6.670 1.000 17.986 630 VAL AAA O 1
ATOM 3130 N N . CYS A 1 228 ? 3.817 47.511 4.789 1.000 19.541 631 CYS AAA N 1
ATOM 3131 C CA . CYS A 1 228 ? 5.242 47.316 4.454 1.000 18.898 631 CYS AAA CA 1
ATOM 3132 C C . CYS A 1 228 ? 6.028 48.468 5.094 1.000 18.812 631 CYS AAA C 1
ATOM 3133 O O . CYS A 1 228 ? 5.838 49.612 4.654 1.000 18.854 631 CYS AAA O 1
ATOM 3140 N N . TYR A 1 229 ? 6.869 48.151 6.080 1.000 18.408 632 TYR AAA N 1
ATOM 3141 C CA . TYR A 1 229 ? 7.684 49.121 6.858 1.000 18.306 632 TYR AAA CA 1
ATOM 3142 C C . TYR A 1 229 ? 9.141 48.930 6.473 1.000 18.134 632 TYR AAA C 1
ATOM 3143 O O . TYR A 1 229 ? 9.587 47.804 6.384 1.000 17.945 632 TYR AAA O 1
ATOM 3161 N N . GLY A 1 230 ? 9.836 50.028 6.209 1.000 19.502 633 GLY AAA N 1
ATOM 3162 C CA . GLY A 1 230 ? 11.282 49.981 5.975 1.000 19.214 633 GLY AAA CA 1
ATOM 3163 C C . GLY A 1 230 ? 12.017 50.880 6.955 1.000 19.404 633 GLY AAA C 1
ATOM 3164 O O . GLY A 1 230 ? 11.409 51.617 7.725 1.000 19.381 633 GLY AAA O 1
ATOM 3168 N N . PRO A 1 231 ? 13.352 50.826 6.949 1.000 19.382 634 PRO AAA N 1
ATOM 3169 C CA . PRO A 1 231 ? 14.142 51.575 7.923 1.000 19.335 634 PRO AAA CA 1
ATOM 3170 C C . PRO A 1 231 ? 14.027 53.098 7.763 1.000 20.115 634 PRO AAA C 1
ATOM 3171 O O . PRO A 1 231 ? 14.183 53.814 8.756 1.000 20.589 634 PRO AAA O 1
ATOM 3182 N N . THR A 1 232 ? 13.734 53.593 6.558 1.000 20.611 635 THR AAA N 1
ATOM 3183 C CA . THR A 1 232 ? 13.443 55.029 6.357 1.000 22.209 635 THR AAA CA 1
ATOM 3184 C C . THR A 1 232 ? 11.927 55.139 6.292 1.000 22.571 635 THR AAA C 1
ATOM 3185 O O . THR A 1 232 ? 11.276 54.277 5.707 1.000 22.745 635 THR AAA O 1
ATOM 3196 N N . PRO A 1 233 ? 11.324 56.171 6.921 1.000 22.514 636 PRO AAA N 1
ATOM 3197 C CA . PRO A 1 233 ? 12.062 57.219 7.627 1.000 22.949 636 PRO AAA CA 1
ATOM 3198 C C . PRO A 1 233 ? 12.503 56.837 9.052 1.000 22.138 636 PRO AAA C 1
ATOM 3199 O O . PRO A 1 233 ? 11.814 56.109 9.719 1.000 21.502 636 PRO AAA O 1
ATOM 3210 N N . THR A 1 234 ? 13.645 57.367 9.499 1.000 22.413 637 THR AAA N 1
ATOM 3211 C CA . THR A 1 234 ? 14.298 56.930 10.763 1.000 21.978 637 THR AAA CA 1
ATOM 3212 C C . THR A 1 234 ? 13.823 57.752 11.974 1.000 23.040 637 THR AAA C 1
ATOM 3213 O O . THR A 1 234 ? 14.338 57.477 13.098 1.000 22.498 637 THR AAA O 1
ATOM 3224 N N . ASP A 1 235 ? 12.838 58.639 11.796 1.000 23.478 638 ASP AAA N 1
ATOM 3225 C CA . ASP A 1 235 ? 12.329 59.539 12.868 1.000 24.936 638 ASP AAA CA 1
ATOM 3226 C C . ASP A 1 235 ? 11.066 58.951 13.505 1.000 24.492 638 ASP AAA C 1
ATOM 3227 O O . ASP A 1 235 ? 10.379 59.670 14.247 1.000 25.755 638 ASP AAA O 1
ATOM 3236 N N . THR A 1 236 ? 10.736 57.705 13.195 1.000 23.217 639 THR AAA N 1
ATOM 3237 C CA . THR A 1 236 ? 9.628 56.978 13.854 1.000 22.697 639 THR AAA CA 1
ATOM 3238 C C . THR A 1 236 ? 10.108 55.570 14.143 1.000 20.719 639 THR AAA C 1
ATOM 3239 O O . THR A 1 236 ? 10.867 54.983 13.361 1.000 20.226 639 THR AAA O 1
ATOM 3250 N N . PRO A 1 237 ? 9.680 54.971 15.270 1.000 19.589 640 PRO AAA N 1
ATOM 3251 C CA . PRO A 1 237 ? 10.097 53.608 15.592 1.000 18.604 640 PRO AAA CA 1
ATOM 3252 C C . PRO A 1 237 ? 9.294 52.493 14.897 1.000 18.142 640 PRO AAA C 1
ATOM 3253 O O . PRO A 1 237 ? 9.555 51.326 15.163 1.000 17.793 640 PRO AAA O 1
ATOM 3264 N N . ASP A 1 238 ? 8.338 52.850 14.039 1.000 18.503 641 ASP AAA N 1
ATOM 3265 C CA . ASP A 1 238 ? 7.372 51.892 13.442 1.000 18.367 641 ASP AAA CA 1
ATOM 3266 C C . ASP A 1 238 ? 8.065 50.639 12.922 1.000 17.716 641 ASP AAA C 1
ATOM 3267 O O . ASP A 1 238 ? 7.581 49.529 13.227 1.000 16.830 641 ASP AAA O 1
ATOM 3276 N N . PHE A 1 239 ? 9.108 50.800 12.103 1.000 17.166 642 PHE AAA N 1
ATOM 3277 C CA . PHE A 1 239 ? 9.767 49.648 11.433 1.000 16.406 642 PHE AAA CA 1
ATOM 3278 C C . PHE A 1 239 ? 10.340 48.701 12.496 1.000 15.630 642 PHE AAA C 1
ATOM 3279 O O . PHE A 1 239 ? 10.079 47.480 12.459 1.000 15.415 642 PHE AAA O 1
ATOM 3296 N N . SER A 1 240 ? 11.123 49.244 13.426 1.000 15.680 643 SER AAA N 1
ATOM 3297 C CA . SER A 1 240 ? 11.772 48.468 14.516 1.000 15.325 643 SER AAA CA 1
ATOM 3298 C C . SER A 1 240 ? 10.692 47.703 15.282 1.000 15.651 643 SER AAA C 1
ATOM 3299 O O . SER A 1 240 ? 10.848 46.503 15.526 1.000 14.912 643 SER AAA O 1
ATOM 3307 N N . VAL A 1 241 ? 9.621 48.401 15.651 1.000 16.119 644 VAL AAA N 1
ATOM 3308 C CA . VAL A 1 241 ? 8.515 47.807 16.450 1.000 16.714 644 VAL AAA CA 1
ATOM 3309 C C . VAL A 1 241 ? 7.782 46.730 15.628 1.000 16.457 644 VAL AAA C 1
ATOM 3310 O O . VAL A 1 241 ? 7.519 45.657 16.167 1.000 16.872 644 VAL AAA O 1
ATOM 3323 N N . ALA A 1 242 ? 7.426 47.001 14.369 1.000 16.670 645 ALA AAA N 1
ATOM 3324 C CA . ALA A 1 242 ? 6.663 46.033 13.542 1.000 16.531 645 ALA AAA CA 1
ATOM 3325 C C . ALA A 1 242 ? 7.484 44.755 13.320 1.000 15.915 645 ALA AAA C 1
ATOM 3326 O O . ALA A 1 242 ? 6.910 43.665 13.287 1.000 15.278 645 ALA AAA O 1
ATOM 3333 N N . MET A 1 243 ? 8.787 44.879 13.098 1.000 15.615 646 MET AAA N 1
ATOM 3334 C CA . MET A 1 243 ? 9.652 43.706 12.826 1.000 15.527 646 MET AAA CA 1
ATOM 3335 C C . MET A 1 243 ? 9.782 42.870 14.103 1.000 15.446 646 MET AAA C 1
ATOM 3336 O O . MET A 1 243 ? 9.660 41.620 14.019 1.000 15.689 646 MET AAA O 1
ATOM 3350 N N . ALA A 1 244 ? 9.976 43.494 15.265 1.000 15.576 647 ALA AAA N 1
ATOM 3351 C CA . ALA A 1 244 ? 10.016 42.756 16.543 1.000 15.610 647 ALA AAA CA 1
ATOM 3352 C C . ALA A 1 244 ? 8.672 42.045 16.757 1.000 15.831 647 ALA AAA C 1
ATOM 3353 O O . ALA A 1 244 ? 8.651 40.878 17.167 1.000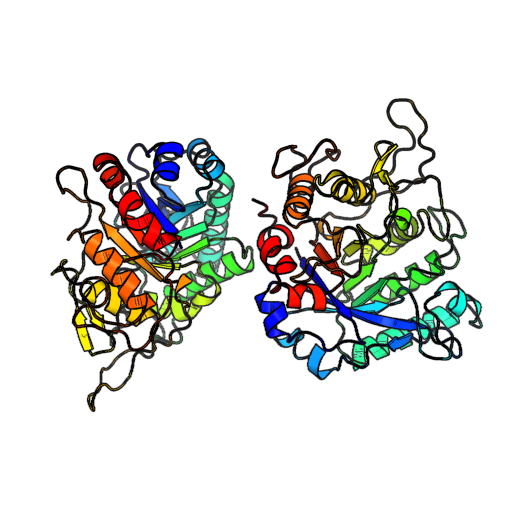 16.474 647 ALA AAA O 1
ATOM 3360 N N . THR A 1 245 ? 7.570 42.753 16.495 1.000 16.319 648 THR AAA N 1
ATOM 3361 C CA . THR A 1 245 ? 6.201 42.218 16.654 1.000 16.566 648 THR AAA CA 1
ATOM 3362 C C . THR A 1 245 ? 6.055 40.969 15.779 1.000 16.167 648 THR AAA C 1
ATOM 3363 O O . THR A 1 245 ? 5.418 39.978 16.228 1.000 16.766 648 THR AAA O 1
ATOM 3374 N N . ASP A 1 246 ? 6.588 40.990 14.556 1.000 15.742 649 ASP AAA N 1
ATOM 3375 C CA . ASP A 1 246 ? 6.479 39.827 13.647 1.000 15.508 649 ASP AAA CA 1
ATOM 3376 C C . ASP A 1 246 ? 7.094 38.583 14.306 1.000 16.216 649 ASP AAA C 1
ATOM 3377 O O . ASP A 1 246 ? 6.674 37.462 13.987 1.000 16.895 649 ASP AAA O 1
ATOM 3386 N N . LEU A 1 247 ? 8.109 38.740 15.147 1.000 15.990 650 LEU AAA N 1
ATOM 3387 C CA . LEU A 1 247 ? 8.691 37.559 15.838 1.000 16.250 650 LEU AAA CA 1
ATOM 3388 C C . LEU A 1 247 ? 7.884 37.182 17.087 1.000 16.684 650 LEU AAA C 1
ATOM 3389 O O . LEU A 1 247 ? 7.917 35.980 17.461 1.000 16.635 650 LEU AAA O 1
ATOM 3405 N N . LEU A 1 248 ? 7.187 38.139 17.709 1.000 16.781 651 LEU AAA N 1
ATOM 3406 C CA . LEU A 1 248 ? 6.487 37.939 19.007 1.000 17.926 651 LEU AAA CA 1
ATOM 3407 C C . LEU A 1 248 ? 5.023 37.525 18.818 1.000 19.033 651 LEU AAA C 1
ATOM 3408 O O . LEU A 1 248 ? 4.375 37.250 19.839 1.000 19.194 651 LEU AAA O 1
ATOM 3424 N N . GLU A 1 249 ? 4.515 37.521 17.580 1.000 18.575 652 GLU AAA N 1
ATOM 3425 C CA . GLU A 1 249 ? 3.088 37.227 17.313 1.000 18.939 652 GLU AAA CA 1
ATOM 3426 C C . GLU A 1 249 ? 2.969 36.177 16.217 1.000 18.508 652 GLU AAA C 1
ATOM 3427 O O . GLU A 1 249 ? 3.792 36.140 15.315 1.000 17.820 652 GLU AAA O 1
ATOM 3439 N N . ASN A 1 250 ? 1.919 35.374 16.308 1.000 19.386 653 ASN AAA N 1
ATOM 3440 C CA . ASN A 1 250 ? 1.491 34.463 15.232 1.000 19.726 653 ASN AAA CA 1
ATOM 3441 C C . ASN A 1 250 ? 1.165 35.305 13.998 1.000 19.035 653 ASN AAA C 1
ATOM 3442 O O . ASN A 1 250 ? 0.582 36.399 14.170 1.000 19.518 653 ASN AAA O 1
ATOM 3453 N N . TRP A 1 251 ? 1.496 34.817 12.810 1.000 18.023 654 TRP AAA N 1
ATOM 3454 C CA . TRP A 1 251 ? 1.100 35.540 11.576 1.000 18.011 654 TRP AAA CA 1
ATOM 3455 C C . TRP A 1 251 ? -0.331 35.163 11.224 1.000 18.800 654 TRP AAA C 1
ATOM 3456 O O . TRP A 1 251 ? -0.633 33.996 11.018 1.000 19.488 654 TRP AAA O 1
ATOM 3477 N N . PRO A 1 252 ? -1.251 36.138 11.166 1.000 19.036 655 PRO AAA N 1
ATOM 3478 C CA . PRO A 1 252 ? -2.657 35.847 10.886 1.000 20.380 655 PRO AAA CA 1
ATOM 3479 C C . PRO A 1 252 ? -2.899 35.479 9.414 1.000 20.785 655 PRO AAA C 1
ATOM 3480 O O . PRO A 1 252 ? -2.291 36.057 8.529 1.000 20.345 655 PRO AAA O 1
ATOM 3491 N N . ALA A 1 253 ? -3.829 34.563 9.169 1.000 22.061 656 ALA AAA N 1
ATOM 3492 C CA . ALA A 1 253 ? -4.232 34.155 7.806 1.000 22.712 656 ALA AAA CA 1
ATOM 3493 C C . ALA A 1 253 ? -5.128 35.235 7.200 1.000 23.934 656 ALA AAA C 1
ATOM 3494 O O . ALA A 1 253 ? -5.250 35.286 5.972 1.000 23.704 656 ALA AAA O 1
ATOM 3501 N N . THR A 1 254 ? -5.830 35.985 8.042 1.000 25.046 657 THR AAA N 1
ATOM 3502 C CA . THR A 1 254 ? -6.817 37.000 7.604 1.000 27.247 657 THR AAA CA 1
ATOM 3503 C C . THR A 1 254 ? -6.568 38.275 8.394 1.000 27.871 657 THR AAA C 1
ATOM 3504 O O . THR A 1 254 ? -6.323 38.158 9.614 1.000 26.953 657 THR AAA O 1
ATOM 3515 N N . VAL A 1 255 ? -6.636 39.424 7.717 1.000 28.043 658 VAL AAA N 1
ATOM 3516 C CA . VAL A 1 255 ? -6.583 40.754 8.380 1.000 28.687 658 VAL AAA CA 1
ATOM 3517 C C . VAL A 1 255 ? -7.739 41.544 7.797 1.000 30.134 658 VAL AAA C 1
ATOM 3518 O O . VAL A 1 255 ? -7.738 41.751 6.549 1.000 29.903 658 VAL AAA O 1
ATOM 3531 N N . ASN A 1 256 ? -8.707 41.883 8.651 1.000 30.716 659 ASN AAA N 1
ATOM 3532 C CA . ASN A 1 256 ? -9.850 42.754 8.292 1.000 32.064 659 ASN AAA CA 1
ATOM 3533 C C . ASN A 1 256 ? -10.515 42.213 7.023 1.000 31.511 659 ASN AAA C 1
ATOM 3534 O O . ASN A 1 256 ? -10.734 42.998 6.063 1.000 32.276 659 ASN AAA O 1
ATOM 3545 N N . GLY A 1 257 ? -10.905 40.937 7.054 1.000 29.673 660 GLY AAA N 1
ATOM 3546 C CA . GLY A 1 257 ? -11.713 40.283 6.020 1.000 29.636 660 GLY AAA CA 1
ATOM 3547 C C . GLY A 1 257 ? -10.917 39.929 4.768 1.000 27.763 660 GLY AAA C 1
ATOM 3548 O O . GLY A 1 257 ? -11.571 39.466 3.811 1.000 28.812 660 GLY AAA O 1
ATOM 3552 N N . ARG A 1 258 ? -9.608 40.133 4.752 1.000 25.662 661 ARG AAA N 1
ATOM 3553 C CA . ARG A 1 258 ? -8.750 39.856 3.568 1.000 24.505 661 ARG AAA CA 1
ATOM 3554 C C . ARG A 1 258 ? -7.772 38.734 3.866 1.000 23.328 661 ARG AAA C 1
ATOM 3555 O O . ARG A 1 258 ? -7.120 38.720 4.921 1.000 22.527 661 ARG AAA O 1
ATOM 3576 N N . PRO A 1 259 ? -7.485 37.857 2.879 1.000 23.229 662 PRO AAA N 1
ATOM 3577 C CA . PRO A 1 259 ? -6.409 36.879 3.046 1.000 22.316 662 PRO AAA CA 1
ATOM 3578 C C . PRO A 1 259 ? -5.038 37.558 3.001 1.000 21.588 662 PRO AAA C 1
ATOM 3579 O O . PRO A 1 259 ? -4.785 38.376 2.134 1.000 21.821 662 PRO AAA O 1
ATOM 3590 N N . THR A 1 260 ? -4.157 37.171 3.911 1.000 20.999 663 THR AAA N 1
ATOM 3591 C CA . THR A 1 260 ? -2.766 37.674 3.960 1.000 20.236 663 THR AAA CA 1
ATOM 3592 C C . THR A 1 260 ? -1.866 36.826 3.063 1.000 20.314 663 THR AAA C 1
ATOM 3593 O O . THR A 1 260 ? -0.847 37.370 2.619 1.000 21.118 663 THR AAA O 1
ATOM 3604 N N . GLY A 1 261 ? -2.154 35.533 2.942 1.000 20.432 664 GLY AAA N 1
ATOM 3605 C CA . GLY A 1 261 ? -1.253 34.494 2.408 1.000 20.294 664 GLY AAA CA 1
ATOM 3606 C C . GLY A 1 261 ? -0.058 34.253 3.322 1.000 19.331 664 GLY AAA C 1
ATOM 3607 O O . GLY A 1 261 ? 0.870 33.541 2.905 1.000 19.542 664 GLY AAA O 1
ATOM 3611 N N . PHE A 1 262 ? -0.043 34.779 4.541 1.000 19.057 665 PHE AAA N 1
ATOM 3612 C CA . PHE A 1 262 ? 1.114 34.624 5.463 1.000 18.339 665 PHE AAA CA 1
ATOM 3613 C C . PHE A 1 262 ? 1.335 33.141 5.783 1.000 18.347 665 PHE AAA C 1
ATOM 3614 O O . PHE A 1 262 ? 0.400 32.355 6.006 1.000 18.420 665 PHE AAA O 1
ATOM 3631 N N . GLN A 1 263 ? 2.601 32.759 5.833 1.000 17.853 666 GLN AAA N 1
ATOM 3632 C CA . GLN A 1 263 ? 2.997 31.434 6.351 1.000 18.184 666 GLN AAA CA 1
ATOM 3633 C C . GLN A 1 263 ? 2.486 31.305 7.780 1.000 18.256 666 GLN AAA C 1
ATOM 3634 O O . GLN A 1 263 ? 2.312 32.298 8.490 1.000 17.141 666 GLN AAA O 1
ATOM 3648 N N . PRO A 1 264 ? 2.222 30.064 8.235 1.000 18.704 667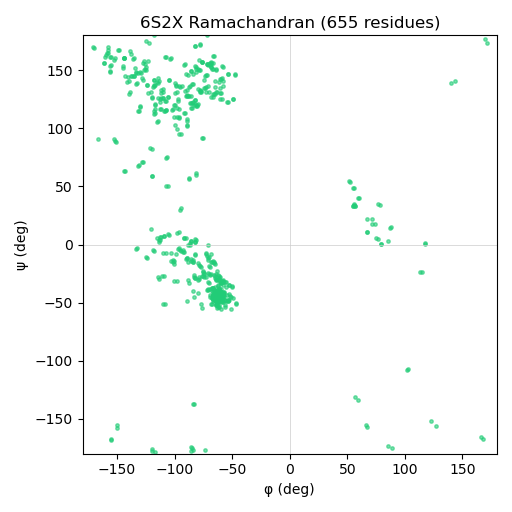 PRO AAA N 1
ATOM 3649 C CA . PRO A 1 264 ? 1.659 29.855 9.570 1.000 19.363 667 PRO AAA CA 1
ATOM 3650 C C . PRO A 1 264 ? 2.733 29.898 10.662 1.000 18.727 667 PRO AAA C 1
ATOM 3651 O O . PRO A 1 264 ? 2.928 28.926 11.369 1.000 18.856 667 PRO AAA O 1
ATOM 3662 N N . TYR A 1 265 ? 3.398 31.039 10.793 1.000 17.788 668 TYR AAA N 1
ATOM 3663 C CA . TYR A 1 265 ? 4.365 31.287 11.883 1.000 16.948 668 TYR AAA CA 1
ATOM 3664 C C . TYR A 1 265 ? 3.596 31.379 13.205 1.000 18.029 668 TYR AAA C 1
ATOM 3665 O O . TYR A 1 265 ? 2.572 32.119 13.335 1.000 18.160 668 TYR AAA O 1
ATOM 3683 N N . ILE A 1 266 ? 4.047 30.567 14.147 1.000 18.209 669 ILE AAA N 1
ATOM 3684 C CA . ILE A 1 266 ? 3.588 30.571 15.557 1.000 19.180 669 ILE AAA CA 1
ATOM 3685 C C . ILE A 1 266 ? 4.754 31.110 16.376 1.000 18.174 669 ILE AAA C 1
ATOM 3686 O O . ILE A 1 266 ? 5.859 30.573 16.233 1.000 17.144 669 ILE AAA O 1
ATOM 3702 N N . SER A 1 267 ? 4.510 32.141 17.174 1.000 18.770 670 SER AAA N 1
ATOM 3703 C CA . SER A 1 267 ? 5.555 32.760 18.026 1.000 18.632 670 SER AAA CA 1
ATOM 3704 C C . SER A 1 267 ? 5.741 31.923 19.295 1.000 19.616 670 SER AAA C 1
ATOM 3705 O O . SER A 1 267 ? 4.810 31.824 20.075 1.000 20.169 670 SER AAA O 1
ATOM 3713 N N . TYR A 1 268 ? 6.946 31.400 19.482 1.000 19.649 671 TYR AAA N 1
ATOM 3714 C CA . TYR A 1 268 ? 7.375 30.702 20.718 1.000 21.349 671 TYR AAA CA 1
ATOM 3715 C C . TYR A 1 268 ? 8.433 31.540 21.442 1.000 21.351 671 TYR AAA C 1
ATOM 3716 O O . TYR A 1 268 ? 8.961 31.048 22.457 1.000 22.567 671 TYR AAA O 1
ATOM 3734 N N . LEU A 1 269 ? 8.719 32.754 20.981 1.000 20.238 672 LEU AAA N 1
ATOM 3735 C CA . LEU A 1 269 ? 9.815 33.574 21.567 1.000 20.554 672 LEU AAA CA 1
ATOM 3736 C C . LEU A 1 269 ? 9.282 34.432 22.709 1.000 21.922 672 LEU AAA C 1
ATOM 3737 O O . LEU A 1 269 ? 8.103 34.881 22.664 1.000 22.030 672 LEU AAA O 1
ATOM 3753 N N . ARG A 1 270 ? 10.137 34.640 23.704 1.000 22.077 673 ARG AAA N 1
ATOM 3754 C CA . ARG A 1 270 ? 9.900 35.596 24.808 1.000 24.525 673 ARG AAA CA 1
ATOM 3755 C C . ARG A 1 270 ? 10.513 36.927 24.400 1.000 22.272 673 ARG AAA C 1
ATOM 3756 O O . ARG A 1 270 ? 11.446 36.970 23.592 1.000 21.007 673 ARG AAA O 1
ATOM 3777 N N . PRO A 1 271 ? 10.006 38.048 24.943 1.000 21.327 674 PRO AAA N 1
ATOM 3778 C CA . PRO A 1 271 ? 10.580 39.362 24.648 1.000 20.702 674 PRO AAA CA 1
ATOM 3779 C C . PRO A 1 271 ? 12.100 39.432 24.894 1.000 20.183 674 PRO AAA C 1
ATOM 3780 O O . PRO A 1 271 ? 12.795 40.087 24.124 1.000 19.179 674 PRO AAA O 1
ATOM 3791 N N . SER A 1 272 ? 12.599 38.720 25.902 1.000 20.644 675 SER AAA N 1
ATOM 3792 C CA . SER A 1 272 ? 14.050 38.711 26.237 1.000 20.808 675 SER AAA CA 1
ATOM 3793 C C . SER A 1 272 ? 14.869 38.062 25.108 1.000 19.105 675 SER AAA C 1
ATOM 3794 O O . SER A 1 272 ? 16.105 38.255 25.084 1.000 18.300 675 SER AAA O 1
ATOM 3802 N N . GLN A 1 273 ? 14.225 37.331 24.192 1.000 17.459 676 GLN AAA N 1
ATOM 3803 C CA . GLN A 1 273 ? 14.902 36.695 23.037 1.000 16.720 676 GLN AAA CA 1
ATOM 3804 C C . GLN A 1 273 ? 14.878 37.632 21.822 1.000 15.886 676 GLN AAA C 1
ATOM 3805 O O . GLN A 1 273 ? 15.254 37.195 20.737 1.000 16.185 676 GLN AAA O 1
ATOM 3819 N N . ILE A 1 274 ? 14.389 38.861 21.968 1.000 15.867 677 ILE AAA N 1
ATOM 3820 C CA . ILE A 1 274 ? 14.322 39.824 20.836 1.000 15.888 677 ILE AAA CA 1
ATOM 3821 C C . ILE A 1 274 ? 15.373 40.899 21.054 1.000 15.294 677 ILE AAA C 1
ATOM 3822 O O . ILE A 1 274 ? 15.324 41.582 22.072 1.000 15.919 677 ILE AAA O 1
ATOM 3838 N N . VAL A 1 275 ? 16.243 41.039 20.073 1.000 14.453 678 VAL AAA N 1
ATOM 3839 C CA . VAL A 1 275 ? 17.267 42.101 20.022 1.000 14.333 678 VAL AAA CA 1
ATOM 3840 C C . VAL A 1 275 ? 17.084 42.864 18.717 1.000 14.218 678 VAL AAA C 1
ATOM 3841 O O . VAL A 1 275 ? 16.817 42.242 17.662 1.000 14.259 678 VAL AAA O 1
ATOM 3854 N N . ILE A 1 276 ? 17.181 44.189 18.812 1.000 14.555 679 ILE AAA N 1
ATOM 3855 C CA . ILE A 1 276 ? 17.068 45.091 17.645 1.000 14.823 679 ILE AAA CA 1
ATOM 3856 C C . ILE A 1 276 ? 18.468 45.614 17.303 1.000 14.524 679 ILE AAA C 1
ATOM 3857 O O . ILE A 1 276 ? 19.182 46.083 18.198 1.000 15.274 679 ILE AAA O 1
ATOM 3873 N N . GLY A 1 277 ? 18.839 45.451 16.040 1.000 14.012 680 GLY AAA N 1
ATOM 3874 C CA . GLY A 1 277 ? 20.198 45.673 15.527 1.000 14.229 680 GLY AAA CA 1
ATOM 3875 C C . GLY A 1 277 ? 20.256 46.820 14.532 1.000 14.403 680 GLY AAA C 1
ATOM 3876 O O . GLY A 1 277 ? 19.377 46.937 13.650 1.000 14.218 680 GLY AAA O 1
ATOM 3880 N N . TYR A 1 278 ? 21.310 47.617 14.628 1.000 14.927 681 TYR AAA N 1
ATOM 3881 C CA . TYR A 1 278 ? 21.469 48.849 13.824 1.000 15.339 681 TYR AAA CA 1
ATOM 3882 C C . TYR A 1 278 ? 22.917 49.079 13.442 1.000 16.133 681 TYR AAA C 1
ATOM 3883 O O . TYR A 1 278 ? 23.832 48.556 14.084 1.000 16.221 681 TYR AAA O 1
ATOM 3901 N N . PRO A 1 279 ? 23.166 49.900 12.404 1.000 16.255 682 PRO AAA N 1
ATOM 3902 C CA . PRO A 1 279 ? 24.519 50.353 12.113 1.000 17.086 682 PRO AAA CA 1
ATOM 3903 C C . PRO A 1 279 ? 24.843 51.491 13.076 1.000 18.008 682 PRO AAA C 1
ATOM 3904 O O . PRO A 1 279 ? 24.027 52.400 13.257 1.000 19.358 682 PRO AAA O 1
ATOM 3915 N N . SER A 1 280 ? 26.020 51.452 13.688 1.000 17.936 683 SER AAA N 1
ATOM 3916 C CA . SER A 1 280 ? 26.504 52.574 14.530 1.000 18.793 683 SER AAA CA 1
ATOM 3917 C C . SER A 1 280 ? 27.234 53.569 13.642 1.000 19.520 683 SER AAA C 1
ATOM 3918 O O . SER A 1 280 ? 27.999 53.202 12.750 1.000 19.480 683 SER AAA O 1
ATOM 3926 N N . PRO A 1 281 ? 26.967 54.871 13.820 1.000 20.030 684 PRO AAA N 1
ATOM 3927 C CA . PRO A 1 281 ? 27.718 55.884 13.095 1.000 21.128 684 PRO AAA CA 1
ATOM 3928 C C . PRO A 1 281 ? 29.066 56.188 13.748 1.000 22.026 684 PRO AAA C 1
ATOM 3929 O O . PRO A 1 281 ? 29.196 56.096 14.969 1.000 21.987 684 PRO AAA O 1
ATOM 3940 N N . ASN A 1 282 ? 30.016 56.619 12.933 1.000 22.758 685 ASN AAA N 1
ATOM 3941 C CA . ASN A 1 282 ? 31.264 57.237 13.437 1.000 23.625 685 ASN AAA CA 1
ATOM 3942 C C . ASN A 1 282 ? 31.004 58.723 13.707 1.000 24.969 685 ASN AAA C 1
ATOM 3943 O O . ASN A 1 282 ? 29.862 59.188 13.560 1.000 24.529 685 ASN AAA O 1
ATOM 3954 N N . ALA A 1 283 ? 32.038 59.452 14.113 1.000 26.665 686 ALA AAA N 1
ATOM 3955 C CA . ALA A 1 283 ? 31.922 60.869 14.520 1.000 28.429 686 ALA AAA CA 1
ATOM 3956 C C . ALA A 1 283 ? 31.453 61.741 13.352 1.000 29.564 686 ALA AAA C 1
ATOM 3957 O O . ALA A 1 283 ? 30.899 62.831 13.609 1.000 31.208 686 ALA AAA O 1
ATOM 3964 N N A SER A 1 284 ? 31.683 61.297 12.113 0.500 29.758 687 SER AAA N 1
ATOM 3965 N N B SER A 1 284 ? 31.684 61.297 12.114 0.500 29.503 687 SER AAA N 1
ATOM 3966 C CA A SER A 1 284 ? 31.364 62.049 10.869 0.500 31.108 687 SER AAA CA 1
ATOM 3967 C CA B SER A 1 284 ? 31.365 62.050 10.871 0.500 30.683 687 SER AAA CA 1
ATOM 3968 C C A SER A 1 284 ? 29.966 61.673 10.357 0.500 30.375 687 SER AAA C 1
ATOM 3969 C C B SER A 1 284 ? 29.973 61.666 10.351 0.500 30.121 687 SER AAA C 1
ATOM 3970 O O A SER A 1 284 ? 29.541 62.259 9.352 0.500 31.878 687 SER AAA O 1
ATOM 3971 O O B SER A 1 284 ? 29.555 62.245 9.338 0.500 31.616 687 SER AAA O 1
ATOM 3986 N N . GLY A 1 285 ? 29.295 60.714 10.998 1.000 28.727 688 GLY AAA N 1
ATOM 3987 C CA . GLY A 1 285 ? 27.974 60.220 10.560 1.000 28.001 688 GLY AAA CA 1
ATOM 3988 C C . GLY A 1 285 ? 28.097 59.091 9.553 1.000 26.561 688 GLY AAA C 1
ATOM 3989 O O . GLY A 1 285 ? 27.057 58.595 9.126 1.000 26.536 688 GLY AAA O 1
ATOM 3993 N N . GLY A 1 286 ? 29.320 58.660 9.237 1.000 26.584 689 GLY AAA N 1
ATOM 3994 C CA . GLY A 1 286 ? 29.596 57.499 8.374 1.000 25.822 689 GLY AAA CA 1
ATOM 3995 C C . GLY A 1 286 ? 29.201 56.211 9.073 1.000 24.084 689 GLY AAA C 1
ATOM 3996 O O . GLY A 1 286 ? 29.152 56.175 10.314 1.000 23.446 689 GLY AAA O 1
ATOM 4000 N N . SER A 1 287 ? 28.892 55.175 8.309 1.000 23.108 690 SER AAA N 1
ATOM 4001 C CA . SER A 1 287 ? 28.454 53.875 8.864 1.000 22.030 690 SER AAA CA 1
ATOM 4002 C C . SER A 1 287 ? 28.774 52.770 7.863 1.000 21.745 690 SER AAA C 1
ATOM 4003 O O . SER A 1 287 ? 29.011 53.085 6.699 1.000 22.449 690 SER AAA O 1
ATOM 4011 N N . ASP A 1 288 ? 28.801 51.535 8.338 1.000 21.136 691 ASP AAA N 1
ATOM 4012 C CA . ASP A 1 288 ? 28.858 50.332 7.474 1.000 21.186 691 ASP AAA CA 1
ATOM 4013 C C . ASP A 1 288 ? 27.475 49.674 7.511 1.000 21.053 691 ASP AAA C 1
ATOM 4014 O O . ASP A 1 288 ? 27.302 48.698 8.176 1.000 22.577 691 ASP AAA O 1
ATOM 4023 N N . GLY A 1 289 ? 26.514 50.247 6.815 1.000 21.117 692 GLY AAA N 1
ATOM 4024 C CA . GLY A 1 289 ? 25.107 49.867 6.932 1.000 20.041 692 GLY AAA CA 1
ATOM 4025 C C . GLY A 1 289 ? 24.257 51.105 6.890 1.000 20.641 692 GLY AAA C 1
ATOM 4026 O O . GLY A 1 289 ? 24.643 52.123 7.484 1.000 22.124 692 GLY AAA O 1
ATOM 4030 N N . SER A 1 290 ? 23.144 51.028 6.185 1.000 20.192 693 SER AAA N 1
ATOM 4031 C CA . SER A 1 290 ? 22.313 52.202 5.859 1.000 20.821 693 SER AAA CA 1
ATOM 4032 C C . SER A 1 290 ? 20.850 51.807 5.968 1.000 19.636 693 SER AAA C 1
ATOM 4033 O O . SER A 1 290 ? 20.490 50.699 5.572 1.000 18.958 693 SER AAA O 1
ATOM 4041 N N . PRO A 1 291 ? 19.956 52.698 6.440 1.000 19.744 694 PRO AAA N 1
ATOM 4042 C CA . PRO A 1 291 ? 20.325 53.991 7.024 1.000 20.395 694 PRO AAA CA 1
ATOM 4043 C C . PRO A 1 291 ? 20.732 53.850 8.495 1.000 19.964 694 PRO AAA C 1
ATOM 4044 O O . PRO A 1 291 ? 20.558 52.787 9.071 1.000 18.775 694 PRO AAA O 1
ATOM 4055 N N . VAL A 1 292 ? 21.272 54.927 9.066 1.000 20.956 695 VAL AAA N 1
ATOM 4056 C CA . VAL A 1 292 ? 21.534 55.021 10.527 1.000 21.617 695 VAL AAA CA 1
ATOM 4057 C C . VAL A 1 292 ? 20.242 55.472 11.201 1.000 21.800 695 VAL AAA C 1
ATOM 4058 O O . VAL A 1 292 ? 19.733 56.538 10.840 1.000 22.373 695 VAL AAA O 1
ATOM 4071 N N . THR A 1 293 ? 19.743 54.681 12.147 1.000 21.449 696 THR AAA N 1
ATOM 4072 C CA . THR A 1 293 ? 18.617 55.060 13.025 1.000 21.423 696 THR AAA CA 1
ATOM 4073 C C . THR A 1 293 ? 19.199 55.738 14.256 1.000 21.920 696 THR AAA C 1
ATOM 4074 O O . THR A 1 293 ? 20.118 55.216 14.889 1.000 21.431 696 THR AAA O 1
ATOM 4085 N N . PRO A 1 294 ? 18.719 56.942 14.619 1.000 22.021 697 PRO AAA N 1
ATOM 4086 C CA . PRO A 1 294 ? 19.269 57.644 15.776 1.000 22.296 697 PRO AAA CA 1
ATOM 4087 C C . PRO A 1 294 ? 18.843 56.939 17.073 1.000 21.307 697 PRO AAA C 1
ATOM 4088 O O . PRO A 1 294 ? 17.823 56.291 17.138 1.000 20.155 697 PRO AAA O 1
ATOM 4099 N N . THR A 1 295 ? 19.639 57.101 18.117 1.000 21.487 698 THR AAA N 1
ATOM 4100 C CA . THR A 1 295 ? 19.358 56.471 19.425 1.000 21.197 698 THR AAA CA 1
ATOM 4101 C C . THR A 1 295 ? 18.006 56.941 19.975 1.000 21.364 698 THR AAA C 1
ATOM 4102 O O . THR A 1 295 ? 17.363 56.113 20.648 1.000 20.663 698 THR AAA O 1
ATOM 4113 N N . THR A 1 296 ? 17.574 58.185 19.714 1.000 21.967 699 THR AAA N 1
ATOM 4114 C CA . THR A 1 296 ? 16.241 58.657 20.174 1.000 22.741 699 THR AAA CA 1
ATOM 4115 C C . THR A 1 296 ? 15.160 57.726 19.617 1.000 21.702 699 THR AAA C 1
ATOM 4116 O O . THR A 1 296 ? 14.246 57.369 20.375 1.000 22.034 699 THR AAA O 1
ATOM 4127 N N . THR A 1 297 ? 15.264 57.304 18.355 1.000 20.526 700 THR AAA N 1
ATOM 4128 C CA . THR A 1 297 ? 14.239 56.417 17.738 1.000 19.894 700 THR AAA CA 1
ATOM 4129 C C . THR A 1 297 ? 14.346 55.019 18.348 1.000 19.000 700 THR AAA C 1
ATOM 4130 O O . THR A 1 297 ? 13.310 54.365 18.576 1.000 18.797 700 THR AAA O 1
ATOM 4141 N N . ILE A 1 298 ? 15.562 54.553 18.592 1.000 18.447 701 ILE AAA N 1
ATOM 4142 C CA . ILE A 1 298 ? 15.778 53.198 19.165 1.000 18.046 701 ILE AAA CA 1
ATOM 4143 C C . ILE A 1 298 ? 15.131 53.130 20.554 1.000 18.673 701 ILE AAA C 1
ATOM 4144 O O . ILE A 1 298 ? 14.446 52.137 20.848 1.000 18.061 701 ILE AAA O 1
ATOM 4160 N N . LYS A 1 299 ? 15.323 54.160 21.379 1.000 19.669 702 LYS AAA N 1
ATOM 4161 C CA . LYS A 1 299 ? 14.694 54.214 22.723 1.000 20.680 702 LYS AAA CA 1
ATOM 4162 C C . LYS A 1 299 ? 13.175 54.204 22.573 1.000 20.419 702 LYS AAA C 1
ATOM 4163 O O . LYS A 1 299 ? 12.514 53.480 23.337 1.000 20.049 702 LYS AAA O 1
ATOM 4182 N N . ARG A 1 300 ? 12.636 54.953 21.615 1.000 20.160 703 ARG AAA N 1
ATOM 4183 C CA . ARG A 1 300 ? 11.163 54.946 21.366 1.000 20.454 703 ARG AAA CA 1
ATOM 4184 C C . ARG A 1 300 ? 10.707 53.532 21.018 1.000 19.279 703 ARG AAA C 1
ATOM 4185 O O . ARG A 1 300 ? 9.618 53.129 21.473 1.000 19.277 703 ARG AAA O 1
ATOM 4206 N N . ALA A 1 301 ? 11.461 52.791 20.201 1.000 18.114 704 ALA AAA N 1
ATOM 4207 C CA . ALA A 1 301 ? 11.061 51.432 19.788 1.000 17.618 704 ALA AAA CA 1
ATOM 4208 C C . ALA A 1 301 ? 10.984 50.541 21.031 1.000 18.050 704 ALA AAA C 1
ATOM 4209 O O . ALA A 1 301 ? 10.006 49.786 21.186 1.000 18.565 704 ALA AAA O 1
ATOM 4216 N N . ILE A 1 302 ? 12.000 50.590 21.889 1.000 18.365 705 ILE AAA N 1
ATOM 4217 C CA . ILE A 1 302 ? 12.018 49.747 23.117 1.000 18.889 705 ILE AAA CA 1
ATOM 4218 C C . ILE A 1 302 ? 10.869 50.167 24.043 1.000 19.633 705 ILE AAA C 1
ATOM 4219 O O . ILE A 1 302 ? 10.192 49.270 24.593 1.000 20.744 705 ILE AAA O 1
ATOM 4235 N N . GLN A 1 303 ? 10.651 51.470 24.226 1.000 20.279 706 GLN AAA N 1
ATOM 4236 C CA . GLN A 1 303 ? 9.568 51.986 25.098 1.000 21.273 706 GLN AAA CA 1
ATOM 4237 C C . GLN A 1 303 ? 8.218 51.519 24.531 1.000 21.204 706 GLN AAA C 1
ATOM 4238 O O . GLN A 1 303 ? 7.351 51.110 25.301 1.000 21.656 706 GLN AAA O 1
ATOM 4252 N N . CYS A 1 304 ? 8.069 51.568 23.211 1.000 20.604 707 CYS AAA N 1
ATOM 4253 C CA . CYS A 1 304 ? 6.840 51.143 22.497 1.000 20.565 707 CYS AAA CA 1
ATOM 4254 C C . CYS A 1 304 ? 6.601 49.636 22.700 1.000 20.262 707 CYS AAA C 1
ATOM 4255 O O . CYS A 1 304 ? 5.473 49.233 23.040 1.000 20.535 707 CYS AAA O 1
ATOM 4262 N N . LEU A 1 305 ? 7.616 48.798 22.498 1.000 19.580 708 LEU AAA N 1
ATOM 4263 C CA . LEU A 1 305 ? 7.472 47.340 22.727 1.000 19.673 708 LEU AAA CA 1
ATOM 4264 C C . LEU A 1 305 ? 7.153 47.094 24.202 1.000 20.911 708 LEU AAA C 1
ATOM 4265 O O . LEU A 1 305 ? 6.382 46.174 24.507 1.000 21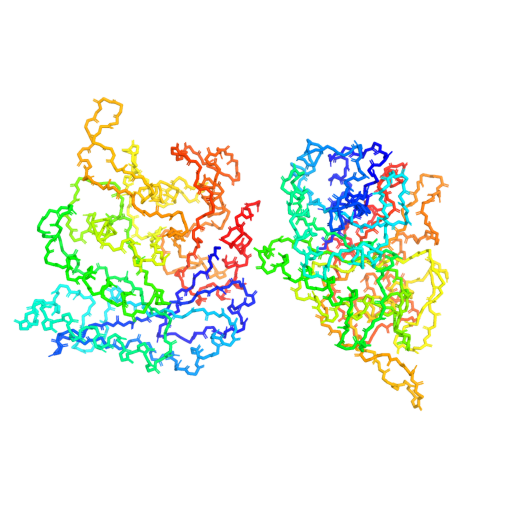.166 708 LEU AAA O 1
ATOM 4281 N N . LYS A 1 306 ? 7.728 47.896 25.094 1.000 21.874 709 LYS AAA N 1
ATOM 4282 C CA . LYS A 1 306 ? 7.542 47.725 26.554 1.000 23.398 709 LYS AAA CA 1
ATOM 4283 C C . LYS A 1 306 ? 6.080 47.975 26.928 1.000 23.929 709 LYS AAA C 1
ATOM 4284 O O . LYS A 1 306 ? 5.542 47.182 27.734 1.000 23.801 709 LYS AAA O 1
ATOM 4303 N N . THR A 1 307 ? 5.487 49.064 26.426 1.000 23.968 710 THR AAA N 1
ATOM 4304 C CA . THR A 1 307 ? 4.225 49.643 26.967 1.000 25.468 710 THR AAA CA 1
ATOM 4305 C C . THR A 1 307 ? 3.047 49.532 25.989 1.000 25.268 710 THR AAA C 1
ATOM 4306 O O . THR A 1 307 ? 1.900 49.529 26.485 1.000 26.218 710 THR AAA O 1
ATOM 4317 N N . ALA A 1 308 ? 3.295 49.534 24.681 1.000 24.382 711 ALA AAA N 1
ATOM 4318 C CA . ALA A 1 308 ? 2.254 49.575 23.628 1.000 24.851 711 ALA AAA CA 1
ATOM 4319 C C . ALA A 1 308 ? 1.366 50.797 23.845 1.000 26.735 711 ALA AAA C 1
ATOM 4320 O O . ALA A 1 308 ? 0.153 50.701 23.576 1.000 27.307 711 ALA AAA O 1
ATOM 4327 N N . ILE A 1 309 ? 1.963 51.898 24.319 1.000 27.755 712 ILE AAA N 1
ATOM 4328 C CA . ILE A 1 309 ? 1.317 53.228 24.488 1.000 30.107 712 ILE AAA CA 1
ATOM 4329 C C . ILE A 1 309 ? 2.059 54.190 23.567 1.000 29.788 712 ILE AAA C 1
ATOM 4330 O O . ILE A 1 309 ? 3.274 54.346 23.741 1.000 29.632 712 ILE AAA O 1
ATOM 4346 N N . ALA A 1 310 ? 1.344 54.805 22.629 1.000 29.699 713 ALA AAA N 1
ATOM 4347 C CA . ALA A 1 310 ? 1.904 55.780 21.670 1.000 29.406 713 ALA AAA CA 1
ATOM 4348 C C . ALA A 1 310 ? 2.210 57.091 22.390 1.000 30.151 713 ALA AAA C 1
ATOM 4349 O O . ALA A 1 310 ? 1.472 57.474 23.312 1.000 30.552 713 ALA AAA O 1
ATOM 4356 N N . GLY A 1 311 ? 3.267 57.765 21.954 1.000 29.738 714 GLY AAA N 1
ATOM 4357 C CA . GLY A 1 311 ? 3.632 59.112 22.417 1.000 31.356 714 GLY AAA CA 1
ATOM 4358 C C . GLY A 1 311 ? 5.011 59.476 21.919 1.000 30.947 714 GLY AAA C 1
ATOM 4359 O O . GLY A 1 311 ? 5.653 58.602 21.297 1.000 29.254 714 GLY AAA O 1
ATOM 4363 N N . ASN A 1 312 ? 5.478 60.697 22.199 1.000 32.489 715 ASN AAA N 1
ATOM 4364 C CA . ASN A 1 312 ? 6.719 61.223 21.574 1.000 33.647 715 ASN AAA CA 1
ATOM 4365 C C . ASN A 1 312 ? 7.950 60.488 22.130 1.000 31.756 715 ASN AAA C 1
ATOM 4366 O O . ASN A 1 312 ? 9.001 60.648 21.522 1.000 31.051 715 ASN AAA O 1
ATOM 4377 N N . THR A 1 313 ? 7.838 59.722 23.228 1.000 31.290 716 THR AAA N 1
ATOM 4378 C CA . THR A 1 313 ? 8.955 58.890 23.764 1.000 30.020 716 THR AAA CA 1
ATOM 4379 C C . THR A 1 313 ? 8.691 57.394 23.539 1.000 28.075 716 THR AAA C 1
ATOM 4380 O O . THR A 1 313 ? 9.469 56.554 24.050 1.000 26.786 716 THR AAA O 1
ATOM 4391 N N . SER A 1 314 ? 7.640 57.057 22.796 1.000 26.513 717 SER AAA N 1
ATOM 4392 C CA . SER A 1 314 ? 7.131 55.675 22.685 1.000 24.819 717 SER AAA CA 1
ATOM 4393 C C . SER A 1 314 ? 6.521 55.563 21.289 1.000 23.803 717 SER AAA C 1
ATOM 4394 O O . SER A 1 314 ? 6.922 56.338 20.411 1.000 23.298 717 SER AAA O 1
ATOM 4402 N N . CYS A 1 315 ? 5.579 54.673 21.061 1.000 23.596 718 CYS AAA N 1
ATOM 4403 C CA . CYS A 1 315 ? 5.108 54.272 19.712 1.000 23.219 718 CYS AAA CA 1
ATOM 4404 C C . CYS A 1 315 ? 4.827 55.501 18.849 1.000 23.535 718 CYS AAA C 1
ATOM 4405 O O . CYS A 1 315 ? 4.375 56.541 19.381 1.000 24.649 718 CYS AAA O 1
ATOM 4412 N N . GLY A 1 316 ? 5.087 55.364 17.551 1.000 23.114 719 GLY AAA N 1
ATOM 4413 C CA . GLY A 1 316 ? 4.540 56.245 16.510 1.000 23.716 719 GLY AAA CA 1
ATOM 4414 C C . GLY A 1 316 ? 3.142 55.771 16.144 1.000 24.272 719 GLY AAA C 1
ATOM 4415 O O . GLY A 1 316 ? 2.402 55.323 17.036 1.000 24.498 719 GLY AAA O 1
ATOM 4419 N N . VAL A 1 317 ? 2.829 55.758 14.856 1.000 23.954 720 VAL AAA N 1
ATOM 4420 C CA . VAL A 1 317 ? 1.498 55.314 14.364 1.000 24.770 720 VAL AAA CA 1
ATOM 4421 C C . VAL A 1 317 ? 1.346 53.808 14.618 1.000 23.937 720 VAL AAA C 1
ATOM 4422 O O . VAL A 1 317 ? 0.231 53.371 14.979 1.000 24.576 720 VAL AAA O 1
ATOM 4435 N N . TYR A 1 318 ? 2.414 53.025 14.469 1.000 22.623 721 TYR AAA N 1
ATOM 4436 C CA . TYR A 1 318 ? 2.326 51.559 14.655 1.000 22.473 721 TYR AAA CA 1
ATOM 4437 C C . TYR A 1 318 ? 2.375 51.240 16.146 1.000 23.024 721 TYR AAA C 1
ATOM 4438 O O . TYR A 1 318 ? 3.393 51.519 16.813 1.000 22.478 721 TYR AAA O 1
ATOM 4456 N N . VAL A 1 319 ? 1.312 50.609 16.637 1.000 23.711 722 VAL AAA N 1
ATOM 4457 C CA . VAL A 1 319 ? 1.243 50.143 18.048 1.000 24.206 722 VAL AAA CA 1
ATOM 4458 C C . VAL A 1 319 ? 1.059 48.634 18.022 1.000 23.708 722 VAL AAA C 1
ATOM 4459 O O . VAL A 1 319 ? 0.135 48.130 17.380 1.000 23.633 722 VAL AAA O 1
ATOM 4472 N N . PRO A 1 320 ? 1.925 47.865 18.714 1.000 23.033 723 PRO AAA N 1
ATOM 4473 C CA . PRO A 1 320 ? 1.810 46.405 18.706 1.000 23.118 723 PRO AAA CA 1
ATOM 4474 C C . PRO A 1 320 ? 0.530 45.952 19.407 1.000 24.261 723 PRO AAA C 1
ATOM 4475 O O . PRO A 1 320 ? -0.112 46.744 20.111 1.000 25.076 723 PRO AAA O 1
ATOM 4486 N N . PRO A 1 321 ? 0.075 44.703 19.185 1.000 24.513 724 PRO AAA N 1
ATOM 4487 C CA . PRO A 1 321 ? -1.204 44.261 19.730 1.000 25.963 724 PRO AAA CA 1
ATOM 4488 C C . PRO A 1 321 ? -1.191 44.079 21.257 1.000 26.799 724 PRO AAA C 1
ATOM 4489 O O . PRO A 1 321 ? -2.246 43.898 21.838 1.000 27.477 724 PRO AAA O 1
ATOM 4500 N N . ARG A 1 322 ? -0.021 44.117 21.898 1.000 26.276 725 ARG AAA N 1
ATOM 4501 C CA . ARG A 1 322 ? 0.041 44.055 23.380 1.000 27.834 725 ARG AAA CA 1
ATOM 4502 C C . ARG A 1 322 ? 1.366 44.663 23.847 1.000 26.734 725 ARG AAA C 1
ATOM 4503 O O . ARG A 1 322 ? 2.259 44.803 23.005 1.000 24.409 725 ARG AAA O 1
ATOM 4524 N N . ALA A 1 323 ? 1.450 44.975 25.141 1.000 26.772 726 ALA AAA N 1
ATOM 4525 C CA . ALA A 1 323 ? 2.691 45.386 25.834 1.000 26.406 726 ALA AAA CA 1
ATOM 4526 C C . ALA A 1 323 ? 3.538 44.132 26.084 1.000 25.582 726 ALA AAA C 1
ATOM 4527 O O . ALA A 1 323 ? 2.992 43.170 26.615 1.000 26.953 726 ALA AAA O 1
ATOM 4534 N N . TYR A 1 324 ? 4.827 44.154 25.742 1.000 24.166 727 TYR AAA N 1
ATOM 4535 C CA . TYR A 1 324 ? 5.740 42.995 25.869 1.000 23.129 727 TYR AAA CA 1
ATOM 4536 C C . TYR A 1 324 ? 6.622 43.118 27.117 1.000 23.920 727 TYR AAA C 1
ATOM 4537 O O . TYR A 1 324 ? 7.266 42.114 27.461 1.000 24.126 727 TYR AAA O 1
ATOM 4555 N N . GLY A 1 325 ? 6.695 44.295 27.740 1.000 24.083 728 GLY AAA N 1
ATOM 4556 C CA . GLY A 1 325 ? 7.744 44.611 28.719 1.000 25.181 728 GLY AAA CA 1
ATOM 4557 C C . GLY A 1 325 ? 9.110 44.662 28.038 1.000 24.516 728 GLY AAA C 1
ATOM 4558 O O . GLY A 1 325 ? 9.170 44.871 26.824 1.000 22.898 728 GLY AAA O 1
ATOM 4562 N N . ASN A 1 326 ? 10.179 44.439 28.795 1.000 25.668 729 ASN AAA N 1
ATOM 4563 C CA . ASN A 1 326 ? 11.559 44.700 28.324 1.000 25.737 729 ASN AAA CA 1
ATOM 4564 C C . ASN A 1 326 ? 11.950 43.637 27.299 1.000 23.369 729 ASN AAA C 1
ATOM 4565 O O . ASN A 1 326 ? 11.762 42.445 27.549 1.000 23.410 729 ASN AAA O 1
ATOM 4576 N N . ILE A 1 327 ? 12.481 44.066 26.172 1.000 21.346 730 ILE AAA N 1
ATOM 4577 C CA . ILE A 1 327 ? 13.055 43.118 25.177 1.000 19.908 730 ILE AAA CA 1
ATOM 4578 C C . ILE A 1 327 ? 14.510 42.820 25.575 1.000 18.890 730 ILE AAA C 1
ATOM 4579 O O . ILE A 1 327 ? 14.950 43.208 26.684 1.000 19.233 730 ILE AAA O 1
ATOM 4595 N N . GLY A 1 328 ? 15.195 42.068 24.731 1.000 18.036 731 GLY AAA N 1
ATOM 4596 C CA . GLY A 1 328 ? 16.523 41.514 25.017 1.000 17.864 731 GLY AAA CA 1
ATOM 4597 C C . GLY A 1 328 ? 17.638 42.532 24.881 1.000 18.340 731 GLY AAA C 1
ATOM 4598 O O . GLY A 1 328 ? 18.736 42.250 25.405 1.000 18.504 731 GLY AAA O 1
ATOM 4602 N N . GLY A 1 329 ? 17.410 43.640 24.176 1.000 17.848 732 GLY AAA N 1
ATOM 4603 C CA . GLY A 1 329 ? 18.428 44.702 24.037 1.000 17.593 732 GLY AAA CA 1
ATOM 4604 C C . GLY A 1 329 ? 18.713 45.079 22.598 1.000 16.920 732 GLY AAA C 1
ATOM 4605 O O . GLY A 1 329 ? 17.853 44.895 21.732 1.000 16.137 732 GLY AAA O 1
ATOM 4609 N N . VAL A 1 330 ? 19.907 45.626 22.356 1.000 16.791 733 VAL AAA N 1
ATOM 4610 C CA . VAL A 1 330 ? 20.265 46.262 21.070 1.000 16.590 733 VAL AAA CA 1
ATOM 4611 C C . VAL A 1 330 ? 21.640 45.762 20.654 1.000 16.691 733 VAL AAA C 1
ATOM 4612 O O . VAL A 1 330 ? 22.503 45.560 21.541 1.000 17.604 733 VAL AAA O 1
ATOM 4625 N N . PHE A 1 331 ? 21.877 45.666 19.349 1.000 15.569 734 PHE AAA N 1
ATOM 4626 C CA . PHE A 1 331 ? 23.243 45.459 18.832 1.000 15.390 734 PHE AAA CA 1
ATOM 4627 C C . PHE A 1 331 ? 23.571 46.583 17.869 1.000 15.789 734 PHE AAA C 1
ATOM 4628 O O . PHE A 1 331 ? 22.628 47.213 17.308 1.000 14.702 734 PHE AAA O 1
ATOM 4645 N N . ASN A 1 332 ? 24.868 46.801 17.680 1.000 15.482 735 ASN AAA N 1
ATOM 4646 C CA . ASN A 1 332 ? 25.330 47.588 16.527 1.000 16.218 735 ASN AAA CA 1
ATOM 4647 C C . ASN A 1 332 ? 26.397 46.829 15.746 1.000 15.743 735 ASN AAA C 1
ATOM 4648 O O . ASN A 1 332 ? 27.243 46.113 16.333 1.000 16.366 735 ASN AAA O 1
ATOM 4659 N N . TRP A 1 333 ? 26.286 46.994 14.443 1.000 15.927 736 TRP AAA N 1
ATOM 4660 C CA . TRP A 1 333 ? 27.356 46.777 13.457 1.000 16.089 736 TRP AAA CA 1
ATOM 4661 C C . TRP A 1 333 ? 27.956 48.145 13.159 1.000 16.646 736 TRP AAA C 1
ATOM 4662 O O . TRP A 1 333 ? 27.273 48.968 12.554 1.000 16.995 736 TRP AAA O 1
ATOM 4683 N N . GLU A 1 334 ? 29.190 48.447 13.595 1.000 17.133 737 GLU AAA N 1
ATOM 4684 C CA . GLU A 1 334 ? 30.071 47.613 14.403 1.000 16.969 737 GLU AAA CA 1
ATOM 4685 C C . GLU A 1 334 ? 30.937 48.540 15.273 1.000 17.960 737 GLU AAA C 1
ATOM 4686 O O . GLU A 1 334 ? 30.949 49.768 15.035 1.000 18.482 737 GLU AAA O 1
ATOM 4698 N N . VAL A 1 335 ? 31.618 47.986 16.268 1.000 17.879 738 VAL AAA N 1
ATOM 4699 C CA . VAL A 1 335 ? 32.119 48.781 17.429 1.000 19.108 738 VAL AAA CA 1
ATOM 4700 C C . VAL A 1 335 ? 33.243 49.741 17.018 1.000 19.917 738 VAL AAA C 1
ATOM 4701 O O . VAL A 1 335 ? 33.484 50.673 17.804 1.000 20.427 738 VAL AAA O 1
ATOM 4714 N N . THR A 1 336 ? 33.927 49.557 15.885 1.000 20.001 739 THR AAA N 1
ATOM 4715 C CA . THR A 1 336 ? 34.984 50.518 15.473 1.000 21.069 739 THR AAA CA 1
ATOM 4716 C C . THR A 1 336 ? 34.345 51.842 15.053 1.000 21.361 739 THR AAA C 1
ATOM 4717 O O . THR A 1 336 ? 34.967 52.888 15.292 1.000 22.960 739 THR AAA O 1
ATOM 4728 N N . TYR A 1 337 ? 33.154 51.811 14.465 1.000 20.748 740 TYR AAA N 1
ATOM 4729 C CA . TYR A 1 337 ? 32.373 53.039 14.171 1.000 21.120 740 TYR AAA CA 1
ATOM 4730 C C . TYR A 1 337 ? 32.002 53.706 15.495 1.000 21.435 740 TYR AAA C 1
ATOM 4731 O O . TYR A 1 337 ? 32.295 54.903 15.682 1.000 22.062 740 TYR AAA O 1
ATOM 4749 N N . ASP A 1 338 ? 31.413 52.940 16.409 1.000 20.667 741 ASP AAA N 1
ATOM 4750 C CA . ASP A 1 338 ? 30.942 53.484 17.700 1.000 20.920 741 ASP AAA CA 1
ATOM 4751 C C . ASP A 1 338 ? 32.127 54.074 18.464 1.000 22.251 741 ASP AAA C 1
ATOM 4752 O O . ASP A 1 338 ? 32.014 55.204 18.975 1.000 23.054 741 ASP AAA O 1
ATOM 4761 N N . LYS A 1 339 ? 33.260 53.379 18.501 1.000 22.915 742 LYS AAA N 1
ATOM 4762 C CA . LYS A 1 339 ? 34.469 53.906 19.180 1.000 24.518 742 LYS AAA CA 1
ATOM 4763 C C . LYS A 1 339 ? 34.811 55.305 18.649 1.000 25.384 742 LYS AAA C 1
ATOM 4764 O O . LYS A 1 339 ? 35.140 56.197 19.460 1.000 26.256 742 LYS AAA O 1
ATOM 4783 N N . ASN A 1 340 ? 34.825 55.455 17.323 1.000 25.009 743 ASN AAA N 1
ATOM 4784 C CA . ASN A 1 340 ? 35.157 56.724 16.633 1.000 26.121 743 ASN AAA CA 1
ATOM 4785 C C . ASN A 1 340 ? 34.177 57.812 17.082 1.000 26.399 743 ASN AAA C 1
ATOM 4786 O O . ASN A 1 340 ? 34.584 58.978 17.155 1.000 27.504 743 ASN AAA O 1
ATOM 4797 N N . ASN A 1 341 ? 32.939 57.431 17.397 1.000 25.625 744 ASN AAA N 1
ATOM 4798 C CA . ASN A 1 341 ? 31.881 58.346 17.901 1.000 25.995 744 ASN AAA CA 1
ATOM 4799 C C . ASN A 1 341 ? 31.834 58.332 19.440 1.000 26.874 744 ASN AAA C 1
ATOM 4800 O O . ASN A 1 341 ? 30.764 58.585 20.001 1.000 26.222 744 ASN AAA O 1
ATOM 4811 N N . GLN A 1 342 ? 32.972 58.093 20.100 1.000 29.028 745 GLN AAA N 1
ATOM 4812 C CA . GLN A 1 342 ? 33.108 58.135 21.583 1.000 30.077 745 GLN AAA CA 1
ATOM 4813 C C . GLN A 1 342 ? 32.075 57.207 22.234 1.000 28.153 745 GLN AAA C 1
ATOM 4814 O O . GLN A 1 342 ? 31.590 57.520 23.334 1.000 28.025 745 GLN AAA O 1
ATOM 4828 N N . PHE A 1 343 ? 31.737 56.102 21.574 1.000 26.102 746 PHE AAA N 1
ATOM 4829 C CA . PHE A 1 343 ? 30.814 55.053 22.073 1.000 25.251 746 PHE AAA CA 1
ATOM 4830 C C . PHE A 1 343 ? 29.443 55.645 22.421 1.000 25.081 746 PHE AAA C 1
ATOM 4831 O O . PHE A 1 343 ? 28.753 55.084 23.285 1.000 25.010 746 PHE AAA O 1
ATOM 4848 N N . LYS A 1 344 ? 28.999 56.666 21.691 1.000 25.465 747 LYS AAA N 1
ATOM 4849 C CA . LYS A 1 344 ? 27.671 57.286 21.929 1.000 26.120 747 LYS AAA CA 1
ATOM 4850 C C . LYS A 1 344 ? 26.525 56.284 21.718 1.000 24.617 747 LYS AAA C 1
ATOM 4851 O O . LYS A 1 344 ? 25.490 56.461 22.379 1.000 25.079 747 LYS AAA O 1
ATOM 4870 N N . PHE A 1 345 ? 26.662 55.287 20.844 1.000 22.909 748 PHE AAA N 1
ATOM 4871 C CA . PHE A 1 345 ? 25.567 54.304 20.625 1.000 21.692 748 PHE AAA CA 1
ATOM 4872 C C . PHE A 1 345 ? 25.326 53.553 21.942 1.000 21.229 748 PHE AAA C 1
ATOM 4873 O O . PHE A 1 345 ? 24.202 53.503 22.451 1.000 20.944 748 PHE AAA O 1
ATOM 4890 N N . ALA A 1 346 ? 26.384 52.976 22.503 1.000 21.557 749 ALA AAA N 1
ATOM 4891 C CA . ALA A 1 346 ? 26.303 52.180 23.752 1.000 21.713 749 ALA AAA CA 1
ATOM 4892 C C . ALA A 1 346 ? 25.928 53.096 24.915 1.000 22.639 749 ALA AAA C 1
ATOM 4893 O O . ALA A 1 346 ? 25.032 52.749 25.695 1.000 22.934 749 ALA AAA O 1
ATOM 4900 N N . LYS A 1 347 ? 26.579 54.254 25.028 1.000 24.400 750 LYS AAA N 1
ATOM 4901 C CA . LYS A 1 347 ? 26.383 55.152 26.197 1.000 25.882 750 LYS AAA CA 1
ATOM 4902 C C . LYS A 1 347 ? 24.950 55.697 26.212 1.000 25.143 750 LYS AAA C 1
ATOM 4903 O O . LYS A 1 347 ? 24.368 55.808 27.294 1.000 24.836 750 LYS AAA O 1
ATOM 4922 N N . GLU A 1 348 ? 24.415 56.062 25.051 1.000 24.309 751 GLU AAA N 1
ATOM 4923 C CA . GLU A 1 348 ? 23.057 56.652 24.975 1.000 24.268 751 GLU AAA CA 1
ATOM 4924 C C . GLU A 1 348 ? 21.986 55.578 25.157 1.000 23.181 751 GLU AAA C 1
ATOM 4925 O O . GLU A 1 348 ? 20.873 55.956 25.554 1.000 23.212 751 GLU AAA O 1
ATOM 4937 N N . LEU A 1 349 ? 22.274 54.302 24.876 1.000 21.588 752 LEU AAA N 1
ATOM 4938 C CA . LEU A 1 349 ? 21.235 53.244 24.918 1.000 20.832 752 LEU AAA CA 1
ATOM 4939 C C . LEU A 1 349 ? 21.332 52.382 26.177 1.000 21.081 752 LEU AAA C 1
ATOM 4940 O O . LEU A 1 349 ? 20.379 51.615 26.423 1.000 20.537 752 LEU AAA O 1
ATOM 4956 N N . LYS A 1 350 ? 22.429 52.435 26.931 1.000 22.424 753 LYS AAA N 1
ATOM 4957 C CA . LYS A 1 350 ? 22.612 51.390 27.980 1.000 22.738 753 LYS AAA CA 1
ATOM 4958 C C . LYS A 1 350 ? 21.511 51.483 29.045 1.000 22.610 753 LYS AAA C 1
ATOM 4959 O O . LYS A 1 350 ? 21.043 50.420 29.459 1.000 21.831 753 LYS AAA O 1
ATOM 4978 N N . ASN A 1 351 ? 21.075 52.662 29.491 1.000 22.848 754 ASN AAA N 1
ATOM 4979 C CA . ASN A 1 351 ? 20.066 52.722 30.578 1.000 23.338 754 ASN AAA CA 1
ATOM 4980 C C . ASN A 1 351 ? 18.760 52.102 30.067 1.000 22.863 754 ASN AAA C 1
ATOM 4981 O O . ASN A 1 351 ? 18.067 51.431 30.845 1.000 22.979 754 ASN AAA O 1
ATOM 4992 N N . CYS A 1 352 ? 18.448 52.312 28.798 1.000 22.487 755 CYS AAA N 1
ATOM 4993 C CA . CYS A 1 352 ? 17.201 51.811 28.173 1.000 22.853 755 CYS AAA CA 1
ATOM 4994 C C . CYS A 1 352 ? 17.339 50.308 27.893 1.000 22.257 755 CYS AAA C 1
ATOM 4995 O O . CYS A 1 352 ? 16.502 49.544 28.399 1.000 21.652 755 CYS AAA O 1
ATOM 5002 N N . ALA A 1 353 ? 18.382 49.897 27.172 1.000 22.289 756 ALA AAA N 1
ATOM 5003 C CA . ALA A 1 353 ? 18.573 48.486 26.753 1.000 22.709 756 ALA AAA CA 1
ATOM 5004 C C . ALA A 1 353 ? 18.796 47.606 27.985 1.000 24.263 756 ALA AAA C 1
ATOM 5005 O O . ALA A 1 353 ? 18.198 46.535 28.057 1.000 25.845 756 ALA AAA O 1
ATOM 5012 N N . ILE A 1 354 ? 19.614 48.043 28.947 1.000 24.156 757 ILE AAA N 1
ATOM 5013 C CA . ILE A 1 354 ? 20.028 47.185 30.094 1.000 25.147 757 ILE AAA CA 1
ATOM 5014 C C . ILE A 1 354 ? 19.025 47.338 31.234 1.000 25.813 757 ILE AAA C 1
ATOM 5015 O O . ILE A 1 354 ? 18.610 46.299 31.781 1.000 26.692 757 ILE AAA O 1
ATOM 5031 N N . ASN A 1 355 ? 18.662 48.564 31.621 1.000 25.773 758 ASN AAA N 1
ATOM 5032 C CA . ASN A 1 355 ? 17.860 48.778 32.846 1.000 26.740 758 ASN AAA CA 1
ATOM 5033 C C . ASN A 1 355 ? 16.374 48.961 32.512 1.000 25.896 758 ASN AAA C 1
ATOM 5034 O O . ASN A 1 355 ? 15.598 49.058 33.459 1.000 27.393 758 ASN AAA O 1
ATOM 5045 N N . GLY A 1 356 ? 16.018 49.069 31.233 1.000 24.922 759 GLY AAA N 1
ATOM 5046 C CA . GLY A 1 356 ? 14.625 49.207 30.763 1.000 24.617 759 GLY AAA CA 1
ATOM 5047 C C . GLY A 1 356 ? 14.073 50.594 31.038 1.000 25.592 759 GLY AAA C 1
ATOM 5048 O O . GLY A 1 356 ? 12.825 50.746 31.053 1.000 27.029 759 GLY AAA O 1
ATOM 5052 N N . VAL A 1 357 ? 14.938 51.577 31.301 1.000 24.917 760 VAL AAA N 1
ATOM 5053 C CA . VAL A 1 357 ? 14.507 52.985 31.544 1.000 25.742 760 VAL AAA CA 1
ATOM 5054 C C . VAL A 1 357 ? 14.728 53.759 30.245 1.000 25.584 760 VAL AAA C 1
ATOM 5055 O O . VAL A 1 357 ? 15.890 54.043 29.900 1.000 23.996 760 VAL AAA O 1
ATOM 5068 N N . CYS A 1 358 ? 13.650 54.020 29.508 1.000 26.900 761 CYS AAA N 1
ATOM 5069 C CA . CYS A 1 358 ? 13.744 54.422 28.075 1.000 27.605 761 CYS AAA CA 1
ATOM 5070 C C . CYS A 1 358 ? 13.148 55.808 27.828 1.000 30.567 761 CYS AAA C 1
ATOM 5071 O O . CYS A 1 358 ? 13.269 56.288 26.696 1.000 30.690 761 CYS AAA O 1
ATOM 5078 N N . GLU A 1 359 ? 12.558 56.426 28.849 1.000 33.582 762 GLU AAA N 1
ATOM 5079 C CA . GLU A 1 359 ? 11.954 57.776 28.776 1.000 37.381 762 GLU AAA CA 1
ATOM 5080 C C . GLU A 1 359 ? 12.065 58.393 30.167 1.000 40.124 762 GLU AAA C 1
ATOM 5081 O O . GLU A 1 359 ? 11.794 59.566 30.319 1.000 41.814 762 GLU AAA O 1
ATOM 5094 N N . GLY B 1 21 ? 26.017 17.557 34.515 1.000 22.767 424 GLY BBB N 1
ATOM 5095 C CA . GLY B 1 21 ? 25.793 17.798 35.970 1.000 21.126 424 GLY BBB CA 1
ATOM 5096 C C . GLY B 1 21 ? 24.310 17.851 36.281 1.000 20.316 424 GLY BBB C 1
ATOM 5097 O O . GLY B 1 21 ? 23.460 17.702 35.361 1.000 21.639 424 GLY BBB O 1
ATOM 5101 N N . ARG B 1 22 ? 23.984 18.042 37.555 1.000 19.383 425 ARG BBB N 1
ATOM 5102 C CA . ARG B 1 22 ? 22.629 17.825 38.099 1.000 18.791 425 ARG BBB CA 1
ATOM 5103 C C . ARG B 1 22 ? 22.269 18.950 39.061 1.000 18.457 425 ARG BBB C 1
ATOM 5104 O O . ARG B 1 22 ? 23.148 19.489 39.743 1.000 18.274 425 ARG BBB O 1
ATOM 5125 N N . ILE B 1 23 ? 20.993 19.312 39.066 1.000 18.931 426 ILE BBB N 1
ATOM 5126 C CA . ILE B 1 23 ? 20.386 20.151 40.129 1.000 18.886 426 ILE BBB CA 1
ATOM 5127 C C . ILE B 1 23 ? 19.317 19.288 40.788 1.000 17.489 426 ILE BBB C 1
ATOM 5128 O O . ILE B 1 23 ? 18.314 18.937 40.122 1.000 16.682 426 ILE BBB O 1
ATOM 5144 N N . ILE B 1 24 ? 19.555 18.940 42.036 1.000 16.208 427 ILE BBB N 1
ATOM 5145 C CA . ILE B 1 24 ? 18.763 17.918 42.763 1.000 15.840 427 ILE BBB CA 1
ATOM 5146 C C . ILE B 1 24 ? 17.964 18.615 43.856 1.000 15.935 427 ILE BBB C 1
ATOM 5147 O O . ILE B 1 24 ? 18.555 19.401 44.609 1.000 16.243 427 ILE BBB O 1
ATOM 5163 N N . GLY B 1 25 ? 16.666 18.346 43.942 1.000 16.135 428 GLY BBB N 1
ATOM 5164 C CA . GLY B 1 25 ? 15.828 18.930 45.000 1.000 16.251 428 GLY BBB CA 1
ATOM 5165 C C . GLY B 1 25 ? 15.189 17.844 45.834 1.000 16.142 428 GLY BBB C 1
ATOM 5166 O O . GLY B 1 25 ? 14.550 16.947 45.259 1.000 16.222 428 GLY BBB O 1
ATOM 5170 N N . TYR B 1 26 ? 15.286 17.956 47.148 1.000 15.621 429 TYR BBB N 1
ATOM 5171 C CA . TYR B 1 26 ? 14.506 17.118 48.080 1.000 15.441 429 TYR BBB CA 1
ATOM 5172 C C . TYR B 1 26 ? 13.081 17.674 48.142 1.000 16.188 429 TYR BBB C 1
ATOM 5173 O O . TYR B 1 26 ? 12.889 18.897 48.309 1.000 16.565 429 TYR BBB O 1
ATOM 5191 N N . VAL B 1 27 ? 12.117 16.772 48.018 1.000 16.741 430 VAL BBB N 1
ATOM 5192 C CA . VAL B 1 27 ? 10.664 17.083 48.054 1.000 18.175 430 VAL BBB CA 1
ATOM 5193 C C . VAL B 1 27 ? 10.086 16.413 49.295 1.000 18.405 430 VAL BBB C 1
ATOM 5194 O O . VAL B 1 27 ? 9.954 15.190 49.332 1.000 18.050 430 VAL BBB O 1
ATOM 5207 N N . PRO B 1 28 ? 9.761 17.182 50.355 1.000 18.518 431 PRO BBB N 1
ATOM 5208 C CA . PRO B 1 28 ? 9.155 16.606 51.549 1.000 19.071 431 PRO BBB CA 1
ATOM 5209 C C . PRO B 1 28 ? 7.787 15.995 51.246 1.000 20.233 431 PRO BBB C 1
ATOM 5210 O O . PRO B 1 28 ? 6.945 16.653 50.641 1.000 21.140 431 PRO BBB O 1
ATOM 5221 N N . GLY B 1 29 ? 7.575 14.766 51.709 1.000 19.786 432 GLY BBB N 1
ATOM 5222 C CA . GLY B 1 29 ? 6.331 14.033 51.445 1.000 20.710 432 GLY BBB CA 1
ATOM 5223 C C . GLY B 1 29 ? 5.204 14.425 52.376 1.000 21.471 432 GLY BBB C 1
ATOM 5224 O O . GLY B 1 29 ? 4.137 13.810 52.284 1.000 22.108 432 GLY BBB O 1
ATOM 5228 N N . TRP B 1 30 ? 5.434 15.417 53.239 1.000 22.067 433 TRP BBB N 1
ATOM 5229 C CA . TRP B 1 30 ? 4.426 15.935 54.197 1.000 23.404 433 TRP BBB CA 1
ATOM 5230 C C . TRP B 1 30 ? 4.021 17.369 53.827 1.000 24.045 433 TRP BBB C 1
ATOM 5231 O O . TRP B 1 30 ? 3.216 17.960 54.549 1.000 24.746 433 TRP BBB O 1
ATOM 5252 N N . LYS B 1 31 ? 4.530 17.890 52.715 1.000 23.544 434 LYS BBB N 1
ATOM 5253 C CA . LYS B 1 31 ? 4.191 19.243 52.207 1.000 24.623 434 LYS BBB CA 1
ATOM 5254 C C . LYS B 1 31 ? 3.706 19.116 50.765 1.000 24.277 434 LYS BBB C 1
ATOM 5255 O O . LYS B 1 31 ? 4.159 18.207 50.056 1.000 22.904 434 LYS BBB O 1
ATOM 5274 N N . THR B 1 32 ? 2.841 20.028 50.339 1.000 25.411 435 THR BBB N 1
ATOM 5275 C CA . THR B 1 32 ? 2.420 20.116 48.932 1.000 26.027 435 THR BBB CA 1
ATOM 5276 C C . THR B 1 32 ? 3.664 20.346 48.090 1.000 24.678 435 THR BBB C 1
ATOM 5277 O O . THR B 1 32 ? 4.460 21.236 48.388 1.000 24.870 435 THR BBB O 1
ATOM 5288 N N . PRO B 1 33 ? 3.913 19.499 47.074 1.000 24.199 436 PRO BBB N 1
ATOM 5289 C CA . PRO B 1 33 ? 5.115 19.634 46.254 1.000 23.262 436 PRO BBB CA 1
ATOM 5290 C C . PRO B 1 33 ? 4.937 20.709 45.187 1.000 24.036 436 PRO BBB C 1
ATOM 5291 O O . PRO B 1 33 ? 3.825 20.969 44.718 1.000 24.729 436 PRO BBB O 1
ATOM 5302 N N . PRO B 1 34 ? 6.026 21.373 44.757 1.000 23.682 437 PRO BBB N 1
ATOM 5303 C CA . PRO B 1 34 ? 5.940 22.319 43.649 1.000 24.359 437 PRO BBB CA 1
ATOM 5304 C C . PRO B 1 34 ? 5.543 21.603 42.350 1.000 25.074 437 PRO BBB C 1
ATOM 5305 O O . PRO B 1 34 ? 5.903 20.443 42.167 1.000 24.159 437 PRO BBB O 1
ATOM 5316 N N . ALA B 1 35 ? 4.861 22.316 41.457 1.000 26.485 438 ALA BBB N 1
ATOM 5317 C CA . ALA B 1 35 ? 4.473 21.795 40.122 1.000 27.900 438 ALA BBB CA 1
ATOM 5318 C C . ALA B 1 35 ? 5.728 21.356 39.356 1.000 27.440 438 ALA BBB C 1
ATOM 5319 O O . ALA B 1 35 ? 6.776 22.054 39.445 1.000 27.160 438 ALA BBB O 1
ATOM 5326 N N . ALA B 1 36 ? 5.637 20.249 38.624 1.000 27.732 439 ALA BBB N 1
ATOM 5327 C CA . ALA B 1 36 ? 6.752 19.715 37.805 1.000 27.841 439 ALA BBB CA 1
ATOM 5328 C C . ALA B 1 36 ? 7.280 20.799 36.844 1.000 28.860 439 ALA BBB C 1
ATOM 5329 O O . ALA B 1 36 ? 8.514 20.926 36.707 1.000 27.251 439 ALA BBB O 1
ATOM 5336 N N . GLN B 1 37 ? 6.401 21.565 36.188 1.000 31.225 440 GLN BBB N 1
ATOM 5337 C CA . GLN B 1 37 ? 6.861 22.554 35.174 1.000 33.413 440 GLN BBB CA 1
ATOM 5338 C C . GLN B 1 37 ? 7.665 23.674 35.851 1.000 31.672 440 GLN BBB C 1
ATOM 5339 O O . GLN B 1 37 ? 8.641 24.117 35.233 1.000 30.680 440 GLN BBB O 1
ATOM 5353 N N . GLU B 1 38 ? 7.279 24.112 37.056 1.000 31.255 441 GLU BBB N 1
ATOM 5354 C CA . GLU B 1 38 ? 8.020 25.119 37.871 1.000 31.071 441 GLU BBB CA 1
ATOM 5355 C C . GLU B 1 38 ? 9.440 24.593 38.159 1.000 27.885 441 GLU BBB C 1
ATOM 5356 O O . GLU B 1 38 ? 10.432 25.355 38.009 1.000 26.220 441 GLU BBB O 1
ATOM 5368 N N . LEU B 1 39 ? 9.542 23.343 38.618 1.000 25.572 442 LEU BBB N 1
ATOM 5369 C CA . LEU B 1 39 ? 10.853 22.714 38.941 1.000 24.236 442 LEU BBB CA 1
ATOM 5370 C C . LEU B 1 39 ? 11.706 22.604 37.666 1.000 24.024 442 LEU BBB C 1
ATOM 5371 O O . LEU B 1 39 ? 12.873 23.015 37.707 1.000 22.369 442 LEU BBB O 1
ATOM 5387 N N . ALA B 1 40 ? 11.153 22.077 36.576 1.000 25.079 443 ALA BBB N 1
ATOM 5388 C CA . ALA B 1 40 ? 11.895 21.887 35.303 1.000 25.849 443 ALA BBB CA 1
ATOM 5389 C C . ALA B 1 40 ? 12.377 23.244 34.751 1.000 26.658 443 ALA BBB C 1
ATOM 5390 O O . ALA B 1 40 ? 13.551 23.341 34.375 1.000 26.441 443 ALA BBB O 1
ATOM 5397 N N . SER B 1 41 ? 11.523 24.269 34.750 1.000 27.692 444 SER BBB N 1
ATOM 5398 C CA . SER B 1 41 ? 11.846 25.639 34.272 1.000 28.991 444 SER BBB CA 1
ATOM 5399 C C . SER B 1 41 ? 12.999 26.231 35.083 1.000 28.022 444 SER BBB C 1
ATOM 5400 O O . SER B 1 41 ? 13.826 26.935 34.505 1.000 28.420 444 SER BBB O 1
ATOM 5408 N N . ALA B 1 42 ? 13.030 25.962 36.386 1.000 26.347 445 ALA BBB N 1
ATOM 5409 C CA . ALA B 1 42 ? 14.044 26.498 37.314 1.000 25.652 445 ALA BBB CA 1
ATOM 5410 C C . ALA B 1 42 ? 15.397 25.832 37.040 1.000 25.183 445 ALA BBB C 1
ATOM 5411 O O . ALA B 1 42 ? 16.428 26.458 37.364 1.000 25.089 445 ALA BBB O 1
ATOM 5418 N N . GLY B 1 43 ? 15.401 24.628 36.456 1.000 24.482 446 GLY BBB N 1
ATOM 5419 C CA . GLY B 1 43 ? 16.645 23.910 36.118 1.000 23.695 446 GLY BBB CA 1
ATOM 5420 C C . GLY B 1 43 ? 16.814 22.597 36.853 1.000 22.497 446 GLY BBB C 1
ATOM 5421 O O . GLY B 1 43 ? 17.854 21.955 36.631 1.000 22.010 446 GLY BBB O 1
ATOM 5425 N N . TYR B 1 44 ? 15.869 22.188 37.715 1.000 21.669 447 TYR BBB N 1
ATOM 5426 C CA . TYR B 1 44 ? 15.949 20.883 38.414 1.000 20.192 447 TYR BBB CA 1
ATOM 5427 C C . TYR B 1 44 ? 16.020 19.742 37.400 1.000 20.441 447 TYR BBB C 1
ATOM 5428 O O . TYR B 1 44 ? 15.257 19.747 36.430 1.000 21.774 447 TYR BBB O 1
ATOM 5446 N N . THR B 1 45 ? 16.908 18.775 37.667 1.000 19.642 448 THR BBB N 1
ATOM 5447 C CA . THR B 1 45 ? 17.084 17.557 36.830 1.000 19.908 448 THR BBB CA 1
ATOM 5448 C C . THR B 1 45 ? 16.591 16.327 37.592 1.000 19.152 448 THR BBB C 1
ATOM 5449 O O . THR B 1 45 ? 16.175 15.327 36.938 1.000 20.042 448 THR BBB O 1
ATOM 5460 N N . HIS B 1 46 ? 16.628 16.388 38.922 1.000 18.395 449 HIS BBB N 1
ATOM 5461 C CA . HIS B 1 46 ? 16.334 15.228 39.795 1.000 18.293 449 HIS BBB CA 1
ATOM 5462 C C . HIS B 1 46 ? 15.558 15.703 41.006 1.000 18.181 449 HIS BBB C 1
ATOM 5463 O O . HIS B 1 46 ? 15.916 16.753 41.570 1.000 17.951 449 HIS BBB O 1
ATOM 5478 N N . VAL B 1 47 ? 14.573 14.925 41.427 1.000 18.189 450 VAL BBB N 1
ATOM 5479 C CA . VAL B 1 47 ? 13.978 15.180 42.756 1.000 18.211 450 VAL BBB CA 1
ATOM 5480 C C . VAL B 1 47 ? 14.029 13.917 43.596 1.000 17.165 450 VAL BBB C 1
ATOM 5481 O O . VAL B 1 47 ? 14.026 12.791 43.060 1.000 17.405 450 VAL BBB O 1
ATOM 5494 N N . MET B 1 48 ? 14.117 14.147 44.882 1.000 16.407 451 MET BBB N 1
ATOM 5495 C CA . MET B 1 48 ? 14.286 13.084 45.894 1.000 15.967 451 MET BBB CA 1
ATOM 5496 C C . MET B 1 48 ? 13.038 13.149 46.772 1.000 16.316 451 MET BBB C 1
ATOM 5497 O O . MET B 1 48 ? 12.832 14.187 47.420 1.000 16.219 451 MET BBB O 1
ATOM 5511 N N . ILE B 1 49 ? 12.225 12.090 46.784 1.000 16.849 452 ILE BBB N 1
ATOM 5512 C CA . ILE B 1 49 ? 10.987 12.054 47.606 1.000 17.145 452 ILE BBB CA 1
ATOM 5513 C C . ILE B 1 49 ? 11.338 11.588 49.013 1.000 16.345 452 ILE BBB C 1
ATOM 5514 O O . ILE B 1 49 ? 11.877 10.471 49.146 1.000 16.291 452 ILE BBB O 1
ATOM 5530 N N . ALA B 1 50 ? 11.028 12.411 50.015 1.000 15.998 453 ALA BBB N 1
ATOM 5531 C CA . ALA B 1 50 ? 11.369 12.178 51.436 1.000 16.199 453 ALA BBB CA 1
ATOM 5532 C C . ALA B 1 50 ? 10.079 11.809 52.173 1.000 17.284 453 ALA BBB C 1
ATOM 5533 O O . ALA B 1 50 ? 9.146 12.624 52.204 1.000 19.036 453 ALA BBB O 1
ATOM 5540 N N . PHE B 1 51 ? 9.947 10.590 52.724 1.000 17.310 454 PHE BBB N 1
ATOM 5541 C CA . PHE B 1 51 ? 10.919 9.518 52.838 1.000 16.405 454 PHE BBB CA 1
ATOM 5542 C C . PHE B 1 51 ? 10.177 8.172 52.864 1.000 16.903 454 PHE BBB C 1
ATOM 5543 O O . PHE B 1 51 ? 8.973 8.115 53.157 1.000 17.493 454 PHE BBB O 1
ATOM 5560 N N . GLY B 1 52 ? 10.895 7.099 52.559 1.000 16.289 455 GLY BBB N 1
ATOM 5561 C CA . GLY B 1 52 ? 10.522 5.746 52.976 1.000 16.404 455 GLY BBB CA 1
ATOM 5562 C C . GLY B 1 52 ? 11.174 5.436 54.307 1.000 15.903 455 GLY BBB C 1
ATOM 5563 O O . GLY B 1 52 ? 12.377 5.709 54.462 1.000 15.743 455 GLY BBB O 1
ATOM 5567 N N . VAL B 1 53 ? 10.398 4.907 55.250 1.000 16.434 456 VAL BBB N 1
ATOM 5568 C CA . VAL B 1 53 ? 10.898 4.543 56.601 1.000 16.344 456 VAL BBB CA 1
ATOM 5569 C C . VAL B 1 53 ? 10.744 3.034 56.759 1.000 16.760 456 VAL BBB C 1
ATOM 5570 O O . VAL B 1 53 ? 10.301 2.367 55.793 1.000 17.380 456 VAL BBB O 1
ATOM 5583 N N . PHE B 1 54 ? 11.106 2.486 57.920 1.000 16.999 457 PHE BBB N 1
ATOM 5584 C CA . PHE B 1 54 ? 11.239 1.013 58.077 1.000 17.296 457 PHE BBB CA 1
ATOM 5585 C C . PHE B 1 54 ? 10.186 0.491 59.046 1.000 18.183 457 PHE BBB C 1
ATOM 5586 O O . PHE B 1 54 ? 10.072 0.972 60.184 1.000 18.331 457 PHE BBB O 1
ATOM 5603 N N . SER B 1 55 ? 9.415 -0.496 58.593 1.000 18.842 458 SER BBB N 1
ATOM 5604 C CA . SER B 1 55 ? 8.455 -1.248 59.427 1.000 19.986 458 SER BBB CA 1
ATOM 5605 C C . SER B 1 55 ? 9.208 -1.928 60.566 1.000 20.407 458 SER BBB C 1
ATOM 5606 O O . SER B 1 55 ? 10.191 -2.623 60.257 1.000 19.844 458 SER BBB O 1
ATOM 5614 N N . THR B 1 56 ? 8.734 -1.771 61.796 1.000 21.056 459 THR BBB N 1
ATOM 5615 C CA . THR B 1 56 ? 9.271 -2.500 62.971 1.000 22.241 459 THR BBB CA 1
ATOM 5616 C C . THR B 1 56 ? 8.603 -3.868 63.101 1.000 23.803 459 THR BBB C 1
ATOM 5617 O O . THR B 1 56 ? 9.098 -4.690 63.899 1.000 24.285 459 THR BBB O 1
ATOM 5628 N N . ASN B 1 57 ? 7.483 -4.119 62.401 1.000 24.946 460 ASN BBB N 1
ATOM 5629 C CA . ASN B 1 57 ? 6.702 -5.367 62.601 1.000 26.529 460 ASN BBB CA 1
ATOM 5630 C C . ASN B 1 57 ? 7.037 -6.416 61.545 1.000 26.783 460 ASN BBB C 1
ATOM 5631 O O . ASN B 1 57 ? 6.894 -7.619 61.858 1.000 28.160 460 ASN BBB O 1
ATOM 5642 N N . THR B 1 58 ? 7.375 -5.989 60.344 1.000 25.817 461 THR BBB N 1
ATOM 5643 C CA . THR B 1 58 ? 7.863 -6.871 59.263 1.000 26.286 461 THR BBB CA 1
ATOM 5644 C C . THR B 1 58 ? 9.234 -6.352 58.888 1.000 24.982 461 THR BBB C 1
ATOM 5645 O O . THR B 1 58 ? 9.366 -5.581 57.939 1.000 23.727 461 THR BBB O 1
ATOM 5656 N N . PRO B 1 59 ? 10.288 -6.747 59.643 1.000 24.807 462 PRO BBB N 1
ATOM 5657 C CA . PRO B 1 59 ? 11.632 -6.217 59.407 1.000 23.523 462 PRO BBB CA 1
ATOM 5658 C C . PRO B 1 59 ? 12.038 -6.407 57.942 1.000 23.298 462 PRO BBB C 1
ATOM 5659 O O . PRO B 1 59 ? 11.996 -7.544 57.426 1.000 25.072 462 PRO BBB O 1
ATOM 5670 N N . GLY B 1 60 ? 12.362 -5.311 57.273 1.000 21.477 463 GLY BBB N 1
ATOM 5671 C CA . GLY B 1 60 ? 12.774 -5.292 55.860 1.000 21.543 463 GLY BBB CA 1
ATOM 5672 C C . GLY B 1 60 ? 11.767 -4.555 55.009 1.000 21.118 463 GLY BBB C 1
ATOM 5673 O O . GLY B 1 60 ? 12.148 -4.006 53.980 1.000 21.505 463 GLY BBB O 1
ATOM 5677 N N . VAL B 1 61 ? 10.528 -4.465 55.470 1.000 21.947 464 VAL BBB N 1
ATOM 5678 C CA . VAL B 1 61 ? 9.482 -3.717 54.714 1.000 21.776 464 VAL BBB CA 1
ATOM 5679 C C . VAL B 1 61 ? 9.742 -2.218 54.882 1.000 20.866 464 VAL BBB C 1
ATOM 5680 O O . VAL B 1 61 ? 10.060 -1.760 56.026 1.000 19.878 464 VAL BBB O 1
ATOM 5693 N N . ILE B 1 62 ? 9.661 -1.511 53.758 1.000 20.275 465 ILE BBB N 1
ATOM 5694 C CA . ILE B 1 62 ? 9.746 -0.037 53.667 1.000 19.882 465 ILE BBB CA 1
ATOM 5695 C C . ILE B 1 62 ? 8.316 0.504 53.632 1.000 20.343 465 ILE BBB C 1
ATOM 5696 O O . ILE B 1 62 ? 7.488 -0.004 52.822 1.000 22.001 465 ILE BBB O 1
ATOM 5712 N N . VAL B 1 63 ? 8.027 1.409 54.551 1.000 19.732 466 VAL BBB N 1
ATOM 5713 C CA . VAL B 1 63 ? 6.708 2.071 54.699 1.000 20.672 466 VAL BBB CA 1
ATOM 5714 C C . VAL B 1 63 ? 6.837 3.448 54.060 1.000 20.364 466 VAL BBB C 1
ATOM 5715 O O . VAL B 1 63 ? 7.656 4.266 54.480 1.000 19.167 466 VAL BBB O 1
ATOM 5728 N N . PRO B 1 64 ? 6.031 3.762 53.030 1.000 21.193 467 PRO BBB N 1
ATOM 5729 C CA . PRO B 1 64 ? 6.054 5.091 52.438 1.000 21.137 467 PRO BBB CA 1
ATOM 5730 C C . PRO B 1 64 ? 5.562 6.127 53.461 1.000 21.135 467 PRO BBB C 1
ATOM 5731 O O . PRO B 1 64 ? 4.522 5.942 54.068 1.000 22.244 467 PRO BBB O 1
ATOM 5742 N N . ALA B 1 65 ? 6.331 7.194 53.642 1.000 20.043 468 ALA BBB N 1
ATOM 5743 C CA . ALA B 1 65 ? 5.949 8.371 54.438 1.000 20.937 468 ALA BBB CA 1
ATOM 5744 C C . ALA B 1 65 ? 5.970 9.594 53.519 1.000 21.049 468 ALA BBB C 1
ATOM 5745 O O . ALA B 1 65 ? 6.711 10.547 53.813 1.000 20.739 468 ALA BBB O 1
ATOM 5752 N N . PHE B 1 66 ? 5.172 9.570 52.451 1.000 22.020 469 PHE BBB N 1
ATOM 5753 C CA . PHE B 1 66 ? 5.076 10.722 51.517 1.000 22.498 469 PHE BBB CA 1
ATOM 5754 C C . PHE B 1 66 ? 3.646 10.868 51.013 1.000 24.183 469 PHE BBB C 1
ATOM 5755 O O . PHE B 1 66 ? 3.433 10.797 49.806 1.000 24.779 469 PHE BBB O 1
ATOM 5772 N N . GLU B 1 67 ? 2.725 11.143 51.934 1.000 25.945 470 GLU BBB N 1
ATOM 5773 C CA . GLU B 1 67 ? 1.267 11.175 51.669 1.000 28.618 470 GLU BBB CA 1
ATOM 5774 C C . GLU B 1 67 ? 0.923 12.232 50.611 1.000 27.401 470 GLU BBB C 1
ATOM 5775 O O . GLU B 1 67 ? -0.120 12.048 49.937 1.000 27.532 470 GLU BBB O 1
ATOM 5787 N N . THR B 1 68 ? 1.713 13.301 50.483 1.000 25.783 471 THR BBB N 1
ATOM 5788 C CA . THR B 1 68 ? 1.431 14.430 49.564 1.000 25.861 471 THR BBB CA 1
ATOM 5789 C C . THR B 1 68 ? 1.900 14.094 48.147 1.000 26.358 471 THR BBB C 1
ATOM 5790 O O . THR B 1 68 ? 1.594 14.882 47.232 1.000 26.991 471 THR BBB O 1
ATOM 5801 N N . ILE B 1 69 ? 2.624 12.986 47.974 1.000 25.366 472 ILE BBB N 1
ATOM 5802 C CA . ILE B 1 69 ? 3.272 12.614 46.684 1.000 25.767 472 ILE BBB CA 1
ATOM 5803 C C . ILE B 1 69 ? 2.527 11.428 46.060 1.000 27.087 472 ILE BBB C 1
ATOM 5804 O O . ILE B 1 69 ? 2.584 10.341 46.633 1.000 28.116 472 ILE BBB O 1
ATOM 5820 N N . THR B 1 70 ? 1.899 11.637 44.907 1.000 27.871 473 THR BBB N 1
ATOM 5821 C CA . THR B 1 70 ? 1.105 10.612 44.190 1.000 28.916 473 THR BBB CA 1
ATOM 5822 C C . THR B 1 70 ? 1.902 10.077 43.001 1.000 28.433 473 THR BBB C 1
ATOM 5823 O O . THR B 1 70 ? 2.818 10.769 42.529 1.000 26.941 473 THR BBB O 1
ATOM 5834 N N . LYS B 1 71 ? 1.512 8.904 42.505 1.000 29.691 474 LYS BBB N 1
ATOM 5835 C CA . LYS B 1 71 ? 2.067 8.340 41.251 1.000 30.627 474 LYS BBB CA 1
ATOM 5836 C C . LYS B 1 71 ? 1.778 9.317 40.097 1.000 29.893 474 LYS BBB C 1
ATOM 5837 O O . LYS B 1 71 ? 2.626 9.409 39.202 1.000 28.953 474 LYS BBB O 1
ATOM 5856 N N . GLU B 1 72 ? 0.649 10.040 40.133 1.000 30.423 475 GLU BBB N 1
ATOM 5857 C CA . GLU B 1 72 ? 0.276 11.020 39.071 1.000 31.163 475 GLU BBB CA 1
ATOM 5858 C C . GLU B 1 72 ? 1.279 12.185 39.088 1.000 29.793 475 GLU BBB C 1
ATOM 5859 O O . GLU B 1 72 ? 1.734 12.609 38.005 1.000 30.594 475 GLU BBB O 1
ATOM 5871 N N . TYR B 1 73 ? 1.616 12.681 40.274 1.000 28.756 476 TYR BBB N 1
ATOM 5872 C CA . TYR B 1 73 ? 2.618 13.768 40.431 1.000 27.163 476 TYR BBB CA 1
ATOM 5873 C C . TYR B 1 73 ? 3.980 13.291 39.897 1.000 26.278 476 TYR BBB C 1
ATOM 5874 O O . TYR B 1 73 ? 4.659 14.040 39.171 1.000 25.973 476 TYR BBB O 1
ATOM 5892 N N . ILE B 1 74 ? 4.397 12.073 40.241 1.000 25.566 477 ILE BBB N 1
ATOM 5893 C CA . ILE B 1 74 ? 5.675 11.502 39.728 1.000 24.784 477 ILE BBB CA 1
ATOM 5894 C C . ILE B 1 74 ? 5.600 11.395 38.199 1.000 26.075 477 ILE BBB C 1
ATOM 5895 O O . ILE B 1 74 ? 6.599 11.707 37.526 1.000 26.059 477 ILE BBB O 1
ATOM 5911 N N . GLN B 1 75 ? 4.450 11.017 37.643 1.000 27.183 478 GLN BBB N 1
ATOM 5912 C CA . GLN B 1 75 ? 4.300 10.968 36.175 1.000 29.086 478 GLN BBB CA 1
ATOM 5913 C C . GLN B 1 75 ? 4.554 12.383 35.617 1.000 28.543 478 GLN BBB C 1
ATOM 5914 O O . GLN B 1 75 ? 5.249 12.487 34.603 1.000 29.070 478 GLN BBB O 1
ATOM 5928 N N A SER B 1 76 ? 4.016 13.426 36.274 0.500 28.316 479 SER BBB N 1
ATOM 5929 N N B SER B 1 76 ? 4.003 13.419 36.271 0.500 27.869 479 SER BBB N 1
ATOM 5930 C CA A SER B 1 76 ? 4.127 14.851 35.844 0.500 28.740 479 SER BBB CA 1
ATOM 5931 C CA B SER B 1 76 ? 4.102 14.841 35.837 0.500 28.014 479 SER BBB CA 1
ATOM 5932 C C A SER B 1 76 ? 5.597 15.263 35.818 0.500 27.420 479 SER BBB C 1
ATOM 5933 C C B SER B 1 76 ? 5.577 15.261 35.826 0.500 26.998 479 SER BBB C 1
ATOM 5934 O O A SER B 1 76 ? 5.992 15.992 34.891 0.500 28.030 479 SER BBB O 1
ATOM 5935 O O B SER B 1 76 ? 5.980 15.927 34.861 0.500 27.596 479 SER BBB O 1
ATOM 5950 N N . LEU B 1 77 ? 6.364 14.816 36.814 1.000 25.776 480 LEU BBB N 1
ATOM 5951 C CA . LEU B 1 77 ? 7.826 15.070 36.857 1.000 24.989 480 LEU BBB CA 1
ATOM 5952 C C . LEU B 1 77 ? 8.496 14.411 35.642 1.000 24.662 480 LEU BBB C 1
ATOM 5953 O O . LEU B 1 77 ? 9.273 15.085 34.962 1.000 24.262 480 LEU BBB O 1
ATOM 5969 N N . HIS B 1 78 ? 8.170 13.150 35.354 1.000 25.042 481 HIS BBB N 1
ATOM 5970 C CA . HIS B 1 78 ? 8.752 12.414 34.201 1.000 26.051 481 HIS BBB CA 1
ATOM 5971 C C . HIS B 1 78 ? 8.413 13.143 32.902 1.000 28.114 481 HIS BBB C 1
ATOM 5972 O O . HIS B 1 78 ? 9.287 13.238 32.034 1.000 27.706 481 HIS BBB O 1
ATOM 5987 N N . GLN B 1 79 ? 7.177 13.629 32.776 1.000 30.015 482 GLN BBB N 1
ATOM 5988 C CA . GLN B 1 79 ? 6.726 14.326 31.543 1.000 32.759 482 GLN BBB CA 1
ATOM 5989 C C . GLN B 1 79 ? 7.538 15.611 31.357 1.000 31.959 482 GLN BBB C 1
ATOM 5990 O O . GLN B 1 79 ? 7.763 15.985 30.202 1.000 32.170 482 GLN BBB O 1
ATOM 6004 N N . ALA B 1 80 ? 7.987 16.237 32.450 1.000 30.264 483 ALA BBB N 1
ATOM 6005 C CA . ALA B 1 80 ? 8.824 17.461 32.440 1.000 30.037 483 ALA BBB CA 1
ATOM 6006 C C . ALA B 1 80 ? 10.320 17.124 32.325 1.000 29.249 483 ALA BBB C 1
ATOM 6007 O O . ALA B 1 80 ? 11.127 18.060 32.356 1.000 29.757 483 ALA BBB O 1
ATOM 6014 N N . GLY B 1 81 ? 10.690 15.842 32.251 1.000 28.442 484 GLY BBB N 1
ATOM 6015 C CA . GLY B 1 81 ? 12.072 15.376 32.014 1.000 27.861 484 GLY BBB CA 1
ATOM 6016 C C . GLY B 1 81 ? 12.874 15.224 33.293 1.000 25.977 484 GLY BBB C 1
ATOM 6017 O O . GLY B 1 81 ? 14.109 15.097 33.220 1.000 27.255 484 GLY BBB O 1
ATOM 6021 N N . ILE B 1 82 ? 12.220 15.207 34.450 1.000 24.738 485 ILE BBB N 1
ATOM 6022 C CA . ILE B 1 82 ? 12.900 15.113 35.778 1.000 22.804 485 ILE BBB CA 1
ATOM 6023 C C . ILE B 1 82 ? 12.924 13.650 36.233 1.000 22.315 485 ILE BBB C 1
ATOM 6024 O O . ILE B 1 82 ? 11.897 12.959 36.092 1.000 22.417 485 ILE BBB O 1
ATOM 6040 N N . LYS B 1 83 ? 14.059 13.201 36.759 1.000 21.144 486 LYS BBB N 1
ATOM 6041 C CA . LYS B 1 83 ? 14.175 11.860 37.377 1.000 21.295 486 LYS BBB CA 1
ATOM 6042 C C . LYS B 1 83 ? 13.746 11.942 38.842 1.000 20.015 486 LYS BBB C 1
ATOM 6043 O O . LYS B 1 83 ? 13.976 12.988 39.492 1.000 19.744 486 LYS BBB O 1
ATOM 6062 N N . VAL B 1 84 ? 13.189 10.855 39.359 1.000 19.110 487 VAL BBB N 1
ATOM 6063 C CA . VAL B 1 84 ? 12.514 10.832 40.679 1.000 18.316 487 VAL BBB CA 1
ATOM 6064 C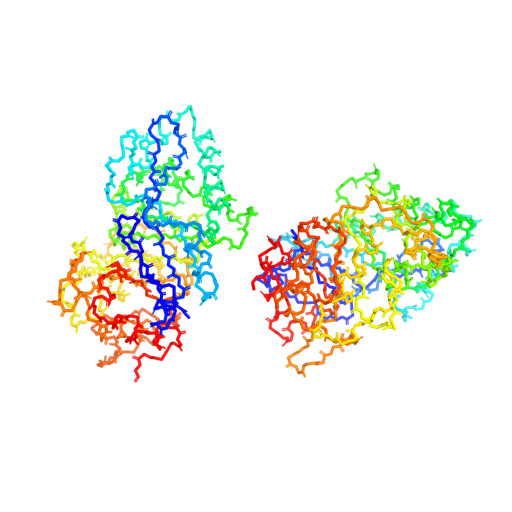 C . VAL B 1 84 ? 13.065 9.668 41.495 1.000 17.924 487 VAL BBB C 1
ATOM 6065 O O . VAL B 1 84 ? 12.906 8.511 41.086 1.000 18.427 487 VAL BBB O 1
ATOM 6078 N N . ILE B 1 85 ? 13.675 9.984 42.622 1.000 17.260 488 ILE BBB N 1
ATOM 6079 C CA . ILE B 1 85 ? 14.384 8.986 43.462 1.000 16.749 488 ILE BBB CA 1
ATOM 6080 C C . ILE B 1 85 ? 13.685 8.919 44.822 1.000 16.330 488 ILE BBB C 1
ATOM 6081 O O . ILE B 1 85 ? 13.336 9.973 45.366 1.000 16.061 488 ILE BBB O 1
ATOM 6097 N N . LEU B 1 86 ? 13.494 7.708 45.332 1.000 16.324 489 LEU BBB N 1
ATOM 6098 C CA . LEU B 1 86 ? 12.917 7.483 46.685 1.000 16.779 489 LEU BBB CA 1
ATOM 6099 C C . LEU B 1 86 ? 14.020 7.562 47.745 1.000 15.939 489 LEU BBB C 1
ATOM 6100 O O . LEU B 1 86 ? 14.911 6.711 47.748 1.000 15.444 489 LEU BBB O 1
ATOM 6116 N N . SER B 1 87 ? 13.929 8.528 48.656 1.000 15.854 490 SER BBB N 1
ATOM 6117 C CA . SER B 1 87 ? 14.928 8.688 49.742 1.000 15.284 490 SER BBB CA 1
ATOM 6118 C C . SER B 1 87 ? 14.484 7.850 50.946 1.000 14.992 490 SER BBB C 1
ATOM 6119 O O . SER B 1 87 ? 13.346 7.969 51.380 1.000 14.824 490 SER BBB O 1
ATOM 6127 N N . LEU B 1 88 ? 15.392 7.035 51.448 1.000 14.516 491 LEU BBB N 1
ATOM 6128 C CA . LEU B 1 88 ? 15.138 6.131 52.590 1.000 14.990 491 LEU BBB CA 1
ATOM 6129 C C . LEU B 1 88 ? 15.805 6.707 53.839 1.000 14.553 491 LEU BBB C 1
ATOM 6130 O O . LEU B 1 88 ? 16.987 7.114 53.761 1.000 14.005 491 LEU BBB O 1
ATOM 6146 N N . GLY B 1 89 ? 15.131 6.575 54.977 1.000 14.949 492 GLY BBB N 1
ATOM 6147 C CA . GLY B 1 89 ? 15.673 6.892 56.302 1.000 15.069 492 GLY BBB CA 1
ATOM 6148 C C . GLY B 1 89 ? 15.141 8.220 56.773 1.000 15.915 492 GLY BBB C 1
ATOM 6149 O O . GLY B 1 89 ? 13.940 8.292 57.095 1.000 17.297 492 GLY BBB O 1
ATOM 6153 N N . GLY B 1 90 ? 15.985 9.248 56.778 1.000 15.760 493 GLY BBB N 1
ATOM 6154 C CA . GLY B 1 90 ? 15.624 10.551 57.349 1.000 17.232 493 GLY BBB CA 1
ATOM 6155 C C . GLY B 1 90 ? 15.941 10.647 58.827 1.000 18.134 493 GLY BBB C 1
ATOM 6156 O O . GLY B 1 90 ? 16.528 9.716 59.394 1.000 17.563 493 GLY BBB O 1
ATOM 6160 N N . ALA B 1 91 ? 15.551 11.766 59.428 1.000 20.761 494 ALA BBB N 1
ATOM 6161 C CA . ALA B 1 91 ? 15.914 12.152 60.811 1.000 22.532 494 ALA BBB CA 1
ATOM 6162 C C . ALA B 1 91 ? 15.019 11.407 61.796 1.000 22.915 494 ALA BBB C 1
ATOM 6163 O O . ALA B 1 91 ? 15.532 11.006 62.856 1.000 23.939 494 ALA BBB O 1
ATOM 6170 N N . LEU B 1 92 ? 13.727 11.304 61.499 1.000 24.079 495 LEU BBB N 1
ATOM 6171 C CA . LEU B 1 92 ? 12.753 10.745 62.462 1.000 26.245 495 LEU BBB CA 1
ATOM 6172 C C . LEU B 1 92 ? 11.510 10.235 61.740 1.000 24.805 495 LEU BBB C 1
ATOM 6173 O O . LEU B 1 92 ? 11.297 10.540 60.553 1.000 23.298 495 LEU BBB O 1
ATOM 6189 N N . THR B 1 93 ? 10.693 9.482 62.455 1.000 25.105 496 THR BBB N 1
ATOM 6190 C CA . THR B 1 93 ? 9.377 9.041 61.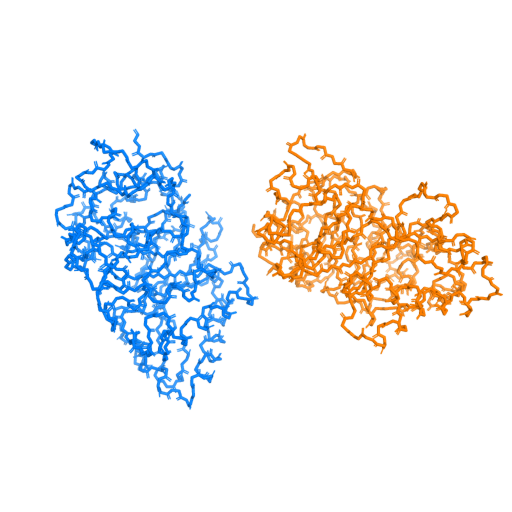937 1.000 25.319 496 THR BBB CA 1
ATOM 6191 C C . THR B 1 93 ? 8.300 9.300 62.988 1.000 27.964 496 THR BBB C 1
ATOM 6192 O O . THR B 1 93 ? 8.600 9.174 64.168 1.000 28.134 496 THR BBB O 1
ATOM 6203 N N . SER B 1 94 ? 7.084 9.606 62.544 1.000 29.452 497 SER BBB N 1
ATOM 6204 C CA . SER B 1 94 ? 5.889 9.726 63.411 1.000 32.036 497 SER BBB CA 1
ATOM 6205 C C . SER B 1 94 ? 4.882 8.626 63.078 1.000 31.319 497 SER BBB C 1
ATOM 6206 O O . SER B 1 94 ? 3.774 8.667 63.622 1.000 32.777 497 SER BBB O 1
ATOM 6214 N N . ILE B 1 95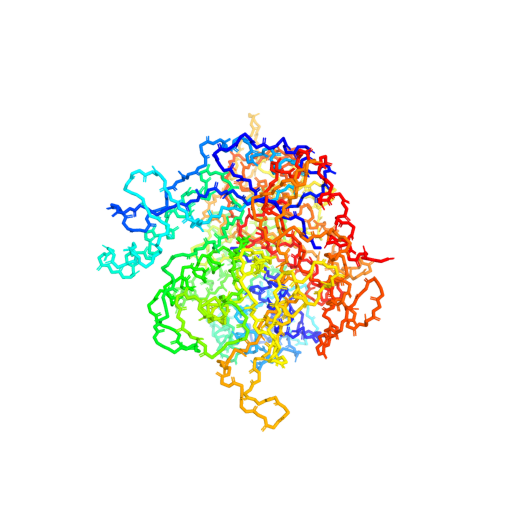 ? 5.198 7.721 62.151 1.000 28.278 498 ILE BBB N 1
ATOM 6215 C CA . ILE B 1 95 ? 4.243 6.639 61.794 1.000 28.099 498 ILE BBB CA 1
ATOM 6216 C C . ILE B 1 95 ? 4.419 5.557 62.853 1.000 27.499 498 ILE BBB C 1
ATOM 6217 O O . ILE B 1 95 ? 5.541 5.109 63.095 1.000 26.462 498 ILE BBB O 1
ATOM 6233 N N . PRO B 1 96 ? 3.347 5.141 63.553 1.000 28.261 499 PRO BBB N 1
ATOM 6234 C CA . PRO B 1 96 ? 3.474 4.052 64.522 1.000 28.505 499 PRO BBB CA 1
ATOM 6235 C C . PRO B 1 96 ? 4.102 2.808 63.882 1.000 27.153 499 PRO BBB C 1
ATOM 6236 O O . PRO B 1 96 ? 3.859 2.553 62.695 1.000 26.152 499 PRO BBB O 1
ATOM 6247 N N . ASN B 1 97 ? 4.880 2.059 64.678 1.000 26.474 500 ASN BBB N 1
ATOM 6248 C CA . ASN B 1 97 ? 5.498 0.782 64.241 1.000 25.869 500 ASN BBB CA 1
ATOM 6249 C C . ASN B 1 97 ? 6.403 1.041 63.034 1.000 23.789 500 ASN BBB C 1
ATOM 6250 O O . ASN B 1 97 ? 6.416 0.225 62.092 1.000 23.466 500 ASN BBB O 1
ATOM 6261 N N . THR B 1 98 ? 7.133 2.148 63.046 1.000 22.633 501 THR BBB N 1
ATOM 6262 C CA . THR B 1 98 ? 8.201 2.421 62.058 1.000 20.909 501 THR BBB CA 1
ATOM 6263 C C . THR B 1 98 ? 9.424 2.956 62.803 1.000 20.281 501 THR BBB C 1
ATOM 6264 O O . THR B 1 98 ? 9.308 3.379 63.981 1.000 20.896 501 THR BBB O 1
ATOM 6275 N N . THR B 1 99 ? 10.560 2.878 62.152 1.000 18.863 502 THR BBB N 1
ATOM 6276 C CA . THR B 1 99 ? 11.825 3.469 62.649 1.000 18.380 502 THR BBB CA 1
ATOM 6277 C C . THR B 1 99 ? 12.595 3.996 61.452 1.000 17.511 502 THR BBB C 1
ATOM 6278 O O . THR B 1 99 ? 12.345 3.543 60.309 1.000 17.820 502 THR BBB O 1
ATOM 6289 N N . VAL B 1 100 ? 13.545 4.902 61.704 1.000 17.032 503 VAL BBB N 1
ATOM 6290 C CA . VAL B 1 100 ? 14.499 5.378 60.681 1.000 16.677 503 VAL BBB CA 1
ATOM 6291 C C . VAL B 1 100 ? 15.863 4.725 60.951 1.000 16.691 503 VAL BBB C 1
ATOM 6292 O O . VAL B 1 100 ? 16.812 5.092 60.256 1.000 16.460 503 VAL BBB O 1
ATOM 6305 N N . ASP B 1 101 ? 15.911 3.773 61.881 1.000 17.419 504 ASP BBB N 1
ATOM 6306 C CA . ASP B 1 101 ? 17.154 3.089 62.307 1.000 17.447 504 ASP BBB CA 1
ATOM 6307 C C . ASP B 1 101 ? 17.277 1.771 61.534 1.000 16.986 504 ASP BBB C 1
ATOM 6308 O O . ASP B 1 101 ? 16.521 0.832 61.796 1.000 17.339 504 ASP BBB O 1
ATOM 6317 N N . PHE B 1 102 ? 18.226 1.703 60.607 1.000 16.065 505 PHE BBB N 1
ATOM 6318 C CA . PHE B 1 102 ? 18.415 0.518 59.733 1.000 15.789 505 PHE BBB CA 1
ATOM 6319 C C . PHE B 1 102 ? 18.817 -0.719 60.548 1.000 15.734 505 PHE BBB C 1
ATOM 6320 O O . PHE B 1 102 ? 18.202 -1.782 60.418 1.000 16.228 505 PHE BBB O 1
ATOM 6337 N N . HIS B 1 103 ? 19.855 -0.594 61.371 1.000 15.218 506 HIS BBB N 1
ATOM 6338 C CA . HIS B 1 103 ? 20.336 -1.698 62.225 1.000 16.085 506 HIS BBB CA 1
ATOM 6339 C C . HIS B 1 103 ? 19.168 -2.296 63.007 1.000 16.245 506 HIS BBB C 1
ATOM 6340 O O . HIS B 1 103 ? 19.066 -3.523 63.132 1.000 16.964 506 HIS BBB O 1
ATOM 6355 N N . GLN B 1 104 ? 18.340 -1.434 63.575 1.000 16.464 507 GLN BBB N 1
ATOM 6356 C CA . GLN B 1 104 ? 17.238 -1.884 64.450 1.000 17.302 507 GLN BBB CA 1
ATOM 6357 C C . GLN B 1 104 ? 16.398 -2.933 63.704 1.000 17.219 507 GLN BBB C 1
ATOM 6358 O O . GLN B 1 104 ? 16.073 -3.953 64.302 1.000 17.521 507 GLN BBB O 1
ATOM 6372 N N . VAL B 1 105 ? 16.018 -2.656 62.450 1.000 16.301 508 VAL BBB N 1
ATOM 6373 C CA . VAL B 1 105 ? 15.142 -3.592 61.685 1.000 16.934 508 VAL BBB CA 1
ATOM 6374 C C . VAL B 1 105 ? 15.975 -4.764 61.129 1.000 16.993 508 VAL BBB C 1
ATOM 6375 O O . VAL B 1 105 ? 15.444 -5.867 61.097 1.000 18.036 508 VAL BBB O 1
ATOM 6388 N N . LEU B 1 106 ? 17.259 -4.575 60.821 1.000 16.329 509 LEU BBB N 1
ATOM 6389 C CA . LEU B 1 106 ? 18.131 -5.694 60.373 1.000 16.803 509 LEU BBB CA 1
ATOM 6390 C C . LEU B 1 106 ? 18.211 -6.748 61.474 1.000 17.922 509 LEU BBB C 1
ATOM 6391 O O . LEU B 1 106 ? 18.035 -7.967 61.200 1.000 18.586 509 LEU BBB O 1
ATOM 6407 N N . VAL B 1 107 ? 18.446 -6.327 62.721 1.000 18.290 510 VAL BBB N 1
ATOM 6408 C CA . VAL B 1 107 ? 18.626 -7.295 63.842 1.000 19.647 510 VAL BBB CA 1
ATOM 6409 C C . VAL B 1 107 ? 17.267 -7.829 64.322 1.000 20.677 510 VAL BBB C 1
ATOM 6410 O O . VAL B 1 107 ? 17.258 -8.870 64.980 1.000 21.464 510 VAL BBB O 1
ATOM 6423 N N . ALA B 1 108 ? 16.157 -7.169 63.988 1.000 20.522 511 ALA BBB N 1
ATOM 6424 C CA . ALA B 1 108 ? 14.796 -7.654 64.344 1.000 21.679 511 ALA BBB CA 1
ATOM 6425 C C . ALA B 1 108 ? 14.421 -8.825 63.430 1.000 22.520 511 ALA BBB C 1
ATOM 6426 O O . ALA B 1 108 ? 13.572 -9.639 63.810 1.000 23.305 511 ALA BBB O 1
ATOM 6433 N N . SER B 1 109 ? 15.055 -8.906 62.254 1.000 22.571 512 SER BBB N 1
ATOM 6434 C CA . SER B 1 109 ? 14.775 -9.959 61.241 1.000 23.717 512 SER BBB CA 1
ATOM 6435 C C . SER B 1 109 ? 15.232 -11.320 61.766 1.000 24.939 512 SER BBB C 1
ATOM 6436 O O . SER B 1 109 ? 16.166 -11.383 62.617 1.000 24.934 512 SER BBB O 1
ATOM 6444 N N . SER B 1 110 ? 14.642 -12.398 61.252 1.000 25.711 513 SER BBB N 1
ATOM 6445 C CA . SER B 1 110 ? 15.048 -13.783 61.580 1.000 27.162 513 SER BBB CA 1
ATOM 6446 C C . SER B 1 110 ? 16.491 -14.031 61.118 1.000 26.649 513 SER BBB C 1
ATOM 6447 O O . SER B 1 110 ? 17.180 -14.842 61.747 1.000 27.562 513 SER BBB O 1
ATOM 6455 N N . SER B 1 111 ? 16.940 -13.374 60.056 1.000 25.859 514 SER BBB N 1
ATOM 6456 C CA . SER B 1 111 ? 18.333 -13.485 59.553 1.000 25.432 514 SER BBB CA 1
ATOM 6457 C C . SER B 1 111 ? 18.651 -12.310 58.653 1.000 24.565 514 SER BBB C 1
ATOM 6458 O O . SER B 1 111 ? 17.740 -11.706 58.077 1.000 23.953 514 SER BBB O 1
ATOM 6466 N N . PRO B 1 112 ? 19.945 -11.957 58.502 1.000 24.359 515 PRO BBB N 1
ATOM 6467 C CA . PRO B 1 112 ? 20.340 -10.942 57.530 1.000 23.747 515 PRO BBB CA 1
ATOM 6468 C C . PRO B 1 112 ? 19.854 -11.287 56.109 1.000 24.049 515 PRO BBB C 1
ATOM 6469 O O . PRO B 1 112 ? 19.473 -10.393 55.364 1.000 22.506 515 PRO BBB O 1
ATOM 6480 N N . GLU B 1 113 ? 19.856 -12.573 55.750 1.000 25.738 516 GLU BBB N 1
ATOM 6481 C CA . GLU B 1 113 ? 19.406 -13.037 54.408 1.000 27.002 516 GLU BBB CA 1
ATOM 6482 C C . GLU B 1 113 ? 17.902 -12.747 54.239 1.000 26.023 516 GLU BBB C 1
ATOM 6483 O O . GLU B 1 113 ? 17.499 -12.219 53.165 1.000 24.273 516 GLU BBB O 1
ATOM 6495 N N . ALA B 1 114 ? 17.086 -13.080 55.242 1.000 25.032 517 ALA BBB N 1
ATOM 6496 C CA . ALA B 1 114 ? 15.634 -12.815 55.200 1.000 25.103 517 ALA BBB CA 1
ATOM 6497 C C . ALA B 1 114 ? 15.402 -11.298 55.099 1.000 23.471 517 ALA BBB C 1
ATOM 6498 O O . ALA B 1 114 ? 14.543 -10.848 54.290 1.000 22.829 517 ALA BBB O 1
ATOM 6505 N N . PHE B 1 115 ? 16.130 -10.515 55.896 1.000 22.107 518 PHE BBB N 1
ATOM 6506 C CA . PHE B 1 115 ? 16.033 -9.037 55.869 1.000 21.408 518 PHE BBB CA 1
ATOM 6507 C C . PHE B 1 115 ? 16.321 -8.524 54.448 1.000 21.094 518 PHE BBB C 1
ATOM 6508 O O . PHE B 1 115 ? 15.526 -7.737 53.926 1.000 20.027 518 PHE BBB O 1
ATOM 6525 N N . LYS B 1 116 ? 17.446 -8.933 53.857 1.000 22.294 519 LYS BBB N 1
ATOM 6526 C CA . LYS B 1 116 ? 17.857 -8.467 52.500 1.000 23.321 519 LYS BBB CA 1
ATOM 6527 C C . LYS B 1 116 ? 16.755 -8.819 51.499 1.000 23.615 519 LYS BBB C 1
ATOM 6528 O O . LYS B 1 116 ? 16.406 -7.948 50.716 1.000 22.314 519 LYS BBB O 1
ATOM 6547 N N . GLN B 1 117 ? 16.220 -10.042 51.531 1.000 24.842 520 GLN BBB N 1
ATOM 6548 C CA . GLN B 1 117 ? 15.184 -10.466 50.544 1.000 27.182 520 GLN BBB CA 1
ATOM 6549 C C . GLN B 1 117 ? 13.932 -9.589 50.724 1.000 25.750 520 GLN BBB C 1
ATOM 6550 O O . GLN B 1 117 ? 13.411 -9.086 49.714 1.000 24.947 520 GLN BBB O 1
ATOM 6564 N N . THR B 1 118 ? 13.500 -9.390 51.973 1.000 24.440 521 THR BBB N 1
ATOM 6565 C CA . THR B 1 118 ? 12.299 -8.587 52.317 1.000 23.872 521 THR BBB CA 1
ATOM 6566 C C . THR B 1 118 ? 12.527 -7.146 51.854 1.000 22.343 521 THR BBB C 1
ATOM 6567 O O . THR B 1 118 ? 11.621 -6.559 51.229 1.000 22.536 521 THR BBB O 1
ATOM 6578 N N . PHE B 1 119 ? 13.706 -6.591 52.136 1.000 21.284 522 PHE BBB N 1
ATOM 6579 C CA . PHE B 1 119 ? 14.012 -5.179 51.825 1.000 20.372 522 PHE BBB CA 1
ATOM 6580 C C . PHE B 1 119 ? 14.016 -4.975 50.304 1.000 20.692 522 PHE BBB C 1
ATOM 6581 O O . PHE B 1 119 ? 13.422 -4.005 49.798 1.000 20.560 522 PHE BBB O 1
ATOM 6598 N N . ILE B 1 120 ? 14.690 -5.864 49.584 1.000 21.542 523 ILE BBB N 1
ATOM 6599 C CA . ILE B 1 120 ? 14.787 -5.788 48.098 1.000 22.131 523 ILE BBB CA 1
ATOM 6600 C C . ILE B 1 120 ? 13.378 -5.889 47.511 1.000 23.163 523 ILE BBB C 1
ATOM 6601 O O . ILE B 1 120 ? 13.024 -5.061 46.648 1.000 22.206 523 ILE BBB O 1
ATOM 6617 N N . ASN B 1 121 ? 12.577 -6.843 47.982 1.000 24.985 524 ASN BBB N 1
ATOM 6618 C CA . ASN B 1 121 ? 11.215 -7.057 47.433 1.000 27.178 524 ASN BBB CA 1
ATOM 6619 C C . ASN B 1 121 ? 10.381 -5.799 47.695 1.000 25.841 524 ASN BBB C 1
ATOM 6620 O O . ASN B 1 121 ? 9.658 -5.341 46.771 1.000 25.438 524 ASN BBB O 1
ATOM 6631 N N . SER B 1 122 ? 10.456 -5.273 48.920 1.000 23.945 525 SER BBB N 1
ATOM 6632 C CA . SER B 1 122 ? 9.666 -4.095 49.352 1.000 24.361 525 SER BBB CA 1
ATOM 6633 C C . SER B 1 122 ? 10.090 -2.888 48.515 1.000 23.162 525 SER BBB C 1
ATOM 6634 O O . SER B 1 122 ? 9.223 -2.165 47.996 1.000 23.503 525 SER BBB O 1
ATOM 6642 N N . LEU B 1 123 ? 11.394 -2.674 48.368 1.000 23.251 526 LEU BBB N 1
ATOM 6643 C CA . LEU B 1 123 ? 11.919 -1.559 47.551 1.000 23.488 526 LEU BBB CA 1
ATOM 6644 C C . LEU B 1 123 ? 11.498 -1.717 46.082 1.000 24.412 526 LEU BBB C 1
ATOM 6645 O O . LEU B 1 123 ? 11.002 -0.729 45.484 1.000 24.734 526 LEU BBB O 1
ATOM 6661 N N . LYS B 1 124 ? 11.582 -2.922 45.517 1.000 25.258 527 LYS BBB N 1
ATOM 6662 C CA . LYS B 1 124 ? 11.132 -3.154 44.122 1.000 27.388 527 LYS BBB CA 1
ATOM 6663 C C . LYS B 1 124 ? 9.648 -2.814 43.969 1.000 28.084 527 LYS BBB C 1
ATOM 6664 O O . LYS B 1 124 ? 9.299 -2.167 42.952 1.000 28.470 527 LYS BBB O 1
ATOM 6683 N N . GLU B 1 125 ? 8.821 -3.235 44.928 1.000 28.705 528 GLU BBB N 1
ATOM 6684 C CA . GLU B 1 125 ? 7.362 -2.984 44.937 1.000 30.808 528 GLU BBB CA 1
ATOM 6685 C C . GLU B 1 125 ? 7.100 -1.473 44.905 1.000 28.953 528 GLU BBB C 1
ATOM 6686 O O . GLU B 1 125 ? 6.294 -1.029 44.068 1.000 27.989 528 GLU BBB O 1
ATOM 6698 N N . LEU B 1 126 ? 7.750 -0.701 45.780 1.000 26.289 529 LEU BBB N 1
ATOM 6699 C CA . LEU B 1 126 ? 7.527 0.770 45.841 1.000 26.470 529 LEU BBB CA 1
ATOM 6700 C C . LEU B 1 126 ? 8.009 1.413 44.535 1.000 25.859 529 LEU BBB C 1
ATOM 6701 O O . LEU B 1 126 ? 7.323 2.324 44.013 1.000 26.078 529 LEU BBB O 1
ATOM 6717 N N . ILE B 1 127 ? 9.147 0.974 44.019 1.000 26.172 530 ILE BBB N 1
ATOM 6718 C CA . ILE B 1 127 ? 9.725 1.549 42.772 1.000 27.242 530 ILE BBB CA 1
ATOM 6719 C C . ILE B 1 127 ? 8.735 1.304 41.627 1.000 28.927 530 ILE BBB C 1
ATOM 6720 O O . ILE B 1 127 ? 8.467 2.252 40.867 1.000 29.428 530 ILE BBB O 1
ATOM 6736 N N . SER B 1 128 ? 8.196 0.090 41.524 1.000 29.760 531 SER BBB N 1
ATOM 6737 C CA . SER B 1 128 ? 7.236 -0.287 40.453 1.000 32.459 531 SER BBB CA 1
ATOM 6738 C C . SER B 1 128 ? 5.915 0.472 40.636 1.000 32.794 531 SER BBB C 1
ATOM 6739 O O . SER B 1 128 ? 5.374 0.981 39.629 1.000 33.388 531 SER BBB O 1
ATOM 6747 N N . GLN B 1 129 ? 5.390 0.528 41.857 1.000 31.996 532 GLN BBB N 1
ATOM 6748 C CA . GLN B 1 129 ? 4.070 1.129 42.165 1.000 32.776 532 GLN BBB CA 1
ATOM 6749 C C . GLN B 1 129 ? 4.091 2.626 41.832 1.000 30.850 532 GLN BBB C 1
ATOM 6750 O O . GLN B 1 129 ? 3.103 3.121 41.259 1.000 29.863 532 GLN BBB O 1
ATOM 6764 N N . TYR B 1 130 ? 5.174 3.331 42.176 1.000 27.975 533 TYR BBB N 1
ATOM 6765 C CA . TYR B 1 130 ? 5.219 4.812 42.098 1.000 27.200 533 TYR BBB CA 1
ATOM 6766 C C . TYR B 1 130 ? 5.946 5.279 40.837 1.000 26.326 533 TYR BBB C 1
ATOM 6767 O O . TYR B 1 130 ? 5.818 6.467 40.533 1.000 26.582 533 TYR BBB O 1
ATOM 6785 N N . GLY B 1 131 ? 6.712 4.405 40.176 1.000 25.213 534 GLY BBB N 1
ATOM 6786 C CA . GLY B 1 131 ? 7.514 4.771 38.995 1.000 24.985 534 GLY BBB CA 1
ATOM 6787 C C . GLY B 1 131 ? 8.795 5.490 39.377 1.000 23.641 534 GLY BBB C 1
ATOM 6788 O O . GLY B 1 131 ? 9.254 6.331 38.603 1.000 24.146 534 GLY BBB O 1
ATOM 6792 N N . PHE B 1 132 ? 9.408 5.147 40.503 1.000 21.717 535 PHE BBB N 1
ATOM 6793 C CA . PHE B 1 132 ? 10.711 5.739 40.890 1.000 20.736 535 PHE BBB CA 1
ATOM 6794 C C . PHE B 1 132 ? 11.801 5.278 39.919 1.000 20.689 535 PHE BBB C 1
ATOM 6795 O O . PHE B 1 132 ? 11.701 4.159 39.383 1.000 21.880 535 PHE BBB O 1
ATOM 6812 N N . ASP B 1 133 ? 12.819 6.122 39.743 1.000 19.767 536 ASP BBB N 1
ATOM 6813 C CA . ASP B 1 133 ? 14.001 5.869 38.889 1.000 20.200 536 ASP BBB CA 1
ATOM 6814 C C . ASP B 1 133 ? 15.169 5.359 39.730 1.000 19.184 536 ASP BBB C 1
ATOM 6815 O O . ASP B 1 133 ? 16.205 5.031 39.152 1.000 19.238 536 ASP BBB O 1
ATOM 6824 N N . GLY B 1 134 ? 15.000 5.293 41.039 1.000 18.286 537 GLY BBB N 1
ATOM 6825 C CA . GLY B 1 134 ? 16.067 4.824 41.926 1.000 17.514 537 GLY BBB CA 1
ATOM 6826 C C . GLY B 1 134 ? 15.756 5.108 43.372 1.000 16.533 537 GLY BBB C 1
ATOM 6827 O O . GLY B 1 134 ? 14.596 5.428 43.703 1.000 16.445 537 GLY BBB O 1
ATOM 6831 N N . PHE B 1 135 ? 16.758 4.960 44.216 1.000 15.821 538 PHE BBB N 1
ATOM 6832 C CA . PHE B 1 135 ? 16.586 5.171 45.662 1.000 15.553 538 PHE BBB CA 1
ATOM 6833 C C . PHE B 1 135 ? 17.854 5.772 46.235 1.000 15.018 538 PHE BBB C 1
ATOM 6834 O O . PHE B 1 135 ? 18.942 5.579 45.699 1.000 14.890 538 PHE BBB O 1
ATOM 6851 N N . ASP B 1 136 ? 17.639 6.514 47.310 1.000 14.954 539 ASP BBB N 1
ATOM 6852 C CA . ASP B 1 136 ? 18.661 7.319 48.002 1.000 14.539 539 ASP BBB CA 1
ATOM 6853 C C . ASP B 1 136 ? 18.789 6.791 49.430 1.000 14.913 539 ASP BBB C 1
ATOM 6854 O O . ASP B 1 136 ? 17.773 6.561 50.112 1.000 15.596 539 ASP BBB O 1
ATOM 6863 N N . THR B 1 137 ? 20.017 6.635 49.884 1.000 14.294 540 THR BBB N 1
ATOM 6864 C CA . THR B 1 137 ? 20.316 6.236 51.266 1.000 14.297 540 THR BBB CA 1
ATOM 6865 C C . THR B 1 137 ? 20.562 7.496 52.094 1.000 13.880 540 THR BBB C 1
ATOM 6866 O O . THR B 1 137 ? 21.694 8.021 52.107 1.000 13.266 540 THR BBB O 1
ATOM 6877 N N . ASP B 1 138 ? 19.527 7.977 52.767 1.000 13.632 541 ASP BBB N 1
ATOM 6878 C CA . ASP B 1 138 ? 19.642 9.063 53.771 1.000 13.486 541 ASP BBB CA 1
ATOM 6879 C C . ASP B 1 138 ? 19.464 8.421 55.143 1.000 13.761 541 ASP BBB C 1
ATOM 6880 O O . ASP B 1 138 ? 18.672 8.922 55.953 1.000 14.050 541 ASP BBB O 1
ATOM 6889 N N . ILE B 1 139 ? 20.198 7.343 55.414 1.000 13.150 542 ILE BBB N 1
ATOM 6890 C CA . ILE B 1 139 ? 20.045 6.594 56.686 1.000 13.440 542 ILE BBB CA 1
ATOM 6891 C C . ILE B 1 139 ? 21.000 7.227 57.705 1.000 14.029 542 ILE BBB C 1
ATOM 6892 O O . ILE B 1 139 ? 22.237 7.045 57.609 1.000 14.049 542 ILE BBB O 1
ATOM 6908 N N . GLU B 1 140 ? 20.430 8.030 58.598 1.000 14.671 543 GLU BBB N 1
ATOM 6909 C CA . GLU B 1 140 ? 21.192 8.864 59.562 1.000 15.635 543 GLU BBB CA 1
ATOM 6910 C C . GLU B 1 140 ? 21.299 8.141 60.903 1.000 16.347 543 GLU BBB C 1
ATOM 6911 O O . GLU B 1 140 ? 21.946 8.682 61.824 1.000 16.730 543 GLU BBB O 1
ATOM 6923 N N . HIS B 1 141 ? 20.686 6.961 61.035 1.000 16.025 544 HIS BBB N 1
ATOM 6924 C CA . HIS B 1 141 ? 20.616 6.187 62.300 1.000 17.314 544 HIS BBB CA 1
ATOM 6925 C C . HIS B 1 141 ? 20.805 4.713 61.970 1.000 17.120 544 HIS BBB C 1
ATOM 6926 O O . HIS B 1 141 ? 20.154 4.231 61.024 1.000 16.109 544 HIS BBB O 1
ATOM 6941 N N . GLY B 1 142 ? 21.716 4.046 62.672 1.000 16.583 545 GLY BBB N 1
ATOM 6942 C CA . GLY B 1 142 ? 21.833 2.579 62.629 1.000 17.013 545 GLY BBB CA 1
ATOM 6943 C C . GLY B 1 142 ? 22.541 2.066 61.392 1.000 17.001 545 GLY BBB C 1
ATOM 6944 O O . GLY B 1 142 ? 22.148 1.042 60.866 1.000 16.475 545 GLY BBB O 1
ATOM 6948 N N A ILE B 1 143 ? 23.584 2.766 60.938 0.500 16.874 546 ILE BBB N 1
ATOM 6949 N N B ILE B 1 143 ? 23.593 2.751 60.945 0.500 16.624 546 ILE BBB N 1
ATOM 6950 C CA A ILE B 1 143 ? 24.634 2.144 60.079 0.500 16.994 546 ILE BBB CA 1
ATOM 6951 C CA B ILE B 1 143 ? 24.616 2.104 60.079 0.500 16.569 546 ILE BBB CA 1
ATOM 6952 C C A ILE B 1 143 ? 25.879 1.993 60.955 0.500 17.501 546 ILE BBB C 1
ATOM 6953 C C B ILE B 1 143 ? 25.876 1.977 60.933 0.500 17.243 546 ILE BBB C 1
ATOM 6954 O O A ILE B 1 143 ? 26.736 2.901 60.958 0.500 16.938 546 ILE BBB O 1
ATOM 6955 O O B ILE B 1 143 ? 26.730 2.892 60.899 0.500 16.756 546 ILE BBB O 1
ATOM 6986 N N . ASN B 1 144 ? 25.902 0.931 61.757 1.000 18.025 547 ASN BBB N 1
ATOM 6987 C CA . ASN B 1 144 ? 26.969 0.662 62.743 1.000 19.257 547 ASN BBB CA 1
ATOM 6988 C C . ASN B 1 144 ? 28.133 -0.014 62.032 1.000 19.447 547 ASN BBB C 1
ATOM 6989 O O . ASN B 1 144 ? 27.924 -0.767 61.089 1.000 20.406 547 ASN BBB O 1
ATOM 7000 N N . ALA B 1 145 ? 29.338 0.275 62.490 1.000 19.193 548 ALA BBB N 1
ATOM 7001 C CA . ALA B 1 145 ? 30.582 -0.349 62.002 1.000 19.586 548 ALA BBB CA 1
ATOM 7002 C C . ALA B 1 145 ? 30.741 -1.722 62.650 1.000 20.780 548 ALA BBB C 1
ATOM 7003 O O . ALA B 1 145 ? 30.559 -1.876 63.877 1.000 21.728 548 ALA BBB O 1
ATOM 7010 N N A SER B 1 146 ? 31.069 -2.713 61.828 0.500 20.829 549 SER BBB N 1
ATOM 7011 N N B SER B 1 146 ? 31.066 -2.724 61.848 0.500 20.300 549 SER BBB N 1
ATOM 7012 C CA A SER B 1 146 ? 31.504 -4.063 62.258 0.500 21.955 549 SER BBB CA 1
ATOM 7013 C CA B SER B 1 146 ? 31.604 -4.012 62.341 0.500 21.098 549 SER BBB CA 1
ATOM 7014 C C A SER B 1 146 ? 32.523 -4.572 61.245 0.500 21.606 549 SER BBB C 1
ATOM 7015 C C B SER B 1 146 ? 32.549 -4.551 61.274 0.500 21.111 549 SER BBB C 1
ATOM 7016 O O A SER B 1 146 ? 32.558 -4.018 60.124 0.500 20.317 549 SER BBB O 1
ATOM 7017 O O B SER B 1 146 ? 32.576 -3.982 60.161 0.500 19.890 549 SER BBB O 1
ATOM 7032 N N . GLY B 1 147 ? 33.290 -5.602 61.607 1.000 22.500 550 GLY BBB N 1
ATOM 7033 C CA . GLY B 1 147 ? 34.417 -6.033 60.775 1.000 23.516 550 GLY BBB CA 1
ATOM 7034 C C . GLY B 1 147 ? 35.441 -4.914 60.709 1.000 23.846 550 GLY BBB C 1
ATOM 7035 O O . GLY B 1 147 ? 35.555 -4.127 61.683 1.000 24.645 550 GLY BBB O 1
ATOM 7039 N N . SER B 1 148 ? 36.141 -4.809 59.596 1.000 22.835 551 SER BBB N 1
ATOM 7040 C CA . SER B 1 148 ? 37.181 -3.781 59.400 1.000 22.149 551 SER BBB CA 1
ATOM 7041 C C . SER B 1 148 ? 36.651 -2.747 58.424 1.000 20.811 551 SER BBB C 1
ATOM 7042 O O . SER B 1 148 ? 35.696 -3.023 57.686 1.000 19.695 551 SER BBB O 1
ATOM 7050 N N . PHE B 1 149 ? 37.280 -1.577 58.433 1.000 20.158 552 PHE BBB N 1
ATOM 7051 C CA . PHE B 1 149 ? 36.936 -0.467 57.521 1.000 18.520 552 PHE BBB CA 1
ATOM 7052 C C . PHE B 1 149 ? 36.952 -0.984 56.073 1.000 18.626 552 PHE BBB C 1
ATOM 7053 O O . PHE B 1 149 ? 36.005 -0.653 55.306 1.000 17.749 552 PHE BBB O 1
ATOM 7070 N N . SER B 1 150 ? 37.954 -1.790 55.712 1.000 19.468 553 SER BBB N 1
ATOM 7071 C CA . SER B 1 150 ? 38.167 -2.276 54.325 1.000 20.173 553 SER BBB CA 1
ATOM 7072 C C . SER B 1 150 ? 37.286 -3.495 54.016 1.000 20.640 553 SER BBB C 1
ATOM 7073 O O . SER B 1 150 ? 37.042 -3.725 52.827 1.000 20.535 553 SER BBB O 1
ATOM 7081 N N . GLN B 1 151 ? 36.950 -4.284 55.034 1.000 21.271 554 GLN BBB N 1
ATOM 7082 C CA . GLN B 1 151 ? 36.156 -5.534 54.910 1.000 22.418 554 GLN BBB CA 1
ATOM 7083 C C . GLN B 1 151 ? 35.043 -5.487 55.942 1.000 20.977 554 GLN BBB C 1
ATOM 7084 O O . GLN B 1 151 ? 35.049 -6.207 56.942 1.000 21.284 554 GLN BBB O 1
ATOM 7098 N N . PRO B 1 152 ? 34.063 -4.585 55.756 1.000 19.623 555 PRO BBB N 1
ATOM 7099 C CA . PRO B 1 152 ? 33.023 -4.396 56.764 1.000 19.389 555 PRO BBB CA 1
ATOM 7100 C C . PRO B 1 152 ? 32.105 -5.623 56.852 1.000 20.369 555 PRO BBB C 1
ATOM 7101 O O . PRO B 1 152 ? 31.959 -6.361 55.878 1.000 20.625 555 PRO BBB O 1
ATOM 7112 N N . GLN B 1 153 ? 31.523 -5.833 58.029 1.000 21.153 556 GLN BBB N 1
ATOM 7113 C CA . GLN B 1 153 ? 30.529 -6.897 58.283 1.000 22.169 556 GLN BBB CA 1
ATOM 7114 C C . GLN B 1 153 ? 29.239 -6.208 58.719 1.000 21.591 556 GLN BBB C 1
ATOM 7115 O O . GLN B 1 153 ? 29.195 -4.980 58.684 1.000 22.697 556 GLN BBB O 1
ATOM 7129 N N . GLY B 1 154 ? 28.204 -6.966 59.060 1.000 20.557 557 GLY BBB N 1
ATOM 7130 C CA . GLY B 1 154 ? 26.996 -6.376 59.653 1.000 20.400 557 GLY BBB CA 1
ATOM 7131 C C . GLY B 1 154 ? 26.349 -5.348 58.763 1.000 18.591 557 GLY BBB C 1
ATOM 7132 O O . GLY B 1 154 ? 26.198 -5.602 57.567 1.000 18.268 557 GLY BBB O 1
ATOM 7136 N N . ASP B 1 155 ? 25.982 -4.201 59.334 1.000 18.032 558 ASP BBB N 1
ATOM 7137 C CA . ASP B 1 155 ? 25.073 -3.222 58.709 1.000 16.615 558 ASP BBB CA 1
ATOM 7138 C C . ASP B 1 155 ? 25.620 -2.784 57.344 1.000 15.810 558 ASP BBB C 1
ATOM 7139 O O . ASP B 1 155 ? 24.860 -2.739 56.366 1.000 14.864 558 ASP BBB O 1
ATOM 7148 N N . ILE B 1 156 ? 26.893 -2.430 57.269 1.000 15.346 559 ILE BBB N 1
ATOM 7149 C CA . ILE B 1 156 ? 27.464 -1.893 56.005 1.000 15.159 559 ILE BBB CA 1
ATOM 7150 C C . ILE B 1 156 ? 27.471 -3.008 54.955 1.000 15.621 559 ILE BBB C 1
ATOM 7151 O O . ILE B 1 156 ? 27.158 -2.712 53.772 1.000 15.161 559 ILE BBB O 1
ATOM 7167 N N . ALA B 1 157 ? 27.874 -4.225 55.330 1.000 16.325 560 ALA BBB N 1
ATOM 7168 C CA . ALA B 1 157 ? 27.922 -5.365 54.384 1.000 16.782 560 ALA BBB CA 1
ATOM 7169 C C . ALA B 1 157 ? 26.506 -5.635 53.842 1.000 16.833 560 ALA BBB C 1
ATOM 7170 O O . ALA B 1 157 ? 26.350 -5.889 52.622 1.000 16.370 560 ALA BBB O 1
ATOM 7177 N N . VAL B 1 158 ? 25.497 -5.615 54.707 1.000 16.446 561 VAL BBB N 1
ATOM 7178 C CA . VAL B 1 158 ? 24.092 -5.916 54.296 1.000 16.550 561 VAL BBB CA 1
ATOM 7179 C C . VAL B 1 158 ? 23.616 -4.819 53.357 1.000 16.063 561 VAL BBB C 1
ATOM 7180 O O . VAL B 1 158 ? 23.052 -5.142 52.289 1.000 15.779 561 VAL BBB O 1
ATOM 7193 N N . LEU B 1 159 ? 23.810 -3.553 53.737 1.000 15.192 562 LEU BBB N 1
ATOM 7194 C CA . LEU B 1 159 ? 23.338 -2.432 52.887 1.000 14.971 562 LEU BBB CA 1
ATOM 7195 C C . LEU B 1 159 ? 24.093 -2.475 51.541 1.000 15.111 562 LEU BBB C 1
ATOM 7196 O O . LEU B 1 159 ? 23.490 -2.250 50.504 1.000 14.545 562 LEU BBB O 1
ATOM 7212 N N . ALA B 1 160 ? 25.408 -2.717 51.551 1.000 15.083 563 ALA BBB N 1
ATOM 7213 C CA . ALA B 1 160 ? 26.191 -2.843 50.299 1.000 15.481 563 ALA BBB CA 1
ATOM 7214 C C . ALA B 1 160 ? 25.584 -3.948 49.431 1.000 16.372 563 ALA BBB C 1
ATOM 7215 O O . ALA B 1 160 ? 25.476 -3.752 48.196 1.000 16.793 563 ALA BBB O 1
ATOM 7222 N N . SER B 1 161 ? 25.234 -5.095 50.017 1.000 16.943 564 SER BBB N 1
ATOM 7223 C CA . SER B 1 161 ? 24.683 -6.247 49.263 1.000 17.919 564 SER BBB CA 1
ATOM 7224 C C . SER B 1 161 ? 23.349 -5.831 48.635 1.000 17.530 564 SER BBB C 1
ATOM 7225 O O . SER B 1 161 ? 23.131 -6.112 47.458 1.000 18.072 564 SER BBB O 1
ATOM 7233 N N . ILE B 1 162 ? 22.514 -5.116 49.379 1.000 16.756 565 ILE BBB N 1
ATOM 7234 C CA . ILE B 1 162 ? 21.203 -4.655 48.861 1.000 16.704 565 ILE BBB CA 1
ATOM 7235 C C . ILE B 1 162 ? 21.448 -3.732 47.654 1.000 16.587 565 ILE BBB C 1
ATOM 7236 O O . ILE B 1 162 ? 20.865 -3.935 46.594 1.000 17.694 565 ILE BBB O 1
ATOM 7252 N N . ILE B 1 163 ? 22.343 -2.776 47.801 1.000 16.084 566 ILE BBB N 1
ATOM 7253 C CA . ILE B 1 163 ? 22.624 -1.762 46.755 1.000 15.612 566 ILE BBB CA 1
ATOM 7254 C C . ILE B 1 163 ? 23.177 -2.475 45.519 1.000 15.842 566 ILE BBB C 1
ATOM 7255 O O . ILE B 1 163 ? 22.678 -2.250 44.410 1.000 15.939 566 ILE BBB O 1
ATOM 7271 N N . ASN B 1 164 ? 24.205 -3.297 45.705 1.000 16.392 567 ASN BBB N 1
ATOM 7272 C CA . ASN B 1 164 ? 24.882 -3.960 44.566 1.000 17.327 567 ASN BBB CA 1
ATOM 7273 C C . ASN B 1 164 ? 23.925 -4.935 43.854 1.000 18.336 567 ASN BBB C 1
ATOM 7274 O O . ASN B 1 164 ? 23.985 -5.031 42.618 1.000 18.653 567 ASN BBB O 1
ATOM 7285 N N . THR B 1 165 ? 23.102 -5.669 44.598 1.000 18.688 568 THR BBB N 1
ATOM 7286 C CA . THR B 1 165 ? 22.108 -6.601 44.024 1.000 19.613 568 THR BBB CA 1
ATOM 7287 C C . THR B 1 165 ? 21.096 -5.810 43.185 1.000 20.055 568 THR BBB C 1
ATOM 7288 O O . THR B 1 165 ? 20.805 -6.228 42.039 1.000 20.365 568 THR BBB O 1
ATOM 7299 N N . MET B 1 166 ? 20.556 -4.729 43.731 1.000 19.928 569 MET BBB N 1
ATOM 7300 C CA . MET B 1 166 ? 19.535 -3.922 43.006 1.000 20.657 569 MET BBB CA 1
ATOM 7301 C C . MET B 1 166 ? 20.161 -3.429 41.690 1.000 20.604 569 MET BBB C 1
ATOM 7302 O O . MET B 1 166 ? 19.516 -3.533 40.640 1.000 21.201 569 MET BBB O 1
ATOM 7316 N N . TYR B 1 167 ? 21.394 -2.927 41.727 1.000 19.497 570 TYR BBB N 1
ATOM 7317 C CA . TYR B 1 167 ? 22.032 -2.343 40.520 1.000 20.061 570 TYR BBB CA 1
ATOM 7318 C C . TYR B 1 167 ? 22.337 -3.449 39.501 1.000 21.338 570 TYR BBB C 1
ATOM 7319 O O . TYR B 1 167 ? 22.147 -3.276 38.260 1.000 22.199 570 TYR BBB O 1
ATOM 7337 N N . SER B 1 168 ? 22.762 -4.612 39.992 1.000 21.481 571 SER BBB N 1
ATOM 7338 C CA . SER B 1 168 ? 23.100 -5.761 39.114 1.000 23.385 571 SER BBB CA 1
ATOM 7339 C C . SER B 1 168 ? 21.860 -6.216 38.312 1.000 24.223 571 SER BBB C 1
ATOM 7340 O O . SER B 1 168 ? 22.036 -6.734 37.203 1.000 24.538 571 SER BBB O 1
ATOM 7348 N N . GLN B 1 169 ? 20.655 -6.052 38.864 1.000 24.169 572 GLN BBB N 1
ATOM 7349 C CA . GLN B 1 169 ? 19.367 -6.503 38.270 1.000 26.012 572 GLN BBB CA 1
ATOM 7350 C C . GLN B 1 169 ? 18.780 -5.396 37.382 1.000 24.507 572 GLN BBB C 1
ATOM 7351 O O . GLN B 1 169 ? 17.775 -5.656 36.703 1.000 24.564 572 GLN BBB O 1
ATOM 7365 N N . ASN B 1 170 ? 19.317 -4.177 37.451 1.000 22.722 573 ASN BBB N 1
ATOM 7366 C CA . ASN B 1 170 ? 18.754 -2.999 36.734 1.000 22.734 573 ASN BBB CA 1
ATOM 7367 C C . ASN B 1 170 ? 19.764 -1.851 36.746 1.000 21.704 573 ASN BBB C 1
ATOM 7368 O O . ASN B 1 170 ? 19.712 -1.020 37.680 1.000 20.444 573 ASN BBB O 1
ATOM 7379 N N . SER B 1 171 ? 20.618 -1.792 35.723 1.000 22.569 574 SER BBB N 1
ATOM 7380 C CA . SER B 1 171 ? 21.687 -0.769 35.587 1.000 22.692 574 SER BBB CA 1
ATOM 7381 C C . SER B 1 171 ? 21.093 0.621 35.334 1.000 22.811 574 SER BBB C 1
ATOM 7382 O O . SER B 1 171 ? 21.863 1.598 35.429 1.000 23.302 574 SER BBB O 1
ATOM 7390 N N . SER B 1 172 ? 19.778 0.749 35.109 1.000 23.000 575 SER BBB N 1
ATOM 7391 C CA . SER B 1 172 ? 19.141 2.085 34.964 1.000 23.713 575 SER BBB CA 1
ATOM 7392 C C . SER B 1 172 ? 18.809 2.680 36.333 1.000 22.130 575 SER BBB C 1
ATOM 7393 O O . SER B 1 172 ? 18.518 3.882 36.381 1.000 22.314 575 SER BBB O 1
ATOM 7401 N N . LEU B 1 173 ? 18.853 1.901 37.412 1.000 21.611 576 LEU BBB N 1
ATOM 7402 C CA . LEU B 1 173 ? 18.514 2.445 38.754 1.000 21.488 576 LEU BBB CA 1
ATOM 7403 C C . LEU B 1 173 ? 19.539 3.502 39.156 1.000 20.482 576 LEU BBB C 1
ATOM 7404 O O . LEU B 1 173 ? 20.732 3.242 39.045 1.000 19.886 576 LEU BBB O 1
ATOM 7420 N N . LEU B 1 174 ? 19.059 4.670 39.570 1.000 19.353 577 LEU BBB N 1
ATOM 7421 C CA . LEU B 1 174 ? 19.907 5.721 40.154 1.000 18.943 577 LEU BBB CA 1
ATOM 7422 C C . LEU B 1 174 ? 19.961 5.473 41.657 1.000 17.953 577 LEU BBB C 1
ATOM 7423 O O . LEU B 1 174 ? 18.952 5.618 42.336 1.000 18.284 577 LEU BBB O 1
ATOM 7439 N N . ILE B 1 175 ? 21.094 5.012 42.139 1.000 16.666 578 ILE BBB N 1
ATOM 7440 C CA . ILE B 1 175 ? 21.263 4.651 43.566 1.000 15.566 578 ILE BBB CA 1
ATOM 7441 C C . ILE B 1 175 ? 22.241 5.655 44.157 1.000 14.769 578 ILE BBB C 1
ATOM 7442 O O . ILE B 1 175 ? 23.334 5.801 43.617 1.000 15.350 578 ILE BBB O 1
ATOM 7458 N N . THR B 1 176 ? 21.813 6.354 45.185 1.000 14.601 579 THR BBB N 1
ATOM 7459 C CA . THR B 1 176 ? 22.593 7.481 45.741 1.000 13.867 579 THR BBB CA 1
ATOM 7460 C C . THR B 1 176 ? 22.811 7.276 47.231 1.000 13.106 579 THR BBB C 1
ATOM 7461 O O . THR B 1 176 ? 22.023 6.580 47.864 1.000 12.568 579 THR BBB O 1
ATOM 7472 N N . LEU B 1 177 ? 23.870 7.893 47.765 1.000 12.533 580 LEU BBB N 1
ATOM 7473 C CA . LEU B 1 177 ? 24.101 7.983 49.218 1.000 12.425 580 LEU BBB CA 1
ATOM 7474 C C . LEU B 1 177 ? 24.086 9.459 49.581 1.000 12.138 580 LEU BBB C 1
ATOM 7475 O O . LEU B 1 177 ? 24.615 10.243 48.794 1.000 12.834 580 LEU BBB O 1
ATOM 7491 N N . THR B 1 178 ? 23.510 9.800 50.721 1.000 12.048 581 THR BBB N 1
ATOM 7492 C CA . THR B 1 178 ? 23.453 11.193 51.177 1.000 12.065 581 THR BBB CA 1
ATOM 7493 C C . THR B 1 178 ? 23.996 11.281 52.592 1.000 11.793 581 THR BBB C 1
ATOM 7494 O O . THR B 1 178 ? 23.288 11.486 53.560 1.000 11.020 581 THR BBB O 1
ATOM 7505 N N . PRO B 1 179 ? 25.321 11.102 52.727 1.000 11.922 582 PRO BBB N 1
ATOM 7506 C CA . PRO B 1 179 ? 25.957 11.132 54.029 1.000 12.201 582 PRO BBB CA 1
ATOM 7507 C C . PRO B 1 179 ? 26.034 12.507 54.697 1.000 12.342 582 PRO BBB C 1
ATOM 7508 O O . PRO B 1 179 ? 26.080 13.540 54.028 1.000 12.925 582 PRO BBB O 1
ATOM 7519 N N . GLN B 1 180 ? 26.124 12.473 56.013 1.000 12.711 583 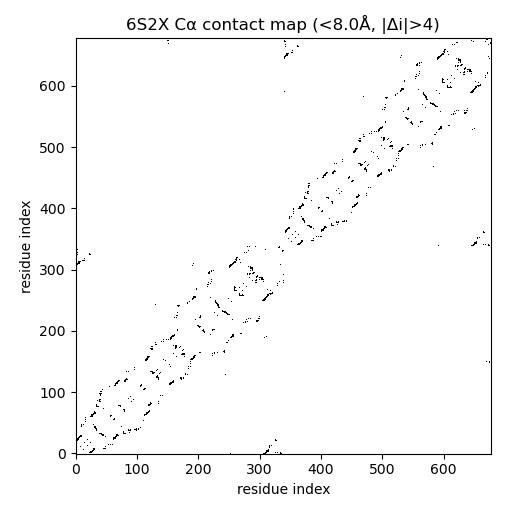GLN BBB N 1
ATOM 7520 C CA . GLN B 1 180 ? 26.630 13.611 56.818 1.000 13.196 583 GLN BBB CA 1
ATOM 7521 C C . GLN B 1 180 ? 28.152 13.649 56.693 1.000 13.202 583 GLN BBB C 1
ATOM 7522 O O . GLN B 1 180 ? 28.770 12.603 56.393 1.000 13.053 583 GLN BBB O 1
ATOM 7536 N N . VAL B 1 181 ? 28.767 14.795 56.921 1.000 14.135 584 VAL BBB N 1
ATOM 7537 C CA . VAL B 1 181 ? 30.233 14.919 56.673 1.000 14.395 584 VAL BBB CA 1
ATOM 7538 C C . VAL B 1 181 ? 30.990 13.962 57.585 1.000 14.105 584 VAL BBB C 1
ATOM 7539 O O . VAL B 1 181 ? 31.976 13.410 57.111 1.000 13.768 584 VAL BBB O 1
ATOM 7552 N N . ALA B 1 182 ? 30.599 13.771 58.842 1.000 13.638 585 ALA BBB N 1
ATOM 7553 C CA . ALA B 1 182 ? 31.346 12.846 59.742 1.000 13.691 585 ALA BBB CA 1
ATOM 7554 C C . ALA B 1 182 ? 31.429 11.456 59.091 1.000 13.181 585 ALA BBB C 1
ATOM 7555 O O . ALA B 1 182 ? 32.428 10.724 59.309 1.000 13.319 585 ALA BBB O 1
ATOM 7562 N N . ASN B 1 183 ? 30.406 11.098 58.323 1.000 12.707 586 ASN BBB N 1
ATOM 7563 C CA . ASN B 1 183 ? 30.300 9.735 57.729 1.000 12.389 586 ASN BBB CA 1
ATOM 7564 C C . ASN B 1 183 ? 31.354 9.539 56.619 1.000 12.720 586 ASN BBB C 1
ATOM 7565 O O . ASN B 1 183 ? 31.701 8.359 56.335 1.000 13.143 586 ASN BBB O 1
ATOM 7576 N N . ILE B 1 184 ? 31.827 10.611 55.970 1.000 12.474 587 ILE BBB N 1
ATOM 7577 C CA . ILE B 1 184 ? 32.702 10.509 54.761 1.000 12.803 587 ILE BBB CA 1
ATOM 7578 C C . ILE B 1 184 ? 34.028 11.265 54.891 1.000 12.738 587 ILE BBB C 1
ATOM 7579 O O . ILE B 1 184 ? 34.861 11.097 53.999 1.000 13.533 587 ILE BBB O 1
ATOM 7595 N N . ALA B 1 185 ? 34.219 12.093 55.907 1.000 12.967 588 ALA BBB N 1
ATOM 7596 C CA . ALA B 1 185 ? 35.445 12.923 55.991 1.000 13.458 588 ALA BBB CA 1
ATOM 7597 C C . ALA B 1 185 ? 36.600 12.071 56.496 1.000 13.917 588 ALA BBB C 1
ATOM 7598 O O . ALA B 1 185 ? 36.381 11.149 57.272 1.000 14.412 588 ALA BBB O 1
ATOM 7605 N N . ALA B 1 186 ? 37.822 12.397 56.085 1.000 14.328 589 ALA BBB N 1
ATOM 7606 C CA . ALA B 1 186 ? 39.043 11.702 56.567 1.000 14.478 589 ALA BBB CA 1
ATOM 7607 C C . ALA B 1 186 ? 39.013 11.615 58.101 1.000 14.858 589 ALA BBB C 1
ATOM 7608 O O . ALA B 1 186 ? 38.826 12.630 58.788 1.000 15.148 589 ALA BBB O 1
ATOM 7615 N N . THR B 1 187 ? 39.143 10.408 58.628 1.000 14.892 590 THR BBB N 1
ATOM 7616 C CA . THR B 1 187 ? 38.983 10.124 60.063 1.000 15.632 590 THR BBB CA 1
ATOM 7617 C C . THR B 1 187 ? 39.758 8.868 60.423 1.000 16.543 590 THR BBB C 1
ATOM 7618 O O . THR B 1 187 ? 39.899 7.975 59.558 1.000 16.342 590 THR BBB O 1
ATOM 7629 N N . SER B 1 188 ? 40.140 8.778 61.690 1.000 17.274 591 SER BBB N 1
ATOM 7630 C CA . SER B 1 188 ? 40.637 7.534 62.314 1.000 18.784 591 SER BBB CA 1
ATOM 7631 C C . SER B 1 188 ? 39.439 6.689 62.770 1.000 18.421 591 SER BBB C 1
ATOM 7632 O O . SER B 1 188 ? 39.611 5.505 63.029 1.000 18.639 591 SER BBB O 1
ATOM 7640 N N . GLY B 1 189 ? 38.244 7.275 62.843 1.000 17.705 592 GLY BBB N 1
ATOM 7641 C CA . GLY B 1 189 ? 37.076 6.583 63.391 1.000 17.680 592 GLY BBB CA 1
ATOM 7642 C C . GLY B 1 189 ? 36.491 5.578 62.417 1.000 16.814 592 GLY BBB C 1
ATOM 7643 O O . GLY B 1 189 ? 36.689 5.682 61.187 1.000 16.825 592 GLY BBB O 1
ATOM 7647 N N . PHE B 1 190 ? 35.775 4.612 62.965 1.000 16.708 593 PHE BBB N 1
ATOM 7648 C CA . PHE B 1 190 ? 34.950 3.679 62.168 1.000 16.819 593 PHE BBB CA 1
ATOM 7649 C C . PHE B 1 190 ? 33.789 3.262 63.055 1.000 17.044 593 PHE BBB C 1
ATOM 7650 O O . PHE B 1 190 ? 33.936 2.296 63.823 1.000 18.193 593 PHE BBB O 1
ATOM 7667 N N . ASP B 1 191 ? 32.708 4.039 63.022 1.000 16.610 594 ASP BBB N 1
ATOM 7668 C CA . ASP B 1 191 ? 31.550 3.758 63.897 1.000 16.854 594 ASP BBB CA 1
ATOM 7669 C C . ASP B 1 191 ? 30.305 4.352 63.241 1.000 16.204 594 ASP BBB C 1
ATOM 7670 O O . ASP B 1 191 ? 30.362 4.729 62.056 1.000 15.234 594 ASP BBB O 1
ATOM 7679 N N . GLN B 1 192 ? 29.215 4.412 63.999 1.000 16.818 595 GLN BBB N 1
ATOM 7680 C CA . GLN B 1 192 ? 27.896 4.806 63.444 1.000 17.093 595 GLN BBB CA 1
ATOM 7681 C C . GLN B 1 192 ? 27.913 6.276 62.992 1.000 16.098 595 GLN BBB C 1
ATOM 7682 O O . GLN B 1 192 ? 26.967 6.690 62.289 1.000 15.970 595 GLN BBB O 1
ATOM 7696 N N . THR B 1 193 ? 28.905 7.058 63.415 1.000 15.540 596 THR BBB N 1
ATOM 7697 C CA . THR B 1 193 ? 29.059 8.489 63.050 1.000 15.233 596 THR BBB CA 1
ATOM 7698 C C . THR B 1 193 ? 30.234 8.674 62.093 1.000 14.409 596 THR BBB C 1
ATOM 7699 O O . THR B 1 193 ? 30.096 9.325 61.041 1.000 13.854 596 THR BBB O 1
ATOM 7710 N N . TRP B 1 194 ? 31.393 8.136 62.465 1.000 14.371 597 TRP BBB N 1
ATOM 7711 C CA . TRP B 1 194 ? 32.666 8.453 61.774 1.000 14.017 597 TRP BBB CA 1
ATOM 7712 C C . TRP B 1 194 ? 33.029 7.368 60.752 1.000 13.253 597 TRP BBB C 1
ATOM 7713 O O . TRP B 1 194 ? 33.261 6.226 61.155 1.000 13.560 597 TRP BBB O 1
ATOM 7734 N N . GLY B 1 195 ? 33.089 7.751 59.483 1.000 13.273 598 GLY BBB N 1
ATOM 7735 C CA . GLY B 1 195 ? 33.714 6.938 58.421 1.000 13.304 598 GLY BBB CA 1
ATOM 7736 C C . GLY B 1 195 ? 32.839 5.803 57.916 1.000 13.537 598 GLY BBB C 1
ATOM 7737 O O . GLY B 1 195 ? 33.298 5.075 57.014 1.000 13.651 598 GLY BBB O 1
ATOM 7741 N N . ASN B 1 196 ? 31.620 5.639 58.434 1.000 13.152 599 ASN BBB N 1
ATOM 7742 C CA . ASN B 1 196 ? 30.772 4.482 58.049 1.000 13.383 599 ASN BBB CA 1
ATOM 7743 C C . ASN B 1 196 ? 30.401 4.569 56.561 1.000 13.011 599 ASN BBB C 1
ATOM 7744 O O . ASN B 1 196 ? 30.455 3.529 55.862 1.000 13.309 599 ASN BBB O 1
ATOM 7755 N N . TYR B 1 197 ? 30.033 5.734 56.033 1.000 12.329 600 TYR BBB N 1
ATOM 7756 C CA . TYR B 1 197 ? 29.666 5.832 54.598 1.000 12.616 600 TYR BBB CA 1
ATOM 7757 C C . TYR B 1 197 ? 30.907 5.757 53.698 1.000 12.544 600 TYR BBB C 1
ATOM 7758 O O . TYR B 1 197 ? 30.803 5.233 52.585 1.000 12.729 600 TYR BBB O 1
ATOM 7776 N N . ALA B 1 198 ? 32.085 6.180 54.172 1.000 12.246 601 ALA BBB N 1
ATOM 7777 C CA . ALA B 1 198 ? 33.335 6.011 53.397 1.000 12.630 601 ALA BBB CA 1
ATOM 7778 C C . ALA B 1 198 ? 33.585 4.507 53.186 1.000 13.147 601 ALA BBB C 1
ATOM 7779 O O . ALA B 1 198 ? 33.925 4.085 52.070 1.000 13.788 601 ALA BBB O 1
ATOM 7786 N N . SER B 1 199 ? 33.417 3.717 54.243 1.000 12.943 602 SER BBB N 1
ATOM 7787 C CA . SER B 1 199 ? 33.541 2.244 54.178 1.000 13.678 602 SER BBB CA 1
ATOM 7788 C C . SER B 1 199 ? 32.495 1.711 53.191 1.000 13.498 602 SER BBB C 1
ATOM 7789 O O . SER B 1 199 ? 32.831 0.926 52.298 1.000 13.716 602 SER BBB O 1
ATOM 7797 N N . LEU B 1 200 ? 31.252 2.161 53.322 1.000 13.215 603 LEU BBB N 1
ATOM 7798 C CA . LEU B 1 200 ? 30.164 1.704 52.413 1.000 13.243 603 LEU BBB CA 1
ATOM 7799 C C . LEU B 1 200 ? 30.516 2.022 50.956 1.000 13.343 603 LEU BBB C 1
ATOM 7800 O O . LEU B 1 200 ? 30.284 1.176 50.065 1.000 13.624 603 LEU BBB O 1
ATOM 7816 N N . ILE B 1 201 ? 31.039 3.220 50.695 1.000 13.252 604 ILE BBB N 1
ATOM 7817 C CA . ILE B 1 201 ? 31.390 3.649 49.314 1.000 13.805 604 ILE BBB CA 1
ATOM 7818 C C . ILE B 1 201 ? 32.406 2.690 48.711 1.000 14.322 604 ILE BBB C 1
ATOM 7819 O O . ILE B 1 201 ? 32.260 2.344 47.501 1.000 14.578 604 ILE BBB O 1
ATOM 7835 N N . MET B 1 202 ? 33.409 2.240 49.464 1.000 14.819 605 MET BBB N 1
ATOM 7836 C CA . MET B 1 202 ? 34.399 1.328 48.859 1.000 15.826 605 MET BBB CA 1
ATOM 7837 C C . MET B 1 202 ? 33.725 0.030 48.409 1.000 15.713 605 MET BBB C 1
ATOM 7838 O O . MET B 1 202 ? 34.268 -0.624 47.491 1.000 16.431 605 MET BBB O 1
ATOM 7852 N N . GLN B 1 203 ? 32.611 -0.359 49.025 1.000 15.527 606 GLN BBB N 1
ATOM 7853 C CA . GLN B 1 203 ? 31.907 -1.630 48.700 1.000 16.368 606 GLN BBB CA 1
ATOM 7854 C C . GLN B 1 203 ? 30.857 -1.439 47.591 1.000 16.081 606 GLN BBB C 1
ATOM 7855 O O . GLN B 1 203 ? 30.380 -2.469 47.080 1.000 16.501 606 GLN BBB O 1
ATOM 7869 N N . THR B 1 204 ? 30.500 -0.209 47.220 1.000 15.654 607 THR BBB N 1
ATOM 7870 C CA . THR B 1 204 ? 29.293 0.048 46.381 1.000 15.635 607 THR BBB CA 1
ATOM 7871 C C . THR B 1 204 ? 29.575 1.010 45.218 1.000 15.770 607 THR BBB C 1
ATOM 7872 O O . THR B 1 204 ? 28.630 1.279 44.473 1.000 15.678 607 THR BBB O 1
ATOM 7883 N N . HIS B 1 205 ? 30.782 1.575 45.099 1.000 15.705 608 HIS BBB N 1
ATOM 7884 C CA . HIS B 1 205 ? 31.064 2.671 44.132 1.000 16.453 608 HIS BBB CA 1
ATOM 7885 C C . HIS B 1 205 ? 30.562 2.314 42.729 1.000 17.117 608 HIS BBB C 1
ATOM 7886 O O . HIS B 1 205 ? 30.115 3.249 42.006 1.000 17.714 608 HIS BBB O 1
ATOM 7901 N N . GLN B 1 206 ? 30.648 1.036 42.335 1.000 17.571 609 GLN BBB N 1
ATOM 7902 C CA . GLN B 1 206 ? 30.331 0.539 40.971 1.000 18.926 609 GLN BBB CA 1
ATOM 7903 C C . GLN B 1 206 ? 28.827 0.660 40.704 1.000 18.472 609 GLN BBB C 1
ATOM 7904 O O . GLN B 1 206 ? 28.428 0.519 39.539 1.000 20.039 609 GLN BBB O 1
ATOM 7918 N N . SER B 1 207 ? 28.027 0.870 41.750 1.000 17.408 610 SER BBB N 1
ATOM 7919 C CA . SER B 1 207 ? 26.546 0.854 41.688 1.000 17.123 610 SER BBB CA 1
ATOM 7920 C C . SER B 1 207 ? 25.975 2.250 41.880 1.000 16.581 610 SER BBB C 1
ATOM 7921 O O . SER B 1 207 ? 24.740 2.379 41.746 1.000 17.161 610 SER BBB O 1
ATOM 7929 N N . LEU B 1 208 ? 26.801 3.257 42.218 1.000 16.164 611 LEU BBB N 1
ATOM 7930 C CA . LEU B 1 208 ? 26.270 4.559 42.707 1.000 15.915 611 LEU BBB CA 1
ATOM 7931 C C . LEU B 1 208 ? 26.208 5.586 41.581 1.000 15.918 611 LEU BBB C 1
ATOM 7932 O O . LEU B 1 208 ? 27.218 5.802 40.888 1.000 16.826 611 LEU BBB O 1
ATOM 7948 N N . ALA B 1 209 ? 25.070 6.244 41.449 1.000 15.647 612 ALA BBB N 1
ATOM 7949 C CA . ALA B 1 209 ? 24.914 7.449 40.614 1.000 16.010 612 ALA BBB CA 1
ATOM 7950 C C . ALA B 1 209 ? 25.706 8.605 41.250 1.000 15.120 612 ALA BBB C 1
ATOM 7951 O O . ALA B 1 209 ? 26.472 9.267 40.544 1.000 14.912 612 ALA BBB O 1
ATOM 7958 N N . TRP B 1 210 ? 25.501 8.861 42.531 1.000 14.588 613 TRP BBB N 1
ATOM 7959 C CA . TRP B 1 210 ? 26.265 9.910 43.248 1.000 14.213 613 TRP BBB CA 1
ATOM 7960 C C . TRP B 1 210 ? 26.216 9.712 44.755 1.000 13.972 613 TRP BBB C 1
ATOM 7961 O O . TRP B 1 210 ? 25.354 8.993 45.288 1.000 13.166 613 TRP BBB O 1
ATOM 7982 N N . VAL B 1 211 ? 27.181 10.367 45.402 1.000 13.437 614 VAL BBB N 1
ATOM 7983 C CA . VAL B 1 211 ? 27.230 10.593 46.854 1.000 12.658 614 VAL BBB CA 1
ATOM 7984 C C . VAL B 1 211 ? 27.040 12.093 47.068 1.000 13.066 614 VAL BBB C 1
ATOM 7985 O O . VAL B 1 211 ? 27.846 12.870 46.510 1.000 13.421 614 VAL BBB O 1
ATOM 7998 N N . GLY B 1 212 ? 25.954 12.464 47.736 1.000 12.959 615 GLY BBB N 1
ATOM 7999 C CA . GLY B 1 212 ? 25.588 13.862 47.999 1.000 13.009 615 GLY BBB CA 1
ATOM 8000 C C . GLY B 1 212 ? 25.935 14.217 49.414 1.000 12.610 615 GLY BBB C 1
ATOM 8001 O O . GLY B 1 212 ? 25.388 13.630 50.342 1.000 13.230 615 GLY BBB O 1
ATOM 8005 N N . ILE B 1 213 ? 26.861 15.152 49.593 1.000 12.714 616 ILE BBB N 1
ATOM 8006 C CA . ILE B 1 213 ? 27.366 15.484 50.934 1.000 12.868 616 ILE BBB CA 1
ATOM 8007 C C . ILE B 1 213 ? 26.471 16.547 51.584 1.000 12.629 616 ILE BBB C 1
ATOM 8008 O O . ILE B 1 213 ? 26.240 17.580 50.993 1.000 13.122 616 ILE BBB O 1
ATOM 8024 N N . GLN B 1 214 ? 26.006 16.282 52.791 1.000 12.382 617 GLN BBB N 1
ATOM 8025 C CA . GLN B 1 214 ? 25.236 17.259 53.591 1.000 12.877 617 GLN BBB CA 1
ATOM 8026 C C . GLN B 1 214 ? 26.195 18.312 54.171 1.000 13.474 617 GLN BBB C 1
ATOM 8027 O O . GLN B 1 214 ? 26.730 18.110 55.267 1.000 13.974 617 GLN BBB O 1
ATOM 8041 N N . LEU B 1 215 ? 26.401 19.413 53.455 1.000 13.526 618 LEU BBB N 1
ATOM 8042 C CA . LEU B 1 215 ? 27.353 20.465 53.899 1.000 14.200 618 LEU BBB CA 1
ATOM 8043 C C . LEU B 1 215 ? 26.640 21.465 54.817 1.000 14.333 618 LEU BBB C 1
ATOM 8044 O O . LEU B 1 215 ? 26.695 22.690 54.589 1.000 14.837 618 LEU BBB O 1
ATOM 8060 N N . TYR B 1 216 ? 26.058 20.952 55.899 1.000 14.198 619 TYR BBB N 1
ATOM 8061 C CA . TYR B 1 216 ? 25.278 21.720 56.887 1.000 14.483 619 TYR BBB CA 1
ATOM 8062 C C . TYR B 1 216 ? 24.997 20.804 58.082 1.000 13.939 619 TYR BBB C 1
ATOM 8063 O O . TYR B 1 216 ? 25.227 19.545 57.992 1.000 13.894 619 TYR BBB O 1
ATOM 8081 N N . ASN B 1 217 ? 24.491 21.400 59.159 1.000 14.401 620 ASN BBB N 1
ATOM 8082 C CA . ASN B 1 217 ? 24.043 20.672 60.375 1.000 14.719 620 ASN BBB CA 1
ATOM 8083 C C . ASN B 1 217 ? 25.206 19.819 60.889 1.000 14.775 620 ASN BBB C 1
ATOM 8084 O O . ASN B 1 217 ? 25.010 18.618 61.136 1.000 14.187 620 ASN BBB O 1
ATOM 8095 N N . THR B 1 218 ? 26.385 20.396 61.008 1.000 14.584 621 THR BBB N 1
ATOM 8096 C CA . THR B 1 218 ? 27.592 19.629 61.394 1.000 14.970 621 THR BBB CA 1
ATOM 8097 C C . THR B 1 218 ? 28.638 20.549 62.009 1.000 16.206 621 THR BBB C 1
ATOM 8098 O O . THR B 1 218 ? 28.719 21.735 61.620 1.000 16.334 621 THR BBB O 1
ATOM 8109 N N . GLY B 1 219 ? 29.433 20.018 62.932 1.000 16.104 622 GLY BBB N 1
ATOM 8110 C CA . GLY B 1 219 ? 30.724 20.641 63.263 1.000 17.381 622 GLY BBB CA 1
ATOM 8111 C C . GLY B 1 219 ? 31.748 20.410 62.156 1.000 16.878 622 GLY BBB C 1
ATOM 8112 O O . GLY B 1 219 ? 31.449 19.736 61.140 1.000 16.350 622 GLY BBB O 1
ATOM 8116 N N . CYS B 1 220 ? 32.974 20.875 62.375 1.000 18.076 623 CYS BBB N 1
ATOM 8117 C CA . CYS B 1 220 ? 34.015 20.682 61.357 1.000 17.587 623 CYS BBB CA 1
ATOM 8118 C C . CYS B 1 220 ? 34.357 19.189 61.280 1.000 16.921 623 CYS BBB C 1
ATOM 8119 O O . CYS B 1 220 ? 34.163 18.456 62.271 1.000 17.015 623 CYS BBB O 1
ATOM 8126 N N . ALA B 1 221 ? 34.891 18.791 60.142 1.000 16.694 624 ALA BBB N 1
ATOM 8127 C CA . ALA B 1 221 ? 35.503 17.460 59.938 1.000 16.315 624 ALA BBB CA 1
ATOM 8128 C C . ALA B 1 221 ? 36.785 17.634 59.119 1.000 16.621 624 ALA BBB C 1
ATOM 8129 O O . ALA B 1 221 ? 37.008 18.715 58.553 1.000 16.147 624 ALA BBB O 1
ATOM 8136 N N . PHE B 1 222 ? 37.623 16.602 59.058 1.000 16.711 625 PHE BBB N 1
ATOM 8137 C CA . PHE B 1 222 ? 38.990 16.759 58.525 1.000 17.507 625 PHE BBB CA 1
ATOM 8138 C C . PHE B 1 222 ? 39.006 16.641 57.007 1.000 16.568 625 PHE BBB C 1
ATOM 8139 O O . PHE B 1 222 ? 38.357 15.757 56.436 1.000 15.964 625 PHE BBB O 1
ATOM 8156 N N . GLY B 1 223 ? 39.780 17.521 56.394 1.000 16.280 626 GLY BBB N 1
ATOM 8157 C CA . GLY B 1 223 ? 40.308 17.315 55.035 1.000 16.298 626 GLY BBB CA 1
ATOM 8158 C C . GLY B 1 223 ? 41.479 16.350 55.092 1.000 16.851 626 GLY BBB C 1
ATOM 8159 O O . GLY B 1 223 ? 42.008 16.052 56.207 1.000 17.122 626 GLY BBB O 1
ATOM 8163 N N . ILE B 1 224 ? 41.967 15.932 53.937 1.000 17.077 627 ILE BBB N 1
ATOM 8164 C CA . ILE B 1 224 ? 43.131 15.002 53.884 1.000 18.183 627 ILE BBB CA 1
ATOM 8165 C C . ILE B 1 224 ? 44.403 15.759 54.266 1.000 19.286 627 ILE BBB C 1
ATOM 8166 O O . ILE B 1 224 ? 45.447 15.120 54.375 1.000 20.385 627 ILE BBB O 1
ATOM 8182 N N . ASP B 1 225 ? 44.328 17.086 54.417 1.000 19.446 628 ASP BBB N 1
ATOM 8183 C CA . ASP B 1 225 ? 45.432 17.941 54.920 1.000 20.729 628 ASP BBB CA 1
ATOM 8184 C C . ASP B 1 225 ? 45.452 18.002 56.451 1.000 21.028 628 ASP BBB C 1
ATOM 8185 O O . ASP B 1 225 ? 46.332 18.718 56.984 1.000 21.974 628 ASP BBB O 1
ATOM 8194 N N . GLN B 1 226 ? 44.577 17.279 57.143 1.000 20.943 629 GLN BBB N 1
ATOM 8195 C CA . GLN B 1 226 ? 44.511 17.206 58.633 1.000 22.480 629 GLN BBB CA 1
ATOM 8196 C C . GLN B 1 226 ? 43.981 18.527 59.206 1.000 22.006 629 GLN BBB C 1
ATOM 8197 O O . GLN B 1 226 ? 44.181 18.753 60.393 1.000 22.882 629 GLN BBB O 1
ATOM 8211 N N . VAL B 1 227 ? 43.338 19.363 58.393 1.000 21.106 630 VAL BBB N 1
ATOM 8212 C CA . VAL B 1 227 ? 42.695 20.623 58.856 1.000 20.786 630 VAL BBB CA 1
ATOM 8213 C C . VAL B 1 227 ? 41.197 20.346 59.019 1.000 19.655 630 VAL BBB C 1
ATOM 8214 O O . VAL B 1 227 ? 40.639 19.648 58.189 1.000 18.095 630 VAL BBB O 1
ATOM 8227 N N . CYS B 1 228 ? 40.597 20.848 60.102 1.000 19.578 631 CYS BBB N 1
ATOM 8228 C CA . CYS B 1 228 ? 39.172 20.644 60.422 1.000 18.927 631 CYS BBB CA 1
ATOM 8229 C C . CYS B 1 228 ? 38.380 21.808 59.812 1.000 18.646 631 CYS BBB C 1
ATOM 8230 O O . CYS B 1 228 ? 38.585 22.967 60.267 1.000 19.427 631 CYS BBB O 1
ATOM 8237 N N . TYR B 1 229 ? 37.543 21.526 58.818 1.000 17.558 632 TYR BBB N 1
ATOM 8238 C CA . TYR B 1 229 ? 36.743 22.526 58.066 1.000 17.625 632 TYR BBB CA 1
ATOM 8239 C C . TYR B 1 229 ? 35.272 22.306 58.407 1.000 16.808 632 TYR BBB C 1
ATOM 8240 O O . TYR B 1 229 ? 34.817 21.146 58.437 1.000 16.088 632 TYR BBB O 1
ATOM 8258 N N . GLY B 1 230 ? 34.568 23.388 58.712 1.000 17.659 633 GLY BBB N 1
ATOM 8259 C CA . GLY B 1 230 ? 33.116 23.310 58.918 1.000 17.359 633 GLY BBB CA 1
ATOM 8260 C C . GLY B 1 230 ? 32.403 24.285 58.003 1.000 17.534 633 GLY BBB C 1
ATOM 8261 O O . GLY B 1 230 ? 33.024 25.059 57.293 1.000 17.071 633 GLY BBB O 1
ATOM 8265 N N . PRO B 1 231 ? 31.062 24.266 57.998 1.000 17.576 634 PRO BBB N 1
ATOM 8266 C CA . PRO B 1 231 ? 30.300 25.107 57.080 1.000 17.829 634 PRO BBB CA 1
ATOM 8267 C C . PRO B 1 231 ? 30.470 26.612 57.335 1.000 18.747 634 PRO BBB C 1
ATOM 8268 O O . PRO B 1 231 ? 30.377 27.365 56.387 1.000 19.379 634 PRO BBB O 1
ATOM 8279 N N . THR B 1 232 ? 30.777 27.030 58.556 1.000 19.600 635 THR BBB N 1
ATOM 8280 C CA . THR B 1 232 ? 31.151 28.432 58.842 1.000 21.864 635 THR BBB CA 1
ATOM 8281 C C . THR B 1 232 ? 32.673 28.498 58.829 1.000 21.634 635 THR BBB C 1
ATOM 8282 O O . THR B 1 232 ? 33.329 27.611 59.385 1.000 21.360 635 THR BBB O 1
ATOM 8293 N N . PRO B 1 233 ? 33.271 29.520 58.184 1.000 21.820 636 PRO BBB N 1
ATOM 8294 C CA . PRO B 1 233 ? 32.540 30.623 57.561 1.000 22.069 636 PRO BBB CA 1
ATOM 8295 C C . PRO B 1 233 ? 32.029 30.319 56.143 1.000 21.444 636 PRO BBB C 1
ATOM 8296 O O . PRO B 1 233 ? 32.698 29.616 55.407 1.000 20.582 636 PRO BBB O 1
ATOM 8307 N N . THR B 1 234 ? 30.871 30.867 55.767 1.000 21.524 637 THR BBB N 1
ATOM 8308 C CA . THR B 1 234 ? 30.187 30.486 54.501 1.000 21.272 637 THR BBB CA 1
ATOM 8309 C C . THR B 1 234 ? 30.691 31.311 53.314 1.000 21.922 637 THR BBB C 1
ATOM 8310 O O . THR B 1 234 ? 30.200 31.038 52.186 1.000 22.076 637 THR BBB O 1
ATOM 8321 N N . ASP B 1 235 ? 31.663 32.211 53.520 1.000 23.317 638 ASP BBB N 1
ATOM 8322 C CA . ASP B 1 235 ? 32.177 33.121 52.461 1.000 25.005 638 ASP BBB CA 1
ATOM 8323 C C . ASP B 1 235 ? 33.447 32.536 51.829 1.000 24.787 638 ASP BBB C 1
ATOM 8324 O O . ASP B 1 235 ? 34.106 33.249 51.078 1.000 27.088 638 ASP BBB O 1
ATOM 8333 N N . THR B 1 236 ? 33.777 31.284 52.117 1.000 24.027 639 THR BBB N 1
ATOM 8334 C CA . THR B 1 236 ? 34.878 30.580 51.426 1.000 23.455 639 THR BBB CA 1
ATOM 8335 C C . THR B 1 236 ? 34.400 29.191 51.058 1.000 21.411 639 THR BBB C 1
ATOM 8336 O O . THR B 1 236 ? 33.653 28.563 51.808 1.000 20.210 639 THR BBB O 1
ATOM 8347 N N . PRO B 1 237 ? 34.833 28.648 49.905 1.000 20.263 640 PRO BBB N 1
ATOM 8348 C CA . PRO B 1 237 ? 34.428 27.291 49.534 1.000 19.036 640 PRO BBB CA 1
ATOM 8349 C C . PRO B 1 237 ? 35.245 26.168 50.182 1.000 18.105 640 PRO BBB C 1
ATOM 8350 O O . PRO B 1 237 ? 35.008 25.016 49.863 1.000 17.536 640 PRO BBB O 1
ATOM 8361 N N . ASP B 1 238 ? 36.205 26.502 51.045 1.000 18.444 641 ASP BBB N 1
ATOM 8362 C CA . ASP B 1 238 ? 37.162 25.522 51.631 1.000 18.281 641 ASP BBB CA 1
ATOM 8363 C C . ASP B 1 238 ? 36.436 24.276 52.132 1.000 17.353 641 ASP BBB C 1
ATOM 8364 O O . ASP B 1 238 ? 36.890 23.158 51.834 1.000 17.178 641 ASP BBB O 1
ATOM 8373 N N . PHE B 1 239 ? 35.379 24.445 52.922 1.000 16.885 642 PHE BBB N 1
ATOM 8374 C CA . PHE B 1 239 ? 34.674 23.281 53.529 1.000 16.129 642 PHE BBB CA 1
ATOM 8375 C C . PHE B 1 239 ? 34.148 22.348 52.428 1.000 15.556 642 PHE BBB C 1
ATOM 8376 O O . PHE B 1 239 ? 34.408 21.133 52.442 1.000 14.689 642 PHE BBB O 1
ATOM 8393 N N . SER B 1 240 ? 33.359 22.907 51.511 1.000 15.834 643 SER BBB N 1
ATOM 8394 C CA . SER B 1 240 ? 32.736 22.180 50.380 1.000 15.785 643 SER BBB CA 1
ATOM 8395 C C . SER B 1 240 ? 33.819 21.438 49.605 1.000 15.938 643 SER BBB C 1
ATOM 8396 O O . SER B 1 240 ? 33.650 20.256 49.301 1.000 15.804 643 SER BBB O 1
ATOM 8404 N N . VAL B 1 241 ? 34.902 22.138 49.283 1.000 16.377 644 VAL BBB N 1
ATOM 8405 C CA . VAL B 1 241 ? 36.016 21.574 48.483 1.000 16.591 644 VAL BBB CA 1
ATOM 8406 C C . VAL B 1 241 ? 36.729 20.474 49.270 1.000 16.111 644 VAL BBB C 1
ATOM 8407 O O . VAL B 1 241 ? 36.976 19.393 48.678 1.000 15.928 644 VAL BBB O 1
ATOM 8420 N N . ALA B 1 242 ? 37.066 20.701 50.538 1.000 16.140 645 ALA BBB N 1
ATOM 8421 C CA . ALA B 1 242 ? 37.806 19.693 51.333 1.000 16.072 645 ALA BBB CA 1
ATOM 8422 C C . ALA B 1 242 ? 36.976 18.409 51.483 1.000 15.304 645 ALA BBB C 1
ATOM 8423 O O . ALA B 1 242 ? 37.559 17.311 51.490 1.000 15.012 645 ALA BBB O 1
ATOM 8430 N N . MET B 1 243 ? 35.672 18.530 51.695 1.000 15.238 646 MET BBB N 1
ATOM 8431 C CA . MET B 1 243 ? 34.801 17.350 51.913 1.000 14.821 646 MET BBB CA 1
ATOM 8432 C C . MET B 1 243 ? 34.693 16.561 50.605 1.000 14.583 646 MET BBB C 1
ATOM 8433 O O . MET B 1 243 ? 34.800 15.317 50.644 1.000 14.717 646 MET BBB O 1
ATOM 8447 N N . ALA B 1 244 ? 34.485 17.224 49.472 1.000 14.674 647 ALA BBB N 1
ATOM 8448 C CA . ALA B 1 244 ? 34.454 16.547 48.159 1.000 14.832 647 ALA BBB CA 1
ATOM 8449 C C . ALA B 1 244 ? 35.794 15.842 47.930 1.000 15.281 647 ALA BBB C 1
ATOM 8450 O O . ALA B 1 244 ? 35.819 14.676 47.467 1.000 15.113 647 ALA BBB O 1
ATOM 8457 N N . THR B 1 245 ? 36.892 16.531 48.245 1.000 15.257 648 THR BBB N 1
ATOM 8458 C CA . THR B 1 245 ? 38.261 15.996 48.055 1.000 15.836 648 THR BBB CA 1
ATOM 8459 C C . THR B 1 245 ? 38.408 14.717 48.885 1.000 15.380 648 THR BBB C 1
ATOM 8460 O O . THR B 1 245 ? 39.031 13.739 48.384 1.000 16.316 648 THR BBB O 1
ATOM 8471 N N . ASP B 1 246 ? 37.871 14.703 50.109 1.000 15.024 649 ASP BBB N 1
ATOM 8472 C CA . ASP B 1 246 ? 37.956 13.503 50.974 1.000 15.177 649 ASP BBB CA 1
ATOM 8473 C C . ASP B 1 246 ? 37.348 12.284 50.249 1.000 15.592 649 ASP BBB C 1
ATOM 8474 O O . ASP B 1 246 ? 37.779 11.159 50.511 1.000 16.066 649 ASP BBB O 1
ATOM 8483 N N . LEU B 1 247 ? 36.345 12.474 49.410 1.000 15.322 650 LEU BBB N 1
ATOM 8484 C CA . LEU B 1 247 ? 35.761 11.324 48.668 1.000 15.884 650 LEU BBB CA 1
ATOM 8485 C C . LEU B 1 247 ? 36.584 10.979 47.417 1.000 15.671 650 LEU BBB C 1
ATOM 8486 O O . LEU B 1 247 ? 36.524 9.803 46.987 1.000 15.535 650 LEU BBB O 1
ATOM 8502 N N . LEU B 1 248 ? 37.270 11.956 46.817 1.000 15.733 651 LEU BBB N 1
ATOM 8503 C CA . LEU B 1 248 ? 37.978 11.799 45.520 1.000 16.714 651 LEU BBB CA 1
ATOM 8504 C C . LEU B 1 248 ? 39.440 11.378 45.693 1.000 17.372 651 LEU BBB C 1
ATOM 8505 O O . LEU B 1 248 ? 40.084 11.132 44.653 1.000 18.761 651 LEU BBB O 1
ATOM 8521 N N . GLU B 1 249 ? 39.947 11.323 46.924 1.000 17.178 652 GLU BBB N 1
ATOM 8522 C CA . GLU B 1 249 ? 41.367 11.001 47.191 1.000 18.128 652 GLU BBB CA 1
ATOM 8523 C C . GLU B 1 249 ? 41.481 9.889 48.227 1.000 17.816 652 GLU BBB C 1
ATOM 8524 O O . GLU B 1 249 ? 40.620 9.818 49.134 1.000 17.516 652 GLU BBB O 1
ATOM 8536 N N . ASN B 1 250 ? 42.519 9.067 48.096 1.000 18.272 653 ASN BBB N 1
ATOM 8537 C CA . ASN B 1 250 ? 42.920 8.105 49.142 1.000 18.228 653 ASN BBB CA 1
ATOM 8538 C C . ASN B 1 250 ? 43.254 8.900 50.406 1.000 17.543 653 ASN BBB C 1
ATOM 8539 O O . ASN B 1 250 ? 43.847 9.995 50.279 1.000 18.378 653 ASN BBB O 1
ATOM 8550 N N . TRP B 1 251 ? 42.907 8.395 51.582 1.000 16.491 654 TRP BBB N 1
ATOM 8551 C CA . TRP B 1 251 ? 43.292 9.086 52.836 1.000 16.639 654 TRP BBB CA 1
ATOM 8552 C C . TRP B 1 251 ? 44.721 8.695 53.178 1.000 17.557 654 TRP BBB C 1
ATOM 8553 O O . TRP B 1 251 ? 45.030 7.510 53.350 1.000 18.488 654 TRP BBB O 1
ATOM 8574 N N . PRO B 1 252 ? 45.642 9.675 53.272 1.000 18.301 655 PRO BBB N 1
ATOM 8575 C CA . PRO B 1 252 ? 47.054 9.360 53.507 1.000 19.352 655 PRO BBB CA 1
ATOM 8576 C C . PRO B 1 252 ? 47.297 8.936 54.964 1.000 19.765 655 PRO BBB C 1
ATOM 8577 O O . PRO B 1 252 ? 46.693 9.500 55.867 1.000 18.764 655 PRO BBB O 1
ATOM 8588 N N . ALA B 1 253 ? 48.174 7.956 55.174 1.000 20.932 656 ALA BBB N 1
ATOM 8589 C CA . ALA B 1 253 ? 48.582 7.493 56.518 1.000 21.936 656 ALA BBB CA 1
ATOM 8590 C C . ALA B 1 253 ? 49.532 8.525 57.128 1.000 23.087 656 ALA BBB C 1
ATOM 8591 O O . ALA B 1 253 ? 49.661 8.571 58.350 1.000 21.911 656 ALA BBB O 1
ATOM 8598 N N . THR B 1 254 ? 50.247 9.258 56.279 1.000 24.950 657 THR BBB N 1
ATOM 8599 C CA . THR B 1 254 ? 51.249 10.255 56.695 1.000 27.921 657 THR BBB CA 1
ATOM 8600 C C . THR B 1 254 ? 51.017 11.536 55.907 1.000 28.835 657 THR BBB C 1
ATOM 8601 O O . THR B 1 254 ? 50.763 11.426 54.680 1.000 28.576 657 THR BBB O 1
ATOM 8612 N N . VAL B 1 255 ? 51.139 12.682 56.574 1.000 29.540 658 VAL BBB N 1
ATOM 8613 C CA . VAL B 1 255 ? 51.115 14.019 55.923 1.000 30.426 658 VAL BBB CA 1
ATOM 8614 C C . VAL B 1 255 ? 52.319 14.773 56.462 1.000 31.894 658 VAL BBB C 1
ATOM 8615 O O . VAL B 1 255 ? 52.339 14.995 57.685 1.000 31.442 658 VAL BBB O 1
ATOM 8628 N N . ASN B 1 256 ? 53.282 15.084 55.587 1.000 33.050 659 ASN BBB N 1
ATOM 8629 C CA . ASN B 1 256 ? 54.466 15.912 55.934 1.000 34.485 659 ASN BBB CA 1
ATOM 8630 C C . ASN B 1 256 ? 55.148 15.333 57.181 1.000 34.031 659 ASN BBB C 1
ATOM 8631 O O . ASN B 1 256 ? 55.387 16.096 58.150 1.000 35.766 659 ASN BBB O 1
ATOM 8642 N N . GLY B 1 257 ? 55.484 14.046 57.146 1.000 31.651 660 GLY BBB N 1
ATOM 8643 C CA . GLY B 1 257 ? 56.248 13.355 58.196 1.000 31.391 660 GLY BBB CA 1
ATOM 8644 C C . GLY B 1 257 ? 55.429 13.052 59.455 1.000 29.223 660 GLY BBB C 1
ATOM 8645 O O . GLY B 1 257 ? 56.048 12.581 60.415 1.000 30.887 660 GLY BBB O 1
ATOM 8649 N N . ARG B 1 258 ? 54.132 13.312 59.474 1.000 26.468 661 ARG BBB N 1
ATOM 8650 C CA . ARG B 1 258 ? 53.279 13.078 60.674 1.000 25.025 661 ARG BBB CA 1
ATOM 8651 C C . ARG B 1 258 ? 52.264 11.979 60.404 1.000 23.371 661 ARG BBB C 1
ATOM 8652 O O . ARG B 1 258 ? 51.582 11.974 59.366 1.000 22.488 661 ARG BBB O 1
ATOM 8673 N N . PRO B 1 259 ? 52.001 11.100 61.389 1.000 22.928 662 PRO BBB N 1
ATOM 8674 C CA . PRO B 1 259 ? 50.920 10.129 61.234 1.000 21.713 662 PRO BBB CA 1
ATOM 8675 C C . PRO B 1 259 ? 49.551 10.797 61.356 1.000 20.771 662 PRO BBB C 1
ATOM 8676 O O . PRO B 1 259 ? 49.339 11.603 62.250 1.000 21.017 662 PRO BBB O 1
ATOM 8687 N N . THR B 1 260 ? 48.647 10.441 60.458 1.000 19.618 663 THR BBB N 1
ATOM 8688 C CA . THR B 1 260 ? 47.272 10.992 60.441 1.000 18.854 663 THR BBB CA 1
ATOM 8689 C C . THR B 1 260 ? 46.355 10.149 61.319 1.000 18.631 663 THR BBB C 1
ATOM 8690 O O . THR B 1 260 ? 45.364 10.711 61.775 1.000 18.898 663 THR BBB O 1
ATOM 8701 N N . GLY B 1 261 ? 46.616 8.846 61.444 1.000 18.897 664 GLY BBB N 1
ATOM 8702 C CA . GLY B 1 261 ? 45.661 7.844 61.964 1.000 18.622 664 GLY BBB CA 1
ATOM 8703 C C . GLY B 1 261 ? 44.468 7.621 61.046 1.000 17.734 664 GLY BBB C 1
ATOM 8704 O O . GLY B 1 261 ? 43.557 6.875 61.435 1.000 17.556 664 GLY BBB O 1
ATOM 8708 N N . PHE B 1 262 ? 44.473 8.140 59.820 1.000 17.239 665 PHE BBB N 1
ATOM 8709 C CA . PHE B 1 262 ? 43.309 7.998 58.913 1.000 16.828 665 PHE BBB CA 1
ATOM 8710 C C . PHE B 1 262 ? 43.081 6.528 58.553 1.000 16.849 665 PHE BBB C 1
ATOM 8711 O O . PHE B 1 262 ? 44.021 5.760 58.315 1.000 17.288 665 PHE BBB O 1
ATOM 8728 N N . GLN B 1 263 ? 41.811 6.137 58.492 1.000 16.439 666 GLN BBB N 1
ATOM 8729 C CA . GLN B 1 263 ? 41.432 4.825 57.948 1.000 16.820 666 GLN BBB CA 1
ATOM 8730 C C . GLN B 1 263 ? 41.921 4.739 56.501 1.000 16.689 666 GLN BBB C 1
ATOM 8731 O O . GLN B 1 263 ? 42.094 5.748 55.820 1.000 15.914 666 GLN BBB O 1
ATOM 8745 N N . PRO B 1 264 ? 42.170 3.514 55.996 1.000 17.302 667 PRO BBB N 1
ATOM 8746 C CA . PRO B 1 264 ? 42.730 3.332 54.654 1.000 17.751 667 PRO BBB CA 1
ATOM 8747 C C . PRO B 1 264 ? 41.660 3.427 53.564 1.000 17.112 667 PRO BBB C 1
ATOM 8748 O O . PRO B 1 264 ? 41.474 2.483 52.809 1.000 17.493 667 PRO BBB O 1
ATOM 8759 N N . TYR B 1 265 ? 40.995 4.569 53.480 1.000 16.247 668 TYR BBB N 1
ATOM 8760 C CA . TYR B 1 265 ? 40.045 4.873 52.392 1.000 15.735 668 TYR BBB CA 1
ATOM 8761 C C . TYR B 1 265 ? 40.820 4.991 51.075 1.000 16.576 668 TYR BBB C 1
ATOM 8762 O O . TYR B 1 265 ? 41.827 5.734 50.968 1.000 17.114 668 TYR BBB O 1
ATOM 8780 N N . ILE B 1 266 ? 40.363 4.227 50.101 1.000 16.884 669 ILE BBB N 1
ATOM 8781 C CA . ILE B 1 266 ? 40.825 4.277 48.692 1.000 18.138 669 ILE BBB CA 1
ATOM 8782 C C . ILE B 1 266 ? 39.659 4.866 47.897 1.000 17.208 669 ILE BBB C 1
ATOM 8783 O O . ILE B 1 266 ? 38.534 4.326 48.015 1.000 16.410 669 ILE BBB O 1
ATOM 8799 N N . SER B 1 267 ? 39.908 5.927 47.139 1.000 17.447 670 SER BBB N 1
ATOM 8800 C CA . SER B 1 267 ? 38.870 6.570 46.301 1.000 17.344 670 SER BBB CA 1
ATOM 8801 C C . SER B 1 267 ? 38.708 5.793 44.996 1.000 17.791 670 SER BBB C 1
ATOM 8802 O O . SER B 1 267 ? 39.649 5.730 44.207 1.000 18.309 670 SER BBB O 1
ATOM 8810 N N . TYR B 1 268 ? 37.508 5.276 44.773 1.000 18.379 671 TYR BBB N 1
ATOM 8811 C CA . TYR B 1 268 ? 37.082 4.633 43.513 1.000 19.546 671 TYR BBB CA 1
ATOM 8812 C C . TYR B 1 268 ? 36.015 5.495 42.837 1.000 19.428 671 TYR BBB C 1
ATOM 8813 O O . TYR B 1 268 ? 35.490 5.053 41.810 1.000 20.557 671 TYR BBB O 1
ATOM 8831 N N . LEU B 1 269 ? 35.724 6.691 43.360 1.000 18.608 672 LEU BBB N 1
ATOM 8832 C CA . LEU B 1 269 ? 34.650 7.542 42.784 1.000 18.469 672 LEU BBB CA 1
ATOM 8833 C C . LEU B 1 269 ? 35.206 8.433 41.668 1.000 19.686 672 LEU BBB C 1
ATOM 8834 O O . LEU B 1 269 ? 36.380 8.880 41.726 1.000 19.931 672 LEU BBB O 1
ATOM 8850 N N . ARG B 1 270 ? 34.372 8.676 40.668 1.000 20.529 673 ARG BBB N 1
ATOM 8851 C CA . ARG B 1 270 ? 34.620 9.685 39.616 1.000 22.308 673 ARG BBB CA 1
ATOM 8852 C C . ARG B 1 270 ? 34.003 10.999 40.075 1.000 20.653 673 ARG BBB C 1
ATOM 8853 O O . ARG B 1 270 ? 33.060 11.016 40.858 1.000 18.406 673 ARG BBB O 1
ATOM 8874 N N . PRO B 1 271 ? 34.509 12.139 39.575 1.000 20.478 674 PRO BBB N 1
ATOM 8875 C CA . PRO B 1 271 ? 33.947 13.444 39.910 1.000 19.996 674 PRO BBB CA 1
ATOM 8876 C C . PRO B 1 271 ? 32.434 13.540 39.667 1.000 19.867 674 PRO BBB C 1
ATOM 8877 O O . PRO B 1 271 ? 31.749 14.158 40.460 1.000 18.527 674 PRO BBB O 1
ATOM 8888 N N . SER B 1 272 ? 31.938 12.875 38.631 1.000 20.278 675 SER BBB N 1
ATOM 8889 C CA . SER B 1 272 ? 30.494 12.887 38.291 1.000 20.405 675 SER BBB CA 1
ATOM 8890 C C . SER B 1 272 ? 29.673 12.205 39.401 1.000 18.534 675 SER BBB C 1
ATOM 8891 O O . SER B 1 272 ? 28.457 12.404 39.425 1.000 17.587 675 SER BBB O 1
ATOM 8899 N N . GLN B 1 273 ? 30.301 11.415 40.290 1.000 16.659 676 GLN BBB N 1
ATOM 8900 C CA . GLN B 1 273 ? 29.607 10.744 41.412 1.000 16.305 676 GLN BBB CA 1
ATOM 8901 C C . GLN B 1 273 ? 29.639 11.623 42.668 1.000 15.207 676 GLN BBB C 1
ATOM 8902 O O . GLN B 1 273 ? 29.234 11.152 43.726 1.000 15.604 676 GLN BBB O 1
ATOM 8916 N N . ILE B 1 274 ? 30.138 12.854 42.577 1.000 15.445 677 ILE BBB N 1
ATOM 8917 C CA . ILE B 1 274 ? 30.198 13.767 43.745 1.000 15.093 677 ILE BBB CA 1
ATOM 8918 C C . ILE B 1 274 ? 29.173 14.875 43.567 1.000 14.683 677 ILE BBB C 1
ATOM 8919 O O . ILE B 1 274 ? 29.241 15.602 42.586 1.000 15.411 677 ILE BBB O 1
ATOM 8935 N N . VAL B 1 275 ? 28.296 14.992 44.547 1.000 14.373 678 VAL BBB N 1
ATOM 8936 C CA . VAL B 1 275 ? 27.285 16.064 44.643 1.000 14.175 678 VAL BBB CA 1
ATOM 8937 C C . VAL B 1 275 ? 27.458 16.789 45.978 1.000 14.307 678 VAL BBB C 1
ATOM 8938 O O . VAL B 1 275 ? 27.708 16.129 47.011 1.000 13.690 678 VAL BBB O 1
ATOM 8951 N N . ILE B 1 276 ? 27.362 18.122 45.924 1.000 14.189 679 ILE BBB N 1
ATOM 8952 C CA . ILE B 1 276 ? 27.471 18.984 47.116 1.000 14.551 679 ILE BBB CA 1
ATOM 8953 C C . ILE B 1 276 ? 26.073 19.491 47.468 1.000 14.405 679 ILE BBB C 1
ATOM 8954 O O . ILE B 1 276 ? 25.376 20.005 46.599 1.000 15.303 679 ILE BBB O 1
ATOM 8970 N N . GLY B 1 277 ? 25.686 19.280 48.723 1.000 14.444 680 GLY BBB N 1
ATOM 8971 C CA . GLY B 1 277 ? 24.324 19.483 49.236 1.000 14.484 680 GLY BBB CA 1
ATOM 8972 C C . GLY B 1 277 ? 24.261 20.599 50.251 1.000 14.445 680 GLY BBB C 1
ATOM 8973 O O . GLY B 1 277 ? 25.134 20.669 51.141 1.000 14.108 680 GLY BBB O 1
ATOM 8977 N N . TYR B 1 278 ? 23.209 21.412 50.171 1.000 14.680 681 TYR BBB N 1
ATOM 8978 C CA . TYR B 1 278 ? 23.043 22.604 51.014 1.000 14.907 681 TYR BBB CA 1
ATOM 8979 C C . TYR B 1 278 ? 21.586 22.825 51.396 1.000 15.197 681 TYR BBB C 1
ATOM 8980 O O . TYR B 1 278 ? 20.676 22.343 50.730 1.000 15.396 681 TYR BBB O 1
ATOM 8998 N N . PRO B 1 279 ? 21.328 23.613 52.453 1.000 16.056 682 PRO BBB N 1
ATOM 8999 C CA . PRO B 1 279 ? 19.982 24.088 52.756 1.000 16.506 682 PRO BBB CA 1
ATOM 9000 C C . PRO B 1 279 ? 19.682 25.235 51.793 1.000 17.715 682 PRO BBB C 1
ATOM 9001 O O . PRO B 1 279 ? 20.502 26.143 51.640 1.000 18.449 682 PRO BBB O 1
ATOM 9012 N N . SER B 1 280 ? 18.511 25.215 51.166 1.000 17.499 683 SER BBB N 1
ATOM 9013 C CA . SER B 1 280 ? 18.033 26.373 50.375 1.000 18.100 683 SER BBB CA 1
ATOM 9014 C C . SER B 1 280 ? 17.311 27.337 51.297 1.000 18.720 683 SER BBB C 1
ATOM 9015 O O . SER B 1 280 ? 16.514 26.946 52.152 1.000 18.659 683 SER BBB O 1
ATOM 9023 N N . PRO B 1 281 ? 17.574 28.646 51.141 1.000 19.681 684 PRO BBB N 1
ATOM 9024 C CA . PRO B 1 281 ? 16.821 29.652 51.869 1.000 20.475 684 PRO BBB CA 1
ATOM 9025 C C . PRO B 1 281 ? 15.490 29.967 51.188 1.000 21.166 684 PRO BBB C 1
ATOM 9026 O O . PRO B 1 281 ? 15.385 29.886 49.971 1.000 21.167 684 PRO BBB O 1
ATOM 9037 N N . ASN B 1 282 ? 14.534 30.405 51.992 1.000 21.864 685 ASN BBB N 1
ATOM 9038 C CA . ASN B 1 282 ? 13.284 31.023 51.475 1.000 22.711 685 ASN BBB CA 1
ATOM 9039 C C . ASN B 1 282 ? 13.554 32.510 51.247 1.000 23.984 685 ASN BBB C 1
ATOM 9040 O O . ASN B 1 282 ? 14.693 32.959 51.421 1.000 23.622 685 ASN BBB O 1
ATOM 9051 N N . ALA B 1 283 ? 12.536 33.257 50.831 1.000 25.520 686 ALA BBB N 1
ATOM 9052 C CA . ALA B 1 283 ? 12.667 34.679 50.452 1.000 27.448 686 ALA BBB CA 1
ATOM 9053 C C . ALA B 1 283 ? 13.109 35.523 51.659 1.000 28.602 686 ALA BBB C 1
ATOM 9054 O O . ALA B 1 283 ? 13.628 36.619 51.441 1.000 30.337 686 ALA BBB O 1
ATOM 9061 N N . SER B 1 284 ? 12.873 35.046 52.880 1.000 28.813 687 SER BBB N 1
ATOM 9062 C CA . SER B 1 284 ? 13.179 35.761 54.149 1.000 30.531 687 SER BBB CA 1
ATOM 9063 C C . SER B 1 284 ? 14.570 35.373 54.665 1.000 29.383 687 SER BBB C 1
ATOM 9064 O O . SER B 1 284 ? 14.981 35.947 55.674 1.000 30.882 687 SER BBB O 1
ATOM 9072 N N . GLY B 1 285 ? 15.250 34.434 54.013 1.000 27.834 688 GLY BBB N 1
ATOM 9073 C CA . GLY B 1 285 ? 16.548 33.896 54.466 1.000 26.731 688 GLY BBB CA 1
ATOM 9074 C C . GLY B 1 285 ? 16.390 32.759 55.461 1.000 25.751 688 GLY BBB C 1
ATOM 9075 O O . GLY B 1 285 ? 17.420 32.242 55.905 1.000 25.847 688 GLY BBB O 1
ATOM 9079 N N . GLY B 1 286 ? 15.159 32.337 55.761 1.000 25.541 689 GLY BBB N 1
ATOM 9080 C CA . GLY B 1 286 ? 14.867 31.144 56.577 1.000 24.781 689 GLY BBB CA 1
ATOM 9081 C C . GLY B 1 286 ? 15.262 29.866 55.855 1.000 23.390 689 GLY BBB C 1
ATOM 9082 O O . GLY B 1 286 ? 15.321 29.856 54.606 1.000 22.723 689 GLY BBB O 1
ATOM 9086 N N . SER B 1 287 ? 15.529 28.793 56.595 1.000 22.597 690 SER BBB N 1
ATOM 9087 C CA . SER B 1 287 ? 15.996 27.512 56.017 1.000 21.608 690 SER BBB CA 1
ATOM 9088 C C . SER B 1 287 ? 15.659 26.369 56.970 1.000 21.413 690 SER BBB C 1
ATOM 9089 O O . SER B 1 287 ? 15.384 26.650 58.162 1.000 22.262 690 SER BBB O 1
ATOM 9097 N N . ASP B 1 288 ? 15.654 25.146 56.464 1.000 20.221 691 ASP BBB N 1
ATOM 9098 C CA . ASP B 1 288 ? 15.583 23.916 57.287 1.000 20.741 691 ASP BBB CA 1
ATOM 9099 C C . ASP B 1 288 ? 16.969 23.255 57.234 1.000 20.584 691 ASP BBB C 1
ATOM 9100 O O . ASP B 1 288 ? 17.136 22.276 56.572 1.000 22.989 691 ASP BBB O 1
ATOM 9109 N N . GLY B 1 289 ? 17.930 23.813 57.932 1.000 21.061 692 GLY BBB N 1
ATOM 9110 C CA . GLY B 1 289 ? 19.340 23.403 57.851 1.000 19.647 692 GLY BBB CA 1
ATOM 9111 C C . GLY B 1 289 ? 20.192 24.641 57.974 1.000 20.308 692 GLY BBB C 1
ATOM 9112 O O . GLY B 1 289 ? 19.805 25.702 57.450 1.000 20.556 692 GLY BBB O 1
ATOM 9116 N N . SER B 1 290 ? 21.305 24.541 58.694 1.000 19.827 693 SER BBB N 1
ATOM 9117 C CA . SER B 1 290 ? 22.123 25.710 59.085 1.000 21.381 693 SER BBB CA 1
ATOM 9118 C C . SER B 1 290 ? 23.590 25.316 59.026 1.000 19.416 693 SER BBB C 1
ATOM 9119 O O . SER B 1 290 ? 23.928 24.178 59.344 1.000 17.087 693 SER BBB O 1
ATOM 9127 N N . PRO B 1 291 ? 24.494 26.240 58.638 1.000 19.274 694 PRO BBB N 1
ATOM 9128 C CA . PRO B 1 291 ? 24.136 27.551 58.086 1.000 19.787 694 PRO BBB CA 1
ATOM 9129 C C . PRO B 1 291 ? 23.815 27.454 56.591 1.000 19.254 694 PRO BBB C 1
ATOM 9130 O O . PRO B 1 291 ? 24.010 26.408 56.001 1.000 18.614 694 PRO BBB O 1
ATOM 9141 N N . VAL B 1 292 ? 23.288 28.543 56.021 1.000 19.840 695 VAL BBB N 1
ATOM 9142 C CA . VAL B 1 292 ? 23.023 28.634 54.563 1.000 19.845 695 VAL BBB CA 1
ATOM 9143 C C . VAL B 1 292 ? 24.304 29.125 53.904 1.000 20.069 695 VAL BBB C 1
ATOM 9144 O O . VAL B 1 292 ? 24.778 30.207 54.280 1.000 20.935 695 VAL BBB O 1
ATOM 9157 N N . THR B 1 293 ? 24.832 28.350 52.970 1.000 19.957 696 THR BBB N 1
ATOM 9158 C CA . THR B 1 293 ? 25.975 28.751 52.120 1.000 20.023 696 THR BBB CA 1
ATOM 9159 C C . THR B 1 293 ? 25.398 29.448 50.895 1.000 20.361 696 THR BBB C 1
ATOM 9160 O O . THR B 1 293 ? 24.498 28.917 50.226 1.000 20.155 696 THR BBB O 1
ATOM 9171 N N . PRO B 1 294 ? 25.872 30.663 50.569 1.000 20.751 697 PRO BBB N 1
ATOM 9172 C CA . PRO B 1 294 ? 25.312 31.396 49.440 1.000 21.447 697 PRO BBB CA 1
ATOM 9173 C C . PRO B 1 294 ? 25.744 30.739 48.123 1.000 20.635 697 PRO BBB C 1
ATOM 9174 O O . PRO B 1 294 ? 26.762 30.076 48.035 1.000 19.711 697 PRO BBB O 1
ATOM 9185 N N . THR B 1 295 ? 24.955 30.954 47.080 1.000 20.616 698 THR BBB N 1
ATOM 9186 C CA . THR B 1 295 ? 25.246 30.365 45.751 1.000 20.507 698 THR BBB CA 1
ATOM 9187 C C . THR B 1 295 ? 26.602 30.848 45.228 1.000 21.089 698 THR BBB C 1
ATOM 9188 O O . THR B 1 295 ? 27.246 30.061 44.539 1.000 21.102 698 THR BBB O 1
ATOM 9199 N N . THR B 1 296 ? 27.043 32.068 45.543 1.000 21.957 699 THR BBB N 1
ATOM 9200 C CA . THR B 1 296 ? 28.373 32.557 45.113 1.000 22.817 699 THR BBB CA 1
ATOM 9201 C C . THR B 1 296 ? 29.451 31.616 45.649 1.000 21.632 699 THR BBB C 1
ATOM 9202 O O . THR B 1 296 ? 30.380 31.315 44.904 1.000 21.528 699 THR BBB O 1
ATOM 9213 N N . THR B 1 297 ? 29.332 31.144 46.887 1.000 20.946 700 THR BBB N 1
ATOM 9214 C CA . THR B 1 297 ? 30.339 30.219 47.478 1.000 20.340 700 THR BBB CA 1
ATOM 9215 C C . THR B 1 297 ? 30.222 28.846 46.817 1.000 19.285 700 THR BBB C 1
ATOM 9216 O O . THR B 1 297 ? 31.254 28.195 46.572 1.000 19.726 700 THR BBB O 1
ATOM 9227 N N . ILE B 1 298 ? 29.010 28.399 46.537 1.000 18.783 701 ILE BBB N 1
ATOM 9228 C CA . ILE B 1 298 ? 28.785 27.068 45.903 1.000 18.084 701 ILE BBB CA 1
ATOM 9229 C C . ILE B 1 298 ? 29.449 27.069 44.521 1.000 18.525 701 ILE BBB C 1
ATOM 9230 O O . ILE B 1 298 ? 30.149 26.098 44.187 1.000 17.526 701 ILE BBB O 1
ATOM 9246 N N . LYS B 1 299 ? 29.276 28.148 43.749 1.000 19.533 702 LYS BBB N 1
ATOM 9247 C CA . LYS B 1 299 ? 29.919 28.267 42.419 1.000 21.103 702 LYS BBB CA 1
ATOM 9248 C C . LYS B 1 299 ? 31.440 28.227 42.583 1.000 20.899 702 LYS BBB C 1
ATOM 9249 O O . LYS B 1 299 ? 32.107 27.535 41.783 1.000 21.067 702 LYS BBB O 1
ATOM 9268 N N . ARG B 1 300 ? 31.981 28.921 43.589 1.000 21.150 703 ARG BBB N 1
ATOM 9269 C CA . ARG B 1 300 ? 33.445 28.887 43.851 1.000 21.327 703 ARG BBB CA 1
ATOM 9270 C C . ARG B 1 300 ? 33.898 27.451 44.127 1.000 20.138 703 ARG BBB C 1
ATOM 9271 O O . ARG B 1 300 ? 34.972 27.055 43.659 1.000 20.258 703 ARG BBB O 1
ATOM 9292 N N . ALA B 1 301 ? 33.128 26.686 44.895 1.000 18.838 704 ALA BBB N 1
ATOM 9293 C CA . ALA B 1 301 ? 33.504 25.299 45.244 1.000 18.214 704 ALA BBB CA 1
ATOM 9294 C C . ALA B 1 301 ? 33.586 24.467 43.959 1.000 18.372 704 ALA BBB C 1
ATOM 9295 O O . ALA B 1 301 ? 34.564 23.707 43.790 1.000 18.762 704 ALA BBB O 1
ATOM 9302 N N . ILE B 1 302 ? 32.587 24.577 43.087 1.000 18.525 705 ILE BBB N 1
ATOM 9303 C CA . ILE B 1 302 ? 32.567 23.785 41.828 1.000 19.095 705 ILE BBB CA 1
ATOM 9304 C C . ILE B 1 302 ? 33.737 24.223 40.935 1.000 19.874 705 ILE BBB C 1
ATOM 9305 O O . ILE B 1 302 ? 34.417 23.341 40.362 1.000 20.324 705 ILE BBB O 1
ATOM 9321 N N . GLN B 1 303 ? 33.970 25.525 40.815 1.000 20.949 706 GLN BBB N 1
ATOM 9322 C CA . GLN B 1 303 ? 35.059 26.062 39.962 1.000 22.294 706 GLN BBB CA 1
ATOM 9323 C C . GLN B 1 303 ? 36.400 25.571 40.528 1.000 22.243 706 GLN BBB C 1
ATOM 9324 O O . GLN B 1 303 ? 37.279 25.183 39.744 1.000 23.375 706 GLN BBB O 1
ATOM 9338 N N . CYS B 1 304 ? 36.531 25.559 41.852 1.000 21.798 707 CYS BBB N 1
ATOM 9339 C CA . CYS B 1 304 ? 37.748 25.103 42.566 1.000 21.725 707 CYS BBB CA 1
ATOM 9340 C C . CYS B 1 304 ? 37.992 23.614 42.296 1.000 21.288 707 CYS BBB C 1
ATOM 9341 O O . CYS B 1 304 ? 39.120 23.233 41.946 1.000 21.633 707 CYS BBB O 1
ATOM 9348 N N . LEU B 1 305 ? 36.972 22.770 42.470 1.000 19.984 708 LEU BBB N 1
ATOM 9349 C CA . LEU B 1 305 ? 37.122 21.329 42.184 1.000 19.603 708 LEU BBB CA 1
ATOM 9350 C C . LEU B 1 305 ? 37.446 21.137 40.698 1.000 20.738 708 LEU BBB C 1
ATOM 9351 O O . LEU B 1 305 ? 38.186 20.213 40.362 1.000 20.291 708 LEU BBB O 1
ATOM 9367 N N . LYS B 1 306 ? 36.890 21.978 39.835 1.000 22.337 709 LYS BBB N 1
ATOM 9368 C CA . LYS B 1 306 ? 37.064 21.855 38.363 1.000 24.013 709 LYS BBB CA 1
ATOM 9369 C C . LYS B 1 306 ? 38.530 22.107 37.997 1.000 25.047 709 LYS BBB C 1
ATOM 9370 O O . LYS B 1 306 ? 39.070 21.334 37.176 1.000 25.815 709 LYS BBB O 1
ATOM 9389 N N . THR B 1 307 ? 39.135 23.168 38.539 1.000 25.318 710 THR BBB N 1
ATOM 9390 C CA . THR B 1 307 ? 40.403 23.758 38.028 1.000 26.810 710 THR BBB CA 1
ATOM 9391 C C . THR B 1 307 ? 41.570 23.612 39.013 1.000 26.268 710 THR BBB C 1
ATOM 9392 O O . THR B 1 307 ? 42.734 23.593 38.545 1.000 26.188 710 THR BBB O 1
ATOM 9403 N N . ALA B 1 308 ? 41.298 23.553 40.315 1.000 25.840 711 ALA BBB N 1
ATOM 9404 C CA . ALA B 1 308 ? 42.329 23.556 41.381 1.000 25.995 711 ALA BBB CA 1
ATOM 9405 C C . ALA B 1 308 ? 43.220 24.793 41.227 1.000 27.765 711 ALA BBB C 1
ATOM 9406 O O . ALA B 1 308 ? 44.434 24.685 41.507 1.000 28.762 711 ALA BBB O 1
ATOM 9413 N N . ILE B 1 309 ? 42.641 25.908 40.770 1.000 28.788 712 ILE BBB N 1
ATOM 9414 C CA . ILE B 1 309 ? 43.310 27.240 40.677 1.000 30.882 712 ILE BBB CA 1
ATOM 9415 C C . ILE B 1 309 ? 42.554 28.185 41.605 1.000 30.735 712 ILE BBB C 1
ATOM 9416 O O . ILE B 1 309 ? 41.340 28.365 41.389 1.000 31.040 712 ILE BBB O 1
ATOM 9432 N N . ALA B 1 310 ? 43.240 28.744 42.602 1.000 31.025 713 ALA BBB N 1
ATOM 9433 C CA . ALA B 1 310 ? 42.665 29.683 43.586 1.000 30.692 713 ALA BBB CA 1
ATOM 9434 C C . ALA B 1 310 ? 42.388 31.027 42.912 1.000 32.174 713 ALA BBB C 1
ATOM 9435 O O . ALA B 1 310 ? 43.156 31.437 42.006 1.000 32.628 713 ALA BBB O 1
ATOM 9442 N N . GLY B 1 311 ? 41.323 31.690 43.353 1.000 31.514 714 GLY BBB N 1
ATOM 9443 C CA . GLY B 1 311 ? 40.924 33.022 42.873 1.000 32.853 714 GLY BBB CA 1
ATOM 9444 C C . GLY B 1 311 ? 39.562 33.381 43.420 1.000 32.319 714 GLY BBB C 1
ATOM 9445 O O . GLY B 1 311 ? 38.929 32.490 44.039 1.000 30.960 714 GLY BBB O 1
ATOM 9449 N N . ASN B 1 312 ? 39.095 34.612 43.201 1.000 33.472 715 ASN BBB N 1
ATOM 9450 C CA . ASN B 1 312 ? 37.861 35.103 43.877 1.000 34.251 715 ASN BBB CA 1
ATOM 9451 C C . ASN B 1 312 ? 36.619 34.404 43.299 1.000 32.235 715 ASN BBB C 1
ATOM 9452 O O . ASN B 1 312 ? 35.565 34.539 43.920 1.000 31.171 715 ASN BBB O 1
ATOM 9463 N N . THR B 1 313 ? 36.728 33.676 42.180 1.000 31.246 716 THR BBB N 1
ATOM 9464 C CA . THR B 1 313 ? 35.621 32.856 41.604 1.000 30.037 716 THR BBB CA 1
ATOM 9465 C C . THR B 1 313 ? 35.895 31.357 41.774 1.000 28.081 716 THR BBB C 1
ATOM 9466 O O . THR B 1 313 ? 35.131 30.534 41.226 1.000 26.823 716 THR BBB O 1
ATOM 9477 N N . SER B 1 314 ? 36.946 30.998 42.506 1.000 27.302 717 SER BBB N 1
ATOM 9478 C CA . SER B 1 314 ? 37.474 29.616 42.570 1.000 26.186 717 SER BBB CA 1
ATOM 9479 C C . SER B 1 314 ? 38.081 29.492 43.958 1.000 25.215 717 SER BBB C 1
ATOM 9480 O O . SER B 1 314 ? 37.652 30.219 44.861 1.000 25.188 717 SER BBB O 1
ATOM 9488 N N . CYS B 1 315 ? 39.015 28.552 44.161 1.000 24.989 718 CYS BBB N 1
ATOM 9489 C CA . CYS B 1 315 ? 39.465 28.104 45.504 1.000 24.772 718 CYS BBB CA 1
ATOM 9490 C C . CYS B 1 315 ? 39.755 29.310 46.403 1.000 25.477 718 CYS BBB C 1
ATOM 9491 O O . CYS B 1 315 ? 40.205 30.376 45.896 1.000 26.448 718 CYS BBB O 1
ATOM 9498 N N . GLY B 1 316 ? 39.491 29.132 47.700 1.000 25.094 719 GLY BBB N 1
ATOM 9499 C CA . GLY B 1 316 ? 40.044 29.980 48.764 1.000 26.099 719 GLY BBB CA 1
ATOM 9500 C C . GLY B 1 316 ? 41.421 29.471 49.136 1.000 26.393 719 GLY BBB C 1
ATOM 9501 O O . GLY B 1 316 ? 42.180 29.078 48.221 1.000 27.170 719 GLY BBB O 1
ATOM 9505 N N . VAL B 1 317 ? 41.720 29.415 50.429 1.000 26.148 720 VAL BBB N 1
ATOM 9506 C CA . VAL B 1 317 ? 43.049 28.947 50.916 1.000 26.487 720 VAL BBB CA 1
ATOM 9507 C C . VAL B 1 317 ? 43.200 27.448 50.611 1.000 25.493 720 VAL BBB C 1
ATOM 9508 O O . VAL B 1 317 ? 44.313 27.027 50.222 1.000 25.749 720 VAL BBB O 1
ATOM 9521 N N . TYR B 1 318 ? 42.126 26.663 50.732 1.000 23.492 721 TYR BBB N 1
ATOM 9522 C CA . TYR B 1 318 ? 42.209 25.210 50.477 1.000 22.759 721 TYR BBB CA 1
ATOM 9523 C C . TYR B 1 318 ? 42.180 24.952 48.967 1.000 22.835 721 TYR BBB C 1
ATOM 9524 O O . TYR B 1 318 ? 41.179 25.260 48.299 1.000 22.362 721 TYR BBB O 1
ATOM 9542 N N . VAL B 1 319 ? 43.234 24.318 48.461 1.000 23.470 722 VAL BBB N 1
ATOM 9543 C CA . VAL B 1 319 ? 43.305 23.906 47.030 1.000 24.423 722 VAL BBB CA 1
ATOM 9544 C C . VAL B 1 319 ? 43.462 22.393 46.991 1.000 24.263 722 VAL BBB C 1
ATOM 9545 O O . VAL B 1 319 ? 44.358 21.849 47.631 1.000 24.245 722 VAL BBB O 1
ATOM 9558 N N . PRO B 1 320 ? 42.601 21.663 46.254 1.000 23.602 723 PRO BBB N 1
ATOM 9559 C CA . PRO B 1 320 ? 42.712 20.214 46.188 1.000 23.538 723 PRO BBB CA 1
ATOM 9560 C C . PRO B 1 320 ? 44.001 19.789 45.483 1.000 24.609 723 PRO BBB C 1
ATOM 9561 O O . PRO B 1 320 ? 44.648 20.600 44.818 1.000 24.674 723 PRO BBB O 1
ATOM 9572 N N . PRO B 1 321 ? 44.439 18.524 45.646 1.000 24.694 724 PRO BBB N 1
ATOM 9573 C CA . PRO B 1 321 ? 45.734 18.108 45.114 1.000 26.133 724 PRO BBB CA 1
ATOM 9574 C C . PRO B 1 321 ? 45.759 17.978 43.580 1.000 26.614 724 PRO BBB C 1
ATOM 9575 O O . PRO B 1 321 ? 46.820 17.829 43.028 1.000 27.234 724 PRO BBB O 1
ATOM 9586 N N . ARG B 1 322 ? 44.609 18.055 42.921 1.000 26.541 725 ARG BBB N 1
ATOM 9587 C CA . ARG B 1 322 ? 44.539 18.028 41.439 1.000 27.838 725 ARG BBB CA 1
ATOM 9588 C C . ARG B 1 322 ? 43.215 18.653 41.000 1.000 26.620 725 ARG BBB C 1
ATOM 9589 O O . ARG B 1 322 ? 42.323 18.750 41.842 1.000 24.349 725 ARG BBB O 1
ATOM 9610 N N . ALA B 1 323 ? 43.121 19.000 39.721 1.000 26.191 726 ALA BBB N 1
ATOM 9611 C CA . ALA B 1 323 ? 41.888 19.450 39.040 1.000 26.092 726 ALA BBB CA 1
ATOM 9612 C C . ALA B 1 323 ? 41.038 18.213 38.741 1.000 25.363 726 ALA BBB C 1
ATOM 9613 O O . ALA B 1 323 ? 41.587 17.268 38.144 1.000 26.750 726 ALA BBB O 1
ATOM 9620 N N . TYR B 1 324 ? 39.751 18.233 39.073 1.000 23.706 727 TYR BBB N 1
ATOM 9621 C CA . TYR B 1 324 ? 38.831 17.083 38.888 1.000 23.099 727 TYR BBB CA 1
ATOM 9622 C C . TYR B 1 324 ? 37.959 17.259 37.651 1.000 23.471 727 TYR BBB C 1
ATOM 9623 O O . TYR B 1 324 ? 37.322 16.268 37.270 1.000 23.111 727 TYR BBB O 1
ATOM 9641 N N . GLY B 1 325 ? 37.901 18.463 37.068 1.000 24.044 728 GLY BBB N 1
ATOM 9642 C CA . GLY B 1 325 ? 36.870 18.810 36.079 1.000 24.368 728 GLY BBB CA 1
ATOM 9643 C C . GLY B 1 325 ? 35.502 18.863 36.743 1.000 23.549 728 GLY BBB C 1
ATOM 9644 O O . GLY B 1 325 ? 35.438 19.046 37.975 1.000 22.102 728 GLY BBB O 1
ATOM 9648 N N . ASN B 1 326 ? 34.435 18.700 35.962 1.000 24.305 729 ASN BBB N 1
ATOM 9649 C CA . ASN B 1 326 ? 33.047 18.924 36.441 1.000 24.004 729 ASN BBB CA 1
ATOM 9650 C C . ASN B 1 326 ? 32.662 17.826 37.426 1.000 22.439 729 ASN BBB C 1
ATOM 9651 O O . ASN B 1 326 ? 32.839 16.651 37.115 1.000 22.305 729 ASN BBB O 1
ATOM 9662 N N . ILE B 1 327 ? 32.129 18.209 38.570 1.000 20.843 730 ILE BBB N 1
ATOM 9663 C CA . ILE B 1 327 ? 31.540 17.228 39.519 1.000 19.721 730 ILE BBB CA 1
ATOM 9664 C C . ILE B 1 327 ? 30.084 16.964 39.108 1.000 19.063 730 ILE BBB C 1
ATOM 9665 O O . ILE B 1 327 ? 29.655 17.390 38.006 1.000 19.153 730 ILE BBB O 1
ATOM 9681 N N . GLY B 1 328 ? 29.388 16.193 39.933 1.000 17.570 731 GLY BBB N 1
ATOM 9682 C CA . GLY B 1 328 ? 28.065 15.658 39.610 1.000 17.832 731 GLY BBB CA 1
ATOM 9683 C C . GLY B 1 328 ? 26.965 16.672 39.799 1.000 18.252 731 GLY BBB C 1
ATOM 9684 O O . GLY B 1 328 ? 25.863 16.374 39.312 1.000 19.244 731 GLY BBB O 1
ATOM 9688 N N . GLY B 1 329 ? 27.215 17.779 40.506 1.000 17.931 732 GLY BBB N 1
ATOM 9689 C CA . GLY B 1 329 ? 26.222 18.851 40.684 1.000 17.764 732 GLY BBB CA 1
ATOM 9690 C C . GLY B 1 329 ? 25.919 19.156 42.146 1.000 16.707 732 GLY BBB C 1
ATOM 9691 O O . GLY B 1 329 ? 26.764 18.952 43.015 1.000 15.951 732 GLY BBB O 1
ATOM 9695 N N . VAL B 1 330 ? 24.704 19.631 42.410 1.000 16.329 733 VAL BBB N 1
ATOM 9696 C CA . VAL B 1 330 ? 24.315 20.223 43.708 1.000 16.467 733 VAL BBB CA 1
ATOM 9697 C C . VAL B 1 330 ? 22.958 19.650 44.102 1.000 15.863 733 VAL BBB C 1
ATOM 9698 O O . VAL B 1 330 ? 22.142 19.373 43.206 1.000 16.357 733 VAL BBB O 1
ATOM 9711 N N . PHE B 1 331 ? 22.691 19.582 45.396 1.000 14.773 734 PHE BBB N 1
ATOM 9712 C CA . PHE B 1 331 ? 21.313 19.360 45.881 1.000 14.629 734 PHE BBB CA 1
ATOM 9713 C C . PHE B 1 331 ? 20.976 20.451 46.872 1.000 15.292 734 PHE BBB C 1
ATOM 9714 O O . PHE B 1 331 ? 21.910 21.066 47.467 1.000 14.901 734 PHE BBB O 1
ATOM 9731 N N . ASN B 1 332 ? 19.673 20.669 47.057 1.000 15.109 735 ASN BBB N 1
ATOM 9732 C CA . ASN B 1 332 ? 19.205 21.438 48.227 1.000 15.559 735 ASN BBB CA 1
ATOM 9733 C C . ASN B 1 332 ? 18.136 20.670 48.976 1.000 15.312 735 ASN BBB C 1
ATOM 9734 O O . ASN B 1 332 ? 17.298 19.957 48.354 1.000 15.546 735 ASN BBB O 1
ATOM 9745 N N . TRP B 1 333 ? 18.226 20.829 50.290 1.000 15.232 736 TRP BBB N 1
ATOM 9746 C CA . TRP B 1 333 ? 17.140 20.552 51.250 1.000 15.328 736 TRP BBB CA 1
ATOM 9747 C C . TRP B 1 333 ? 16.536 21.906 51.588 1.000 16.035 736 TRP BBB C 1
ATOM 9748 O O . TRP B 1 333 ? 17.218 22.717 52.226 1.000 16.448 736 TRP BBB O 1
ATOM 9769 N N . GLU B 1 334 ? 15.302 22.210 51.150 1.000 16.670 737 GLU BBB N 1
ATOM 9770 C CA . GLU B 1 334 ? 14.440 21.399 50.311 1.000 16.387 737 GLU BBB CA 1
ATOM 9771 C C . GLU B 1 334 ? 13.590 22.348 49.458 1.000 17.348 737 GLU BBB C 1
ATOM 9772 O O . GLU B 1 334 ? 13.567 23.580 49.731 1.000 17.058 737 GLU BBB O 1
ATOM 9784 N N . VAL B 1 335 ? 12.910 21.816 48.441 1.000 17.298 738 VAL BBB N 1
ATOM 9785 C CA . VAL B 1 335 ? 12.463 22.663 47.288 1.000 18.268 738 VAL BBB CA 1
ATOM 9786 C C . VAL B 1 335 ? 11.345 23.627 47.697 1.000 19.379 738 VAL BBB C 1
ATOM 9787 O O . VAL B 1 335 ? 11.114 24.576 46.938 1.000 19.831 738 VAL BBB O 1
ATOM 9800 N N . THR B 1 336 ? 10.634 23.417 48.801 1.000 19.232 739 THR BBB N 1
ATOM 9801 C CA . THR B 1 336 ? 9.560 24.373 49.203 1.000 20.316 739 THR BBB CA 1
ATOM 9802 C C . THR B 1 336 ? 10.206 25.678 49.689 1.000 20.327 739 THR BBB C 1
ATOM 9803 O O . THR B 1 336 ? 9.609 26.728 49.490 1.000 21.608 739 THR BBB O 1
ATOM 9814 N N . TYR B 1 337 ? 11.390 25.623 50.296 1.000 19.440 740 TYR BBB N 1
ATOM 9815 C CA . TYR B 1 337 ? 12.174 26.840 50.627 1.000 19.604 740 TYR BBB CA 1
ATOM 9816 C C . TYR B 1 337 ? 12.576 27.533 49.325 1.000 19.816 740 TYR BBB C 1
ATOM 9817 O O . TYR B 1 337 ? 12.287 28.731 49.161 1.000 20.224 740 TYR BBB O 1
ATOM 9835 N N . ASP B 1 338 ? 13.170 26.775 48.401 1.000 19.058 741 ASP BBB N 1
ATOM 9836 C CA . ASP B 1 338 ? 13.657 27.343 47.123 1.000 19.598 741 ASP BBB CA 1
ATOM 9837 C C . ASP B 1 338 ? 12.486 27.973 46.362 1.000 20.664 741 ASP BBB C 1
ATOM 9838 O O . ASP B 1 338 ? 12.617 29.096 45.895 1.000 21.797 741 ASP BBB O 1
ATOM 9847 N N . LYS B 1 339 ? 11.352 27.284 46.288 1.000 21.595 742 LYS BBB N 1
ATOM 9848 C CA . LYS B 1 339 ? 10.144 27.826 45.610 1.000 23.136 742 LYS BBB CA 1
ATOM 9849 C C . LYS B 1 339 ? 9.791 29.209 46.177 1.000 23.941 742 LYS BBB C 1
ATOM 9850 O O . LYS B 1 339 ? 9.472 30.132 45.381 1.000 24.552 742 LYS BBB O 1
ATOM 9869 N N . ASN B 1 340 ? 9.748 29.322 47.507 1.000 23.238 743 ASN BBB N 1
ATOM 9870 C CA . ASN B 1 340 ? 9.425 30.592 48.199 1.000 24.340 743 ASN BBB CA 1
ATOM 9871 C C . ASN B 1 340 ? 10.425 31.680 47.786 1.000 24.339 743 ASN BBB C 1
ATOM 9872 O O . ASN B 1 340 ? 10.028 32.856 47.728 1.000 25.465 743 ASN BBB O 1
ATOM 9883 N N . ASN B 1 341 ? 11.670 31.296 47.496 1.000 23.543 744 ASN BBB N 1
ATOM 9884 C CA . ASN B 1 341 ? 12.741 32.212 47.030 1.000 23.898 744 ASN BBB CA 1
ATOM 9885 C C . ASN B 1 341 ? 12.811 32.223 45.495 1.000 24.566 744 ASN BBB C 1
ATOM 9886 O O . ASN B 1 341 ? 13.891 32.484 44.966 1.000 24.216 744 ASN BBB O 1
ATOM 9897 N N . GLN B 1 342 ? 11.677 32.023 44.812 1.000 25.756 745 GLN BBB N 1
ATOM 9898 C CA . GLN B 1 342 ? 11.569 32.120 43.329 1.000 27.355 745 GLN BBB CA 1
ATOM 9899 C C . GLN B 1 342 ? 12.608 31.196 42.673 1.000 25.690 745 GLN BBB C 1
ATOM 9900 O O . GLN B 1 342 ? 13.129 31.548 41.612 1.000 26.080 745 GLN BBB O 1
ATOM 9914 N N . PHE B 1 343 ? 12.914 30.069 43.307 1.000 24.146 746 PHE BBB N 1
ATOM 9915 C CA . PHE B 1 343 ? 13.843 29.030 42.796 1.000 23.290 746 PHE BBB CA 1
ATOM 9916 C C . PHE B 1 343 ? 15.233 29.616 42.492 1.000 23.469 746 PHE BBB C 1
ATOM 9917 O O . PHE B 1 343 ? 15.939 29.093 41.598 1.000 22.322 746 PHE BBB O 1
ATOM 9934 N N . LYS B 1 344 ? 15.673 30.619 43.253 1.000 23.779 747 LYS BBB N 1
ATOM 9935 C CA . LYS B 1 344 ? 17.005 31.236 43.051 1.000 24.681 747 LYS BBB CA 1
ATOM 9936 C C . LYS B 1 344 ? 18.143 30.235 43.257 1.000 23.063 747 LYS BBB C 1
ATOM 9937 O O . LYS B 1 344 ? 19.196 30.442 42.624 1.000 22.779 747 LYS BBB O 1
ATOM 9956 N N . PHE B 1 345 ? 17.985 29.204 44.101 1.000 21.581 748 PHE BBB N 1
ATOM 9957 C CA . PHE B 1 345 ? 19.076 28.201 44.283 1.000 20.272 748 PHE BBB CA 1
ATOM 9958 C C . PHE B 1 345 ? 19.341 27.517 42.934 1.000 19.798 748 PHE BBB C 1
ATOM 9959 O O . PHE B 1 345 ? 20.467 27.526 42.440 1.000 19.881 748 PHE BBB O 1
ATOM 9976 N N . ALA B 1 346 ? 18.299 26.968 42.319 1.000 19.755 749 ALA BBB N 1
ATOM 9977 C CA . ALA B 1 346 ? 18.396 26.250 41.028 1.000 20.165 749 ALA BBB CA 1
ATOM 9978 C C . ALA B 1 346 ? 18.815 27.222 39.922 1.000 21.443 749 ALA BBB C 1
ATOM 9979 O O . ALA B 1 346 ? 19.743 26.918 39.156 1.000 21.528 749 ALA BBB O 1
ATOM 9986 N N . LYS B 1 347 ? 18.171 28.386 39.858 1.000 22.470 750 LYS BBB N 1
ATOM 9987 C CA . LYS B 1 347 ? 18.388 29.333 38.732 1.000 24.071 750 LYS BBB CA 1
ATOM 9988 C C . LYS B 1 347 ? 19.815 29.883 38.783 1.000 23.924 750 LYS BBB C 1
ATOM 9989 O O . LYS B 1 347 ? 20.442 29.999 37.717 1.000 24.099 750 LYS BBB O 1
ATOM 10008 N N . GLU B 1 348 ? 20.318 30.208 39.974 1.000 23.391 751 GLU BBB N 1
ATOM 10009 C CA . GLU B 1 348 ? 21.675 30.798 40.106 1.000 24.026 751 GLU BBB CA 1
ATOM 10010 C C . GLU B 1 348 ? 22.754 29.741 39.890 1.000 23.267 751 GLU BBB C 1
ATOM 10011 O O . GLU B 1 348 ? 23.868 30.125 39.504 1.000 23.830 751 GLU BBB O 1
ATOM 10023 N N . LEU B 1 349 ? 22.457 28.458 40.111 1.000 22.573 752 LEU BBB N 1
ATOM 10024 C CA . LEU B 1 349 ? 23.482 27.390 40.025 1.000 22.591 752 LEU BBB CA 1
ATOM 10025 C C . LEU B 1 349 ? 23.380 26.586 38.724 1.000 23.124 752 LEU BBB C 1
ATOM 10026 O O . LEU B 1 349 ? 24.277 25.794 38.493 1.000 22.369 752 LEU BBB O 1
ATOM 10042 N N . LYS B 1 350 ? 22.361 26.778 37.904 1.000 25.188 753 LYS BBB N 1
ATOM 10043 C CA . LYS B 1 350 ? 22.132 25.950 36.688 1.000 27.419 753 LYS BBB CA 1
ATOM 10044 C C . LYS B 1 350 ? 23.405 25.859 35.821 1.000 26.620 753 LYS BBB C 1
ATOM 10045 O O . LYS B 1 350 ? 23.865 24.727 35.537 1.000 26.381 753 LYS BBB O 1
ATOM 10064 N N . ASN B 1 351 ? 23.977 26.989 35.413 1.000 26.903 754 ASN BBB N 1
ATOM 10065 C CA . ASN B 1 351 ? 25.110 26.963 34.452 1.000 27.581 754 ASN BBB CA 1
ATOM 10066 C C . ASN B 1 351 ? 26.288 26.238 35.103 1.000 25.663 754 ASN BBB C 1
ATOM 10067 O O . ASN B 1 351 ? 26.977 25.448 34.422 1.000 24.931 754 ASN BBB O 1
ATOM 10078 N N . CYS B 1 352 ? 26.491 26.503 36.395 1.000 24.387 755 CYS BBB N 1
ATOM 10079 C CA . CYS B 1 352 ? 27.677 26.011 37.126 1.000 23.524 755 CYS BBB CA 1
ATOM 10080 C C . CYS B 1 352 ? 27.489 24.519 37.472 1.000 22.034 755 CYS BBB C 1
ATOM 10081 O O . CYS B 1 352 ? 28.357 23.717 37.095 1.000 21.126 755 CYS BBB O 1
ATOM 10088 N N . ALA B 1 353 ? 26.369 24.133 38.085 1.000 21.269 756 ALA BBB N 1
ATOM 10089 C CA . ALA B 1 353 ? 26.123 22.728 38.484 1.000 20.523 756 ALA BBB CA 1
ATOM 10090 C C . ALA B 1 353 ? 25.966 21.841 37.238 1.000 21.196 756 ALA BBB C 1
ATOM 10091 O O . ALA B 1 353 ? 26.525 20.728 37.248 1.000 20.844 756 ALA BBB O 1
ATOM 10098 N N . ILE B 1 354 ? 25.279 22.305 36.188 1.000 22.165 757 ILE BBB N 1
ATOM 10099 C CA . ILE B 1 354 ? 24.958 21.442 35.011 1.000 23.137 757 ILE BBB CA 1
ATOM 10100 C C . ILE B 1 354 ? 26.150 21.391 34.045 1.000 23.658 757 ILE BBB C 1
ATOM 10101 O O . ILE B 1 354 ? 26.508 20.285 33.611 1.000 23.435 757 ILE BBB O 1
ATOM 10117 N N . ASN B 1 355 ? 26.762 22.535 33.749 1.000 23.804 758 ASN BBB N 1
ATOM 10118 C CA . ASN B 1 355 ? 27.705 22.665 32.613 1.000 24.834 758 ASN BBB CA 1
ATOM 10119 C C . ASN B 1 355 ? 29.113 23.051 33.073 1.000 24.977 758 ASN BBB C 1
ATOM 10120 O O . ASN B 1 355 ? 29.977 23.134 32.199 1.000 25.177 758 ASN BBB O 1
ATOM 10131 N N . GLY B 1 356 ? 29.326 23.325 34.357 1.000 24.685 759 GLY BBB N 1
ATOM 10132 C CA . GLY B 1 356 ? 30.652 23.736 34.880 1.000 25.221 759 GLY BBB CA 1
ATOM 10133 C C . GLY B 1 356 ? 31.034 25.136 34.448 1.000 26.702 759 GLY BBB C 1
ATOM 10134 O O . GLY B 1 356 ? 32.253 25.472 34.424 1.000 27.819 759 GLY BBB O 1
ATOM 10138 N N . VAL B 1 357 ? 30.040 25.941 34.085 1.000 27.442 760 VAL BBB N 1
ATOM 10139 C CA . VAL B 1 357 ? 30.228 27.371 33.706 1.000 29.015 760 VAL BBB CA 1
ATOM 10140 C C . VAL B 1 357 ? 29.908 28.217 34.945 1.000 28.590 760 VAL BBB C 1
ATOM 10141 O O . VAL B 1 357 ? 28.737 28.398 35.262 1.000 27.744 760 VAL BBB O 1
ATOM 10154 N N . CYS B 1 358 ? 30.940 28.651 35.671 1.000 29.800 761 CYS BBB N 1
ATOM 10155 C CA . CYS B 1 358 ? 30.828 29.037 37.097 1.000 29.814 761 CYS BBB CA 1
ATOM 10156 C C . CYS B 1 358 ? 31.230 30.492 37.347 1.000 33.562 761 CYS BBB C 1
ATOM 10157 O O . CYS B 1 358 ? 31.300 30.849 38.531 1.000 32.194 761 CYS BBB O 1
ATOM 10164 N N . GLU B 1 359 ? 31.364 31.320 36.303 1.000 39.429 762 GLU BBB N 1
ATOM 10165 C CA . GLU B 1 359 ? 31.420 32.813 36.442 1.000 45.004 762 GLU BBB CA 1
ATOM 10166 C C . GLU B 1 359 ? 30.293 33.311 37.362 1.000 46.535 762 GLU BBB C 1
ATOM 10167 O O . GLU B 1 359 ? 29.120 32.906 37.199 1.000 46.914 762 GLU BBB O 1
#

Solvent-accessible surface area: 25701 Å² total; per-residue (Å²): 53,46,0,0,0,5,0,0,2,139,67,116,23,3,56,9,144,63,0,34,78,0,10,7,37,21,0,0,0,0,21,0,3,1,10,40,109,71,29,1,46,5,35,53,26,4,174,48,5,64,122,96,30,1,104,46,0,53,142,40,63,3,66,0,0,0,0,2,0,0,64,135,40,106,62,108,93,19,15,12,41,0,64,81,1,12,93,59,18,113,42,72,128,38,0,53,124,40,2,16,83,8,0,85,119,11,24,95,115,40,34,11,32,0,1,0,1,8,4,48,81,10,2,51,31,54,42,54,6,50,141,14,112,36,4,0,38,10,2,6,36,0,0,38,48,3,56,98,101,44,27,15,13,42,0,0,0,5,1,57,0,14,7,0,1,1,13,72,21,40,49,91,52,98,0,3,2,0,0,0,0,21,59,0,46,102,3,11,19,1,0,0,0,13,0,15,92,41,56,62,2,85,0,26,47,59,70,51,32,15,12,90,91,33,107,35,0,19,11,4,0,0,0,0,0,0,0,17,14,78,12,41,75,79,24,146,74,163,116,23,50,25,36,75,0,68,24,108,15,175,36,55,21,0,0,0,0,1,0,0,27,32,74,102,50,28,38,65,12,73,26,45,10,56,23,98,5,0,67,47,0,4,13,0,0,64,42,18,119,58,36,134,56,6,2,17,146,18,63,6,80,134,58,26,28,80,8,1,1,0,1,0,33,1,0,29,45,0,90,87,26,127,12,89,3,0,95,83,0,75,74,2,7,56,100,4,81,6,142,51,46,0,0,0,5,0,0,1,142,66,117,22,3,57,8,146,65,0,33,94,2,6,7,38,19,0,0,0,0,21,0,3,1,10,39,109,72,30,1,47,5,36,52,27,5,172,48,4,64,122,102,29,1,108,52,0,66,146,32,61,2,98,0,0,0,0,2,0,0,61,132,40,108,62,108,97,18,14,12,40,0,63,83,1,11,94,60,19,113,37,63,104,36,0,52,122,39,1,19,96,9,0,85,114,11,22,94,110,42,33,10,31,0,0,0,0,9,4,51,83,10,3,47,28,50,45,55,7,51,141,15,113,37,4,0,36,10,2,6,37,0,0,38,44,4,67,92,102,69,83,89,13,40,0,0,0,6,0,58,0,14,8,0,0,1,14,73,22,41,49,91,52,97,0,3,2,0,0,0,0,22,59,0,48,104,4,11,18,1,0,0,0,14,0,15,92,41,56,60,2,84,0,23,47,60,71,52,30,14,10,93,88,34,107,32,0,20,10,4,0,0,0,0,0,0,0,18,15,80,11,40,74,80,28,146,72,160,116,22,51,24,37,73,1,69,24,106,15,173,35,53,20,0,0,0,0,0,0,0,30,33,70,110,51,31,37,66,9,72,35,43,9,56,22,92,5,0,41,47,0,3,39,0,0,65,36,23,119,58,34,135,58,7,2,19,147,17,61,6,80,133,57,26,29,70,6,1,0,0,1,0,33,1,0,28,46,0,90,87,24,114,11,84,5,0,115,85,0,68,65,2,4,31,25,5,54,6,133

Secondary structure (P-SEA, 3-state):
ccbbbbbbcccccccaaaaaaacccbbbccbbbbbcccccbbbbccccccaaaaaaaaaabbbbbbbccccccccccccccaaaaaaacccaaaaaaaaaaaaaaaaaaaccccccccccccccccccccccccaaaaaaaaaaaaaaaccccbbbbbccccccccccccccccaaaaaaaaacccccccccccccccccccccccccccccccccaaaaaaaaaaaacccccccccccccccccccccccccbbbbbbbbcccccccccccccaaaaaaaaaaaaccccccccccccccccccccccccccccaaaaaaacaaaaaaccccccccccc/ccbbbbbbcccccccaaaaaaacccbbbccbbbbbcccccbbbbccccccaaaaaaaaaabbbbbbbccccccccccccccaaaaaaacccaaaaaaaaaaaaaaaaaaaccccccccccccccccccccccccaaaaaaaaaaaaaaaccccbbbbbccccccccccccccccaaaaaaaaacccccccccccccccccccccccccccccccccaaaaaaaaaaaacccccccccccccccccccccccccbbbbbbbbcccccccccccccaaaaaaaaaaaaccccccccccccccccccccccccccccaaaaaaacaaaaaaacccccccccc